Protein AF-A0A937A717-F1 (afdb_monomer_lite)

Radius of gyration: 26.48 Å; chains: 1; bounding box: 61×64×77 Å

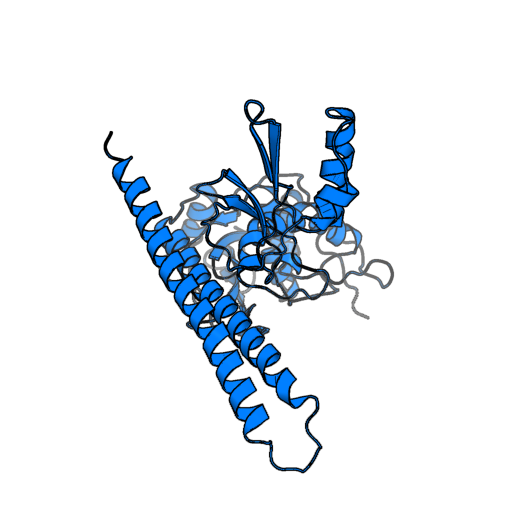InterPro domains:
  IPR003615 HNH nuclease [cd00085] (2-44)
  IPR029471 HNH endonuclease 5 [PF14279] (6-57)

Secondary structure (DSSP, 8-state):
---EE-TTT--EE-TTTB--EESS-GGGT---EESSS-BHHHHHHHIIIIIHHHHHHHHHHHHHTT---SSSPPPPEEEEETTT--EEEE-TTS--EESS-EEEEETTTTEEEEE-SSHHHHHHHHHHHHTT-TT--HHHHHHTPPP--------EEE------HHHHHHHHHHHHHHHHHTT--HHHHGGGHHHHHTS---S-EEE---SS-SS---TT--EEEEEEEEETTTTEEEEEEEETTTEEEEEEEESS--S--EEEEEEEETTT--EE-S-------HHHHHHHHHH----HHHHHHHHHHHHHHHHHHHHHHHHHHHHHHHHGGGTTSPTTSPPPHHHHHHHHHHHHHHHHHHHHHHHHHHHHHHHHHHHHHHTS--

Sequence (386 aa):
MRKTYCYNCTKEITSDNHSLEHIIPNACGGRLTSRDLLCKECNSTFGKKWDAALAKSTNAFANLLMITRDRGEPQSEIGIGVRTEERFNLPPGKPPVLSWPTIKEDLKKGEIEIHANSEKELRKVLESYKRKYPEIDVEKGVAAAVHQKEYFNQALNLKIHIGGPEAMKAIVKIAVNFYIYAQGKREVVKHLLPYLNGEEELDIVWMYHPEERVYKAEENEVPHVLKIIGDPKEGVLYAYVELLDAYSFMVLLNEDYTGEVIDIDYVFDVISQKTKKNVTELSLTKKEIKRIVTEKPFNQNQAKSRVFRIRQISNRLHDQRELDRIIRKAVKVFENEPSGEPISEKVKNEFFEQVSLDFAKLMLHKQNSAELIKEISKKKDGNSTS

Structure (mmCIF, N/CA/C/O backbone):
data_AF-A0A937A717-F1
#
_entry.id   AF-A0A937A717-F1
#
loop_
_atom_site.group_PDB
_atom_site.id
_atom_site.type_symbol
_atom_site.label_atom_id
_atom_site.label_alt_id
_atom_site.label_comp_id
_atom_site.label_asym_id
_atom_site.label_entity_id
_atom_site.label_seq_id
_atom_site.pdbx_PDB_ins_code
_atom_site.Cartn_x
_atom_site.Cartn_y
_atom_site.Cartn_z
_atom_site.occupancy
_atom_site.B_iso_or_equiv
_atom_site.auth_seq_id
_atom_site.auth_comp_id
_atom_site.auth_asym_id
_atom_site.auth_atom_id
_atom_site.pdbx_PDB_model_num
ATOM 1 N N . MET A 1 1 ? -33.377 -15.957 8.091 1.00 58.62 1 MET A N 1
ATOM 2 C CA . MET A 1 1 ? -32.101 -15.299 7.731 1.00 58.62 1 MET A CA 1
ATOM 3 C C . MET A 1 1 ? -31.812 -14.221 8.760 1.00 58.62 1 MET A C 1
ATOM 5 O O . MET A 1 1 ? -32.739 -13.510 9.130 1.00 58.62 1 MET A O 1
ATOM 9 N N . ARG A 1 2 ? -30.577 -14.131 9.267 1.00 76.50 2 ARG A N 1
ATOM 10 C CA . ARG A 1 2 ? -30.172 -13.029 10.152 1.00 76.50 2 ARG A CA 1
ATOM 11 C C . ARG A 1 2 ? -30.112 -11.757 9.307 1.00 76.50 2 ARG A C 1
ATOM 13 O O . ARG A 1 2 ? -29.486 -11.776 8.254 1.00 76.50 2 ARG A O 1
ATOM 20 N N . LYS A 1 3 ? -30.795 -10.697 9.737 1.00 87.00 3 LYS A N 1
ATOM 21 C CA . LYS A 1 3 ? -30.695 -9.389 9.085 1.00 87.00 3 LYS A CA 1
ATOM 22 C C . LYS A 1 3 ? -29.344 -8.764 9.411 1.00 87.00 3 LYS A C 1
ATOM 24 O O . LYS A 1 3 ? -28.934 -8.773 10.574 1.00 87.00 3 LYS A O 1
ATOM 29 N N . THR A 1 4 ? -28.691 -8.218 8.396 1.00 93.56 4 THR A N 1
ATOM 30 C CA . THR A 1 4 ? -27.442 -7.467 8.530 1.00 93.56 4 THR A CA 1
ATOM 31 C C . THR A 1 4 ? -27.732 -5.993 8.274 1.00 93.56 4 THR A C 1
ATOM 33 O O . THR A 1 4 ? -28.527 -5.663 7.398 1.00 93.56 4 THR A O 1
ATOM 36 N N . TYR A 1 5 ? -27.097 -5.097 9.025 1.00 96.56 5 TYR A N 1
ATOM 37 C CA . TYR A 1 5 ? -27.298 -3.654 8.904 1.00 96.56 5 TYR A CA 1
ATOM 38 C C . TYR A 1 5 ? -25.966 -2.955 8.658 1.00 96.56 5 TYR A C 1
ATOM 40 O O . TYR A 1 5 ? -24.964 -3.286 9.286 1.00 96.56 5 TYR A O 1
ATOM 48 N N . CYS A 1 6 ? -25.970 -1.962 7.770 1.00 97.81 6 CYS A N 1
ATOM 49 C CA . CYS A 1 6 ? -24.816 -1.105 7.526 1.00 97.81 6 CYS A CA 1
ATOM 50 C C . CYS A 1 6 ? -24.413 -0.405 8.825 1.00 97.81 6 CYS A C 1
ATOM 52 O O . CYS A 1 6 ? -25.221 0.327 9.403 1.00 97.81 6 CYS A O 1
ATOM 54 N N . TYR A 1 7 ? -23.165 -0.570 9.271 1.00 97.62 7 TYR A N 1
ATOM 55 C CA . TYR A 1 7 ? -22.752 0.042 10.534 1.00 97.62 7 TYR A CA 1
ATOM 56 C C . TYR A 1 7 ? -22.750 1.575 10.468 1.00 97.62 7 TYR A C 1
ATOM 58 O O . TYR A 1 7 ? -22.900 2.225 11.499 1.00 97.62 7 TYR A O 1
ATOM 66 N N . ASN A 1 8 ? -22.609 2.165 9.277 1.00 97.81 8 ASN A N 1
ATOM 67 C CA . ASN A 1 8 ? -22.604 3.615 9.126 1.00 97.81 8 ASN A CA 1
ATOM 68 C C . ASN A 1 8 ? -24.026 4.196 9.166 1.00 97.81 8 ASN A C 1
ATOM 70 O O . ASN A 1 8 ? -24.367 4.956 10.066 1.00 97.81 8 ASN A O 1
ATOM 74 N N . CYS A 1 9 ? -24.882 3.797 8.219 1.00 97.31 9 CYS A N 1
ATOM 75 C CA . CYS A 1 9 ? -26.195 4.420 8.008 1.00 97.31 9 CYS A CA 1
ATOM 76 C C . CYS A 1 9 ? -27.392 3.605 8.511 1.00 97.31 9 CYS A C 1
ATOM 78 O O . CYS A 1 9 ? -28.521 3.971 8.203 1.00 97.31 9 CYS A O 1
ATOM 80 N N . THR A 1 10 ? -27.150 2.473 9.182 1.00 97.19 10 THR A N 1
ATOM 81 C CA . THR A 1 10 ? -28.156 1.558 9.763 1.00 97.19 10 THR A CA 1
ATOM 82 C C . THR A 1 10 ? -29.210 1.001 8.800 1.00 97.19 10 THR A C 1
ATOM 84 O O . THR A 1 10 ? -30.087 0.255 9.228 1.00 97.19 10 THR A O 1
ATOM 87 N N . LYS A 1 11 ? -29.107 1.270 7.490 1.00 96.94 11 LYS A N 1
ATOM 88 C CA . LYS A 1 11 ? -29.921 0.619 6.453 1.00 96.94 11 LYS A CA 1
ATOM 89 C C . LYS A 1 11 ? -29.651 -0.892 6.445 1.00 96.94 11 LYS A C 1
ATOM 91 O O . LYS A 1 11 ? -28.496 -1.315 6.547 1.00 96.94 11 LYS A O 1
ATOM 96 N N . GLU A 1 12 ? -30.704 -1.695 6.291 1.00 97.12 12 GLU A N 1
ATOM 97 C CA . GLU A 1 12 ? -30.593 -3.148 6.094 1.00 97.12 12 GLU A CA 1
ATOM 98 C C . GLU A 1 12 ? -29.772 -3.440 4.827 1.00 97.12 12 GLU A C 1
ATOM 100 O O . GLU A 1 12 ? -29.983 -2.811 3.784 1.00 97.12 12 GLU A O 1
ATOM 105 N N . ILE A 1 13 ? -28.812 -4.360 4.928 1.00 96.50 13 ILE A N 1
ATOM 106 C CA . ILE A 1 13 ? -28.020 -4.845 3.799 1.00 96.50 13 ILE A CA 1
ATOM 107 C C . ILE A 1 13 ? -28.798 -5.985 3.140 1.00 96.50 13 ILE A C 1
ATOM 109 O O . ILE A 1 13 ? -28.999 -7.044 3.731 1.00 96.50 13 ILE A O 1
ATOM 113 N N . THR A 1 14 ? -29.235 -5.751 1.908 1.00 95.00 14 THR A N 1
ATOM 114 C CA . THR A 1 14 ? -30.004 -6.679 1.075 1.00 95.00 14 THR A CA 1
ATOM 115 C C . THR A 1 14 ? -29.220 -7.048 -0.184 1.00 95.00 14 THR A C 1
ATOM 117 O O . THR A 1 14 ? -28.162 -6.485 -0.478 1.00 95.00 14 THR A O 1
ATOM 120 N N . SER A 1 15 ? -29.752 -7.971 -0.988 1.00 92.06 15 SER A N 1
ATOM 121 C CA . SER A 1 15 ? -29.196 -8.308 -2.306 1.00 92.06 15 SER A CA 1
ATOM 122 C C . SER A 1 15 ? -28.986 -7.088 -3.208 1.00 92.06 15 SER A C 1
ATOM 124 O O . SER A 1 15 ? -28.043 -7.079 -3.993 1.00 92.06 15 SER A O 1
ATOM 126 N N . ASP A 1 16 ? -29.796 -6.043 -3.059 1.00 93.50 16 ASP A N 1
ATOM 127 C CA . ASP A 1 16 ? -29.824 -4.916 -3.997 1.00 93.50 16 ASP A CA 1
ATOM 128 C C . ASP A 1 16 ? -28.813 -3.824 -3.629 1.00 93.50 16 ASP A C 1
ATOM 130 O O . ASP A 1 16 ? -28.360 -3.058 -4.484 1.00 93.50 16 ASP A O 1
ATOM 134 N N . ASN A 1 17 ? -28.432 -3.756 -2.350 1.00 95.38 17 ASN A N 1
ATOM 135 C CA . ASN A 1 17 ? -27.528 -2.736 -1.829 1.00 95.38 17 ASN A CA 1
ATOM 136 C C . ASN A 1 17 ? -26.258 -3.303 -1.176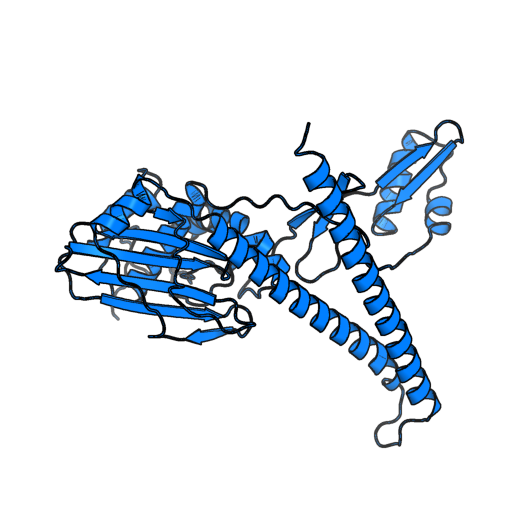 1.00 95.38 17 ASN A C 1
ATOM 138 O O . ASN A 1 17 ? -25.493 -2.522 -0.611 1.00 95.38 17 ASN A O 1
ATOM 142 N N . HIS A 1 18 ? -26.006 -4.612 -1.226 1.00 93.94 18 HIS A N 1
ATOM 143 C CA . HIS A 1 18 ? -24.770 -5.174 -0.688 1.00 93.94 18 HIS A CA 1
ATOM 144 C C . HIS A 1 18 ? -23.545 -4.770 -1.526 1.00 93.94 18 HIS A C 1
ATOM 146 O O . HIS A 1 18 ? -23.624 -4.473 -2.721 1.00 93.94 18 HIS A O 1
ATOM 152 N N . SER A 1 19 ? -22.375 -4.777 -0.893 1.00 93.38 19 SER A N 1
ATOM 153 C CA . SER A 1 19 ? -21.087 -4.549 -1.551 1.00 93.38 19 SER A CA 1
ATOM 154 C C . SER A 1 19 ? -20.008 -5.394 -0.882 1.00 93.38 19 SER A C 1
ATOM 156 O O . SER A 1 19 ? -20.148 -5.736 0.286 1.00 93.38 19 SER A O 1
ATOM 158 N N . LEU A 1 20 ? -18.958 -5.769 -1.619 1.00 95.19 20 LEU A N 1
ATOM 159 C CA . LEU A 1 20 ? -17.802 -6.438 -1.024 1.00 95.19 20 LEU A CA 1
ATOM 160 C C . LEU A 1 20 ? -16.841 -5.366 -0.507 1.00 95.19 20 LEU A C 1
ATOM 162 O O . LEU A 1 20 ? -16.179 -4.702 -1.302 1.00 95.19 20 LEU A O 1
ATOM 166 N N . GLU A 1 21 ? -16.800 -5.194 0.806 1.00 96.75 21 GLU A N 1
ATOM 167 C CA . GLU A 1 21 ? -15.905 -4.265 1.482 1.00 96.75 21 GLU A CA 1
ATOM 168 C C . GLU A 1 21 ? -14.565 -4.939 1.767 1.00 96.75 21 GLU A C 1
ATOM 170 O O . GLU A 1 21 ? -14.544 -6.049 2.293 1.00 96.75 21 GLU A O 1
ATOM 175 N N . HIS A 1 22 ? -13.456 -4.271 1.447 1.00 97.12 22 HIS A N 1
ATOM 176 C CA . HIS A 1 22 ? -12.127 -4.685 1.899 1.00 97.12 22 HIS A CA 1
ATOM 177 C C . HIS A 1 22 ? -11.787 -3.923 3.178 1.00 97.12 22 HIS A C 1
ATOM 179 O O . HIS A 1 22 ? -11.840 -2.696 3.185 1.00 97.12 22 HIS A O 1
ATOM 185 N N . ILE A 1 23 ? -11.412 -4.634 4.245 1.00 98.06 23 ILE A N 1
ATOM 186 C CA . ILE A 1 23 ? -11.097 -4.011 5.539 1.00 98.06 23 ILE A CA 1
ATOM 187 C C . ILE A 1 23 ? -9.922 -3.051 5.385 1.00 98.06 23 ILE A C 1
ATOM 189 O O . ILE A 1 23 ? -10.066 -1.881 5.712 1.00 98.06 23 ILE A O 1
ATOM 193 N N . ILE A 1 24 ? -8.811 -3.533 4.820 1.00 97.81 24 ILE A N 1
ATOM 194 C CA . ILE A 1 24 ? -7.745 -2.696 4.256 1.00 97.81 24 ILE A CA 1
ATOM 195 C C . ILE A 1 24 ? -8.059 -2.516 2.770 1.00 97.81 24 ILE A C 1
ATOM 197 O O . ILE A 1 24 ? -8.255 -3.533 2.103 1.00 97.81 24 ILE A O 1
ATOM 201 N N . PRO A 1 25 ? -8.070 -1.294 2.206 1.00 95.62 25 PRO A N 1
ATOM 202 C CA . PRO A 1 25 ? -8.430 -1.094 0.808 1.00 95.62 25 PRO A CA 1
ATOM 203 C C . PRO A 1 25 ? -7.623 -1.974 -0.153 1.00 95.62 25 PRO A C 1
ATOM 205 O O . PRO A 1 25 ? -6.398 -2.073 -0.053 1.00 95.62 25 PRO A O 1
ATOM 208 N N . ASN A 1 26 ? -8.296 -2.556 -1.149 1.00 93.88 26 ASN A N 1
ATOM 209 C CA . ASN A 1 26 ? -7.654 -3.378 -2.181 1.00 93.88 26 ASN A CA 1
ATOM 210 C C . ASN A 1 26 ? -6.513 -2.630 -2.904 1.00 93.88 26 ASN A C 1
ATOM 212 O O . ASN A 1 26 ? -5.496 -3.222 -3.247 1.00 93.88 26 ASN A O 1
ATOM 216 N N . ALA A 1 27 ? -6.632 -1.308 -3.080 1.00 91.00 27 ALA A N 1
ATOM 217 C CA . ALA A 1 27 ? -5.575 -0.491 -3.681 1.00 91.00 27 ALA A CA 1
ATOM 218 C C . ALA A 1 27 ? -4.256 -0.499 -2.879 1.00 91.00 27 ALA A C 1
ATOM 220 O O . ALA A 1 27 ? -3.189 -0.329 -3.470 1.00 91.00 27 ALA A O 1
ATOM 221 N N . CYS A 1 28 ? -4.339 -0.749 -1.568 1.00 93.00 28 CYS A N 1
ATOM 222 C CA . CYS A 1 28 ? -3.209 -0.932 -0.658 1.00 93.00 28 CYS A CA 1
ATOM 223 C C . CYS A 1 28 ? -2.779 -2.411 -0.544 1.00 93.00 28 CYS A C 1
ATOM 225 O O . CYS A 1 28 ? -1.895 -2.724 0.245 1.00 93.00 28 CYS A O 1
ATOM 227 N N . GLY A 1 29 ? -3.404 -3.338 -1.282 1.00 93.25 29 GLY A N 1
ATOM 228 C CA . GLY A 1 29 ? -3.110 -4.778 -1.248 1.00 93.25 29 GLY A CA 1
ATOM 229 C C . GLY A 1 29 ? -3.902 -5.583 -0.213 1.00 93.25 29 GLY A C 1
ATOM 230 O O . GLY A 1 29 ? -3.532 -6.714 0.082 1.00 93.25 29 GLY A O 1
ATOM 231 N N . GLY A 1 30 ? -4.966 -5.028 0.376 1.00 95.56 30 GLY A N 1
ATOM 232 C CA . GLY A 1 30 ? -5.769 -5.743 1.371 1.00 95.56 30 GLY A CA 1
ATOM 233 C C . GLY A 1 30 ? -6.651 -6.855 0.783 1.00 95.56 30 GLY A C 1
ATOM 234 O O . GLY A 1 30 ? -7.357 -6.637 -0.201 1.00 95.56 30 GLY A O 1
ATOM 235 N N . ARG A 1 31 ? -6.654 -8.031 1.431 1.00 95.69 31 ARG A N 1
ATOM 236 C CA . ARG A 1 31 ? -7.427 -9.232 1.029 1.00 95.69 31 ARG A CA 1
ATOM 237 C C . ARG A 1 31 ? -8.585 -9.603 1.959 1.00 95.69 31 ARG A C 1
ATOM 239 O O . ARG A 1 31 ? -9.467 -10.362 1.565 1.00 95.69 31 ARG A O 1
ATOM 246 N N . LEU A 1 32 ? -8.601 -9.089 3.188 1.00 97.00 32 LEU A N 1
ATOM 247 C CA . LEU A 1 32 ? -9.668 -9.388 4.142 1.00 97.00 32 LEU A CA 1
ATOM 248 C C . LEU A 1 32 ? -10.936 -8.629 3.746 1.00 97.00 32 LEU A C 1
ATOM 250 O O . LEU A 1 32 ? -10.920 -7.398 3.693 1.00 97.00 32 LEU A O 1
ATOM 254 N N . THR A 1 33 ? -12.013 -9.359 3.454 1.00 97.31 33 THR A N 1
ATOM 255 C CA . THR A 1 33 ? -13.256 -8.785 2.926 1.00 97.31 33 THR A CA 1
ATOM 256 C C . THR A 1 33 ? -14.490 -9.193 3.717 1.00 97.31 33 THR A C 1
ATOM 258 O O . THR A 1 33 ? -14.504 -10.216 4.397 1.00 97.31 33 THR A O 1
ATOM 261 N N . SER A 1 34 ? -15.548 -8.391 3.612 1.00 96.50 34 SER A N 1
ATOM 262 C CA . SER A 1 34 ? -16.865 -8.696 4.166 1.00 96.50 34 SER A CA 1
ATOM 263 C C . SER A 1 34 ? -17.975 -8.089 3.314 1.00 96.50 34 SER A C 1
ATOM 265 O O . SER A 1 34 ? -17.810 -7.024 2.722 1.00 96.50 34 SER A O 1
ATOM 267 N N . ARG A 1 35 ? -19.125 -8.765 3.252 1.00 96.06 35 ARG A N 1
ATOM 268 C CA . ARG A 1 35 ? -20.355 -8.226 2.642 1.00 96.06 35 ARG A CA 1
ATOM 269 C C . ARG A 1 35 ? -21.304 -7.611 3.668 1.00 96.06 35 ARG A C 1
ATOM 271 O O . ARG A 1 35 ? -22.312 -7.027 3.285 1.00 96.06 35 ARG A O 1
ATOM 278 N N . ASP A 1 36 ? -20.945 -7.712 4.945 1.00 94.81 36 ASP A N 1
ATOM 279 C CA . ASP A 1 36 ? -21.839 -7.475 6.073 1.00 94.81 36 ASP A CA 1
ATOM 280 C C . ASP A 1 36 ? -21.523 -6.187 6.855 1.00 94.81 36 ASP A C 1
ATOM 282 O O . ASP A 1 36 ? -22.128 -5.926 7.890 1.00 94.81 36 ASP A O 1
ATOM 286 N N . LEU A 1 37 ? -20.574 -5.370 6.380 1.00 96.56 37 LEU A N 1
ATOM 287 C CA . LEU A 1 37 ? -20.140 -4.144 7.068 1.00 96.56 37 LEU A CA 1
ATOM 288 C C . LEU A 1 37 ? -20.904 -2.901 6.595 1.00 96.56 37 LEU A C 1
ATOM 290 O O . LEU A 1 37 ? -21.502 -2.175 7.392 1.00 96.56 37 LEU A O 1
ATOM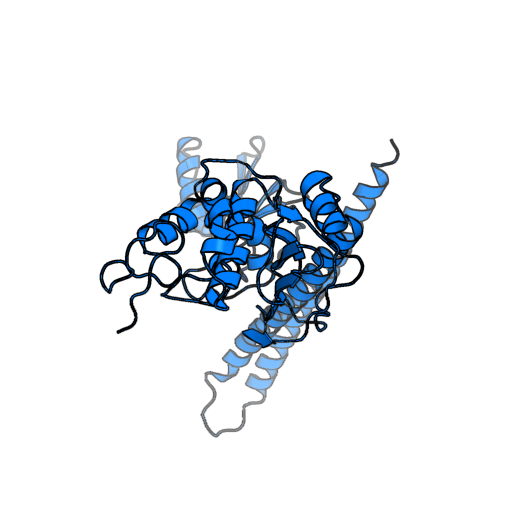 294 N N . LEU A 1 38 ? -20.873 -2.642 5.288 1.00 97.69 38 LEU A N 1
ATOM 295 C CA . LEU A 1 38 ? -21.368 -1.410 4.680 1.00 97.69 38 LEU A CA 1
ATOM 296 C C . LEU A 1 38 ? -22.329 -1.713 3.534 1.00 97.69 38 LEU A C 1
ATOM 298 O O . LEU A 1 38 ? -22.079 -2.583 2.696 1.00 97.69 38 LEU A O 1
ATOM 302 N N . CYS A 1 39 ? -23.395 -0.916 3.437 1.00 97.88 39 CYS A N 1
ATOM 303 C CA . CYS A 1 39 ? -24.169 -0.859 2.204 1.00 97.88 39 CYS A CA 1
ATOM 304 C C . CYS A 1 39 ? -23.329 -0.219 1.085 1.00 97.88 39 CYS A C 1
ATOM 306 O O . CYS A 1 39 ? -22.396 0.553 1.328 1.00 97.88 39 CYS A O 1
ATOM 308 N N . LYS A 1 40 ? -23.698 -0.506 -0.162 1.00 97.81 40 LYS A N 1
ATOM 309 C CA . LYS A 1 40 ? -23.031 -0.054 -1.386 1.00 97.81 40 LYS A CA 1
ATOM 310 C C . LYS A 1 40 ? -22.829 1.456 -1.436 1.00 97.81 40 LYS A C 1
ATOM 312 O O . LYS A 1 40 ? -21.799 1.907 -1.927 1.00 97.81 40 LYS A O 1
ATOM 317 N N . GLU A 1 41 ? -23.792 2.225 -0.936 1.00 97.94 41 GLU A N 1
ATOM 318 C CA . GLU A 1 41 ? -23.730 3.687 -0.892 1.00 97.94 41 GLU A CA 1
ATOM 319 C C . GLU A 1 41 ? -22.615 4.172 0.045 1.00 97.94 41 GLU A C 1
ATOM 321 O O . GLU A 1 41 ? -21.723 4.893 -0.396 1.00 97.94 41 GLU A O 1
ATOM 326 N N . CYS A 1 42 ? -22.606 3.725 1.307 1.00 98.00 42 CYS A N 1
ATOM 327 C CA . CYS A 1 42 ? -21.574 4.115 2.271 1.00 98.00 42 CYS A CA 1
ATOM 328 C C . CYS A 1 42 ? -20.186 3.624 1.854 1.00 98.00 42 CYS A C 1
ATOM 330 O O . CYS A 1 42 ? -19.238 4.405 1.902 1.00 98.00 42 CYS A O 1
ATOM 332 N N . ASN A 1 43 ? -20.082 2.377 1.379 1.00 97.81 43 ASN A N 1
ATOM 333 C CA . ASN A 1 43 ? -18.835 1.845 0.832 1.00 97.81 43 ASN A CA 1
ATOM 334 C C . ASN A 1 43 ? -18.328 2.732 -0.319 1.00 97.81 43 ASN A C 1
ATOM 336 O O . ASN A 1 43 ? -17.209 3.228 -0.276 1.00 97.81 43 ASN A O 1
ATOM 340 N N . SER A 1 44 ? -19.178 3.045 -1.302 1.00 97.19 44 SER A N 1
ATOM 341 C CA . SER A 1 44 ? -18.779 3.886 -2.441 1.00 97.19 44 SER A CA 1
ATOM 342 C C . SER A 1 44 ? -18.353 5.296 -2.022 1.00 97.19 44 SER A C 1
ATOM 344 O O . SER A 1 44 ? -17.417 5.849 -2.601 1.00 97.19 44 SER A O 1
ATOM 346 N N . THR A 1 45 ? -19.028 5.894 -1.039 1.00 97.50 45 THR A N 1
ATOM 347 C CA . THR A 1 45 ? -18.691 7.227 -0.521 1.00 97.50 45 THR A CA 1
ATOM 348 C C . THR A 1 45 ? -17.330 7.227 0.166 1.00 97.50 45 THR A C 1
ATOM 350 O O . THR A 1 45 ? -16.482 8.058 -0.166 1.00 97.50 45 THR A O 1
ATOM 353 N N . PHE A 1 46 ? -17.090 6.275 1.071 1.00 97.75 46 PHE A N 1
ATOM 354 C CA . PHE A 1 46 ? -15.799 6.133 1.743 1.00 97.75 46 PHE A CA 1
ATOM 355 C C . PHE A 1 46 ? -14.686 5.763 0.757 1.00 97.75 46 PHE A C 1
ATOM 357 O O . PHE A 1 46 ? -13.603 6.341 0.815 1.00 97.75 46 PHE A O 1
ATOM 364 N N . GLY A 1 47 ? -14.988 4.904 -0.218 1.00 96.44 47 GLY A N 1
ATOM 365 C CA . GLY A 1 47 ? -14.078 4.501 -1.283 1.00 96.44 47 GLY A CA 1
ATOM 366 C C . GLY A 1 47 ? -13.583 5.676 -2.130 1.00 96.44 47 GLY A C 1
ATOM 367 O O . GLY A 1 47 ? -12.388 5.811 -2.383 1.00 96.44 47 GLY A O 1
ATOM 368 N N . LYS A 1 48 ? -14.495 6.563 -2.551 1.00 96.62 48 LYS A N 1
ATOM 369 C CA . LYS A 1 48 ? -14.168 7.724 -3.401 1.00 96.62 48 LYS A CA 1
ATOM 370 C C . LYS A 1 48 ? -13.407 8.830 -2.672 1.00 96.62 48 LYS A C 1
ATOM 372 O O . LYS A 1 48 ? -12.701 9.587 -3.332 1.00 96.62 48 LYS A O 1
ATOM 377 N N . LYS A 1 49 ? -13.590 8.960 -1.356 1.00 95.62 49 LYS A N 1
ATOM 378 C CA . LYS A 1 49 ? -12.981 10.030 -0.556 1.00 95.62 49 LYS A CA 1
ATOM 379 C C . LYS A 1 49 ? -11.767 9.526 0.219 1.00 95.62 49 LYS A C 1
ATOM 381 O O . LYS A 1 49 ? -10.633 9.867 -0.105 1.00 95.62 49 LYS A O 1
ATOM 386 N N . TRP A 1 50 ? -12.013 8.693 1.223 1.00 96.94 50 TRP A N 1
ATOM 387 C CA . TRP A 1 50 ? -11.023 8.298 2.219 1.00 96.94 50 TRP A CA 1
ATOM 388 C C . TRP A 1 50 ? -10.063 7.249 1.662 1.00 96.94 50 TRP A C 1
ATOM 390 O O . TRP A 1 50 ? -8.850 7.461 1.654 1.00 96.94 50 TRP A O 1
ATOM 400 N N . ASP A 1 51 ? -10.590 6.148 1.117 1.00 96.44 51 ASP A N 1
ATOM 401 C CA . ASP A 1 51 ? -9.736 5.066 0.614 1.00 96.44 51 ASP A CA 1
ATOM 402 C C . ASP A 1 51 ? -8.910 5.527 -0.592 1.00 96.44 51 ASP A C 1
ATOM 404 O O . ASP A 1 51 ? -7.762 5.117 -0.737 1.00 96.44 51 ASP A O 1
ATOM 408 N N . ALA A 1 52 ? -9.457 6.414 -1.432 1.00 95.00 52 ALA A N 1
ATOM 409 C CA . ALA A 1 52 ? -8.728 7.035 -2.535 1.00 95.00 52 ALA A CA 1
ATOM 410 C C . ALA A 1 52 ? -7.538 7.881 -2.046 1.00 95.00 52 ALA A C 1
ATOM 412 O O . ALA A 1 52 ? -6.450 7.799 -2.622 1.00 95.00 52 ALA A O 1
ATOM 413 N N . ALA A 1 53 ? -7.714 8.654 -0.969 1.00 95.62 53 ALA A N 1
ATOM 414 C CA . ALA A 1 53 ? -6.631 9.425 -0.363 1.00 95.62 53 ALA A CA 1
ATOM 415 C C . ALA A 1 53 ? -5.542 8.510 0.221 1.00 95.62 53 ALA A C 1
ATOM 417 O O . ALA A 1 53 ? -4.355 8.723 -0.030 1.00 95.62 53 ALA A O 1
ATOM 418 N N . LEU A 1 54 ? -5.928 7.445 0.930 1.00 95.62 54 LEU A N 1
ATOM 419 C CA . LEU A 1 54 ? -4.976 6.467 1.462 1.00 95.62 54 LEU A CA 1
ATOM 420 C C . LEU A 1 54 ? -4.248 5.691 0.353 1.00 95.62 54 LEU A C 1
ATOM 422 O O . LEU A 1 54 ? -3.036 5.480 0.430 1.00 95.62 54 LEU A O 1
ATOM 426 N N . ALA A 1 55 ? -4.968 5.299 -0.700 1.00 92.88 55 ALA A N 1
ATOM 427 C CA . ALA A 1 55 ? -4.394 4.636 -1.863 1.00 92.88 55 ALA A CA 1
ATOM 428 C C . ALA A 1 55 ? -3.330 5.516 -2.523 1.00 92.88 55 ALA A C 1
ATOM 430 O O . ALA A 1 55 ? -2.241 5.032 -2.809 1.00 92.88 55 ALA A O 1
ATOM 431 N N . LYS A 1 56 ? -3.601 6.817 -2.692 1.00 91.75 56 LYS A N 1
ATOM 432 C CA . LYS A 1 56 ? -2.622 7.779 -3.213 1.00 91.75 56 LYS A CA 1
ATOM 433 C C . LYS A 1 56 ? -1.380 7.867 -2.322 1.00 91.75 56 LYS A C 1
ATOM 435 O O . LYS A 1 56 ? -0.268 7.843 -2.836 1.00 91.75 56 LYS A O 1
ATOM 440 N N . SER A 1 57 ? -1.559 7.917 -1.003 1.00 91.31 57 SER A N 1
ATOM 441 C CA . SER A 1 57 ? -0.450 8.018 -0.042 1.00 91.31 57 SER A CA 1
ATOM 442 C C . SER A 1 57 ? 0.448 6.774 0.001 1.00 91.31 57 SER A C 1
ATOM 444 O O . SER A 1 57 ? 1.625 6.868 0.338 1.00 91.31 57 SER A O 1
ATOM 446 N N . THR A 1 58 ? -0.081 5.601 -0.357 1.00 91.00 58 THR A N 1
ATOM 447 C CA . THR A 1 58 ? 0.659 4.325 -0.332 1.00 91.00 58 THR A CA 1
ATOM 448 C C . THR A 1 58 ? 1.121 3.847 -1.713 1.00 91.00 58 THR A C 1
ATOM 450 O O . THR A 1 58 ? 1.889 2.885 -1.796 1.00 91.00 58 THR A O 1
ATOM 453 N N . ASN A 1 59 ? 0.712 4.514 -2.798 1.00 90.00 59 ASN A N 1
ATOM 454 C CA . ASN A 1 59 ? 0.905 4.031 -4.169 1.00 90.00 59 ASN A CA 1
ATOM 455 C C . ASN A 1 59 ? 2.388 3.871 -4.556 1.00 90.00 59 ASN A C 1
ATOM 457 O O . ASN A 1 59 ? 2.743 2.887 -5.202 1.00 90.00 59 ASN A O 1
ATOM 461 N N . ALA A 1 60 ? 3.281 4.738 -4.067 1.00 89.62 60 ALA A N 1
ATOM 462 C CA . ALA A 1 60 ? 4.720 4.578 -4.281 1.00 89.62 60 ALA A CA 1
ATOM 463 C C . ALA A 1 60 ? 5.266 3.254 -3.723 1.00 89.62 60 ALA A C 1
ATOM 465 O O . ALA A 1 60 ? 6.018 2.558 -4.404 1.00 89.62 60 ALA A O 1
ATOM 466 N N . PHE A 1 61 ? 4.848 2.867 -2.517 1.00 90.44 61 PHE A N 1
ATOM 467 C CA . PHE A 1 61 ? 5.260 1.608 -1.895 1.00 90.44 61 PHE A CA 1
ATOM 468 C C . PHE A 1 61 ? 4.597 0.414 -2.578 1.00 90.44 61 PHE A C 1
ATOM 470 O O . PHE A 1 61 ? 5.272 -0.569 -2.870 1.00 90.44 61 PHE A O 1
ATOM 477 N N . ALA A 1 62 ? 3.310 0.531 -2.914 1.00 89.94 62 ALA A N 1
ATOM 478 C CA . ALA A 1 62 ? 2.585 -0.474 -3.686 1.00 89.94 62 ALA A CA 1
ATOM 479 C C . ALA A 1 62 ? 3.275 -0.785 -5.030 1.00 89.94 62 ALA A C 1
ATOM 481 O O . ALA A 1 62 ? 3.437 -1.953 -5.386 1.00 89.94 62 ALA A O 1
ATOM 482 N N . ASN A 1 63 ? 3.732 0.248 -5.746 1.00 88.56 63 ASN A N 1
ATOM 483 C CA . ASN A 1 63 ? 4.428 0.107 -7.024 1.00 88.56 63 ASN A CA 1
ATOM 484 C C . ASN A 1 63 ? 5.817 -0.505 -6.882 1.00 88.56 63 ASN A C 1
ATOM 486 O O . ASN A 1 63 ? 6.166 -1.403 -7.650 1.00 88.56 63 ASN A O 1
ATOM 490 N N . LEU A 1 64 ? 6.602 -0.022 -5.914 1.00 88.88 64 LEU A N 1
ATOM 491 C CA . LEU A 1 64 ? 7.940 -0.543 -5.635 1.00 88.88 64 LEU A CA 1
ATOM 492 C C . LEU A 1 64 ? 7.881 -2.034 -5.292 1.00 88.88 64 LEU A C 1
ATOM 494 O O . LEU A 1 64 ? 8.622 -2.829 -5.864 1.00 88.88 64 LEU A O 1
ATOM 498 N N . LEU A 1 65 ? 6.933 -2.420 -4.440 1.00 91.25 65 LEU A N 1
ATOM 499 C CA . LEU A 1 65 ? 6.725 -3.801 -4.006 1.00 91.25 65 LEU A CA 1
ATOM 500 C C . LEU A 1 65 ? 5.993 -4.678 -5.031 1.00 91.25 65 LEU A C 1
ATOM 502 O O . LEU A 1 65 ? 5.858 -5.876 -4.800 1.00 91.25 65 LEU A O 1
ATOM 506 N N . MET A 1 66 ? 5.526 -4.111 -6.149 1.00 89.38 66 MET A N 1
ATOM 507 C CA . MET A 1 66 ? 4.752 -4.820 -7.176 1.00 89.38 66 MET A CA 1
ATOM 508 C C . MET A 1 66 ? 3.546 -5.579 -6.594 1.00 89.38 66 MET A C 1
ATOM 510 O O . MET A 1 66 ? 3.268 -6.712 -6.993 1.00 89.38 66 MET A O 1
ATOM 514 N N . ILE A 1 67 ? 2.840 -4.970 -5.633 1.00 88.62 67 ILE A N 1
ATOM 515 C CA . ILE A 1 67 ? 1.737 -5.648 -4.944 1.00 88.62 67 ILE A CA 1
ATOM 516 C C . ILE A 1 67 ? 0.617 -6.005 -5.924 1.00 88.62 67 ILE A C 1
ATOM 518 O O . ILE A 1 67 ? 0.265 -5.234 -6.820 1.00 88.62 67 ILE A O 1
ATOM 522 N N . THR A 1 68 ? 0.014 -7.169 -5.715 1.00 85.44 68 THR A N 1
ATOM 523 C CA . THR A 1 68 ? -1.146 -7.602 -6.494 1.00 85.44 68 THR A CA 1
ATOM 524 C C . THR A 1 68 ? -2.431 -7.019 -5.911 1.00 85.44 68 THR A C 1
ATOM 526 O O . THR A 1 68 ? -2.557 -6.799 -4.703 1.00 85.44 68 THR A O 1
ATOM 529 N N . ARG A 1 69 ? -3.436 -6.799 -6.757 1.00 85.19 69 ARG A N 1
ATOM 530 C CA . ARG A 1 69 ? -4.774 -6.334 -6.364 1.00 85.19 69 ARG A CA 1
ATOM 531 C C . ARG A 1 69 ? -5.812 -7.379 -6.778 1.00 85.19 69 ARG A C 1
ATOM 533 O O . ARG A 1 69 ? -5.636 -8.030 -7.798 1.00 85.19 69 ARG A O 1
ATOM 540 N N . ASP A 1 70 ? -6.909 -7.502 -6.031 1.00 81.62 70 ASP A N 1
ATOM 541 C CA . ASP A 1 70 ? -8.045 -8.360 -6.412 1.00 81.62 70 ASP A CA 1
ATOM 542 C C . ASP A 1 70 ? -8.753 -7.818 -7.656 1.00 81.62 70 ASP A C 1
ATOM 544 O O . ASP A 1 70 ? -9.397 -8.551 -8.403 1.00 81.62 70 ASP A O 1
ATOM 548 N N . ARG A 1 71 ? -8.674 -6.497 -7.854 1.00 76.56 71 ARG A N 1
ATOM 549 C CA . ARG A 1 71 ? -9.251 -5.770 -8.987 1.00 76.56 71 ARG A CA 1
ATOM 550 C C . ARG A 1 71 ? -8.394 -4.561 -9.341 1.00 76.56 71 ARG A C 1
ATOM 552 O O . ARG A 1 71 ? -7.935 -3.853 -8.440 1.00 76.56 71 ARG A O 1
ATOM 559 N N . GLY A 1 72 ? -8.302 -4.281 -10.640 1.00 77.12 72 GLY A N 1
ATOM 560 C CA . GLY A 1 72 ? -7.568 -3.143 -11.193 1.00 77.12 72 GLY A CA 1
ATOM 561 C C . GLY A 1 72 ? -6.049 -3.292 -11.093 1.00 77.12 72 GLY A C 1
ATOM 562 O O . GLY A 1 72 ? -5.538 -4.155 -10.390 1.00 77.12 72 GLY A O 1
ATOM 563 N N . GLU A 1 73 ? -5.332 -2.408 -11.778 1.00 71.31 73 GLU A N 1
ATOM 564 C CA . GLU A 1 73 ? -3.868 -2.353 -11.753 1.00 71.31 73 GLU A CA 1
ATOM 565 C C . GLU A 1 73 ? -3.387 -1.218 -10.833 1.00 71.31 73 GLU A C 1
ATOM 567 O O . GLU A 1 73 ? -4.109 -0.224 -10.659 1.00 71.31 73 GLU A O 1
ATOM 572 N N . PRO A 1 74 ? -2.195 -1.322 -10.217 1.00 77.06 74 PRO A N 1
ATOM 573 C CA . PRO A 1 74 ? -1.579 -0.185 -9.548 1.00 77.06 74 PRO A CA 1
ATOM 574 C C . PRO A 1 74 ? -1.292 0.967 -10.522 1.00 77.06 74 PRO A C 1
ATOM 576 O O . PRO A 1 74 ? -1.010 0.759 -11.703 1.00 77.06 74 PRO A O 1
ATOM 579 N N . GLN A 1 75 ? -1.472 2.204 -10.052 1.00 83.06 75 GLN A N 1
ATOM 580 C CA . GLN A 1 75 ? -1.311 3.390 -10.897 1.00 83.06 75 GLN A CA 1
ATOM 581 C C . GLN A 1 75 ? 0.167 3.740 -10.987 1.00 83.06 75 GLN A C 1
ATOM 583 O O . GLN A 1 75 ? 0.862 3.646 -9.984 1.00 83.06 75 GLN A O 1
ATOM 588 N N . SER A 1 76 ? 0.654 4.186 -12.144 1.00 89.19 76 SER A N 1
ATOM 589 C CA . SER A 1 76 ? 2.042 4.644 -12.270 1.00 89.19 76 SER A CA 1
ATOM 590 C C . SER A 1 76 ? 2.347 5.793 -11.308 1.00 89.19 76 SER A C 1
ATOM 592 O O . SER A 1 76 ? 1.537 6.704 -11.151 1.00 89.19 76 SER A O 1
ATOM 594 N N . GLU A 1 77 ? 3.536 5.767 -10.711 1.00 90.81 77 GLU A N 1
ATOM 595 C CA . GLU A 1 77 ? 4.078 6.917 -9.980 1.00 90.81 77 GLU A CA 1
ATOM 596 C C . GLU A 1 77 ? 4.818 7.874 -10.914 1.00 90.81 77 GLU A C 1
ATOM 598 O O . GLU A 1 77 ? 5.167 7.503 -12.034 1.00 90.81 77 GLU A O 1
ATOM 603 N N . ILE A 1 78 ? 5.093 9.093 -10.446 1.00 91.44 78 ILE A N 1
ATOM 604 C CA . ILE A 1 78 ? 5.946 10.044 -11.167 1.00 91.44 78 ILE A CA 1
ATOM 605 C C . ILE A 1 78 ? 7.277 10.197 -10.430 1.00 91.44 78 ILE A C 1
ATOM 607 O O . ILE A 1 78 ? 7.321 10.611 -9.270 1.00 91.44 78 ILE A O 1
ATOM 611 N N . GLY A 1 79 ? 8.369 9.896 -11.129 1.00 92.88 79 GLY A N 1
ATOM 612 C CA . GLY A 1 79 ? 9.733 10.185 -10.698 1.00 92.88 79 GLY A CA 1
ATOM 613 C C . GLY A 1 79 ? 10.324 11.356 -11.476 1.00 92.88 79 GLY A C 1
ATOM 614 O O . GLY A 1 79 ? 10.038 11.526 -12.658 1.00 92.88 79 GLY A O 1
ATOM 615 N N . ILE A 1 80 ? 11.164 12.154 -10.820 1.00 92.75 80 ILE A N 1
ATOM 616 C CA . ILE A 1 80 ? 11.914 13.245 -11.456 1.00 92.75 80 ILE A CA 1
ATOM 617 C C . ILE A 1 80 ? 13.395 12.878 -11.506 1.00 92.75 80 ILE A C 1
ATOM 619 O O . ILE A 1 80 ? 13.972 12.566 -10.462 1.00 92.75 80 ILE A O 1
ATOM 623 N N . GLY A 1 81 ? 14.013 12.929 -12.686 1.00 91.94 81 GLY A N 1
ATOM 624 C CA . GLY A 1 81 ? 15.446 12.703 -12.870 1.00 91.94 81 GLY A CA 1
ATOM 625 C C . GLY A 1 81 ? 16.273 13.648 -12.004 1.00 91.94 81 GLY A C 1
ATOM 626 O O . GLY A 1 81 ? 16.164 14.864 -12.122 1.00 91.94 81 GLY A O 1
ATOM 627 N N . VAL A 1 82 ? 17.124 13.105 -11.130 1.00 89.06 82 VAL A N 1
ATOM 628 C CA . VAL A 1 82 ? 17.957 13.909 -10.213 1.00 89.06 82 VAL A CA 1
ATOM 629 C C . VAL A 1 82 ? 18.948 14.795 -10.976 1.00 89.06 82 VAL A C 1
ATOM 631 O O . VAL A 1 82 ? 19.316 15.855 -10.483 1.00 89.06 82 VAL A O 1
ATOM 634 N N . ARG A 1 83 ? 19.406 14.353 -12.156 1.00 86.06 83 ARG A N 1
ATOM 635 C CA . ARG A 1 83 ? 20.375 15.082 -12.993 1.00 86.06 83 ARG A CA 1
ATOM 636 C C . ARG A 1 83 ? 19.735 15.809 -14.171 1.00 86.06 83 ARG A C 1
ATOM 638 O O . ARG A 1 83 ? 20.261 16.833 -14.581 1.00 86.06 83 ARG A O 1
ATOM 645 N N . THR A 1 84 ? 18.665 15.253 -14.732 1.00 86.31 84 THR A N 1
ATOM 646 C CA . THR A 1 84 ? 18.064 15.744 -15.980 1.00 86.31 84 THR A CA 1
ATOM 647 C C . THR A 1 84 ? 16.810 16.580 -15.757 1.00 86.31 84 THR A C 1
ATOM 649 O O . THR A 1 84 ? 16.373 17.252 -16.681 1.00 86.31 84 THR A O 1
ATOM 652 N N . GLU A 1 85 ? 16.212 16.513 -14.562 1.00 88.06 85 GLU A N 1
ATOM 653 C CA . GLU A 1 85 ? 14.893 17.080 -14.236 1.00 88.06 85 GLU A CA 1
ATOM 654 C C . GLU A 1 85 ? 13.736 16.549 -15.105 1.00 88.06 85 GLU A C 1
ATOM 656 O O . GLU A 1 85 ? 12.596 17.009 -15.000 1.00 88.06 85 GLU A O 1
ATOM 661 N N . GLU A 1 86 ? 13.998 15.520 -15.915 1.00 89.94 86 GLU A N 1
ATOM 662 C CA . GLU A 1 86 ? 12.997 14.861 -16.743 1.00 89.94 86 GLU A CA 1
ATOM 663 C C . GLU A 1 86 ? 11.963 14.150 -15.872 1.00 89.94 86 GLU A C 1
ATOM 665 O O . GLU A 1 86 ? 12.255 13.630 -14.789 1.00 89.94 86 GLU A O 1
ATOM 670 N N . ARG A 1 87 ? 10.725 14.109 -16.364 1.00 92.06 87 ARG A N 1
ATOM 671 C CA . ARG A 1 87 ? 9.628 13.405 -15.703 1.00 92.06 87 ARG A CA 1
ATOM 672 C C . ARG A 1 87 ? 9.521 11.997 -16.261 1.00 92.06 87 ARG A C 1
ATOM 674 O O . ARG A 1 87 ? 9.438 11.831 -17.474 1.00 92.06 87 ARG A O 1
ATOM 681 N N . PHE A 1 88 ? 9.460 11.013 -15.375 1.00 92.75 88 PHE A N 1
ATOM 682 C CA . PHE A 1 88 ? 9.290 9.609 -15.718 1.00 92.75 88 PHE A CA 1
ATOM 683 C C . PHE A 1 88 ? 8.029 9.051 -15.071 1.00 92.75 88 PHE A C 1
ATOM 685 O O . PHE A 1 88 ? 7.819 9.204 -13.866 1.00 92.75 88 PHE A O 1
ATOM 692 N N . ASN A 1 89 ? 7.224 8.342 -15.857 1.00 92.38 89 ASN A N 1
ATOM 693 C CA . ASN A 1 89 ? 6.193 7.469 -15.326 1.00 92.38 89 ASN A CA 1
ATOM 694 C C . ASN A 1 89 ? 6.855 6.171 -14.855 1.00 92.38 89 ASN A C 1
ATOM 696 O O . ASN A 1 89 ? 7.652 5.567 -15.575 1.00 92.38 89 ASN A O 1
ATOM 700 N N . LEU A 1 90 ? 6.477 5.725 -13.663 1.00 90.44 90 LEU A N 1
ATOM 701 C CA . LEU A 1 90 ? 6.974 4.529 -12.991 1.00 90.44 90 LEU A CA 1
ATOM 702 C C . LEU A 1 90 ? 5.837 3.517 -12.869 1.00 90.44 90 LEU A C 1
ATOM 704 O O . LEU A 1 90 ? 5.184 3.438 -11.821 1.00 90.44 90 LEU A O 1
ATOM 708 N N . PRO A 1 91 ? 5.533 2.798 -13.961 1.00 87.25 91 PRO A N 1
ATOM 709 C CA . PRO A 1 91 ? 4.517 1.768 -13.938 1.00 87.25 91 PRO A CA 1
ATOM 710 C C . PRO A 1 91 ? 4.926 0.593 -13.031 1.00 87.25 91 PRO A C 1
ATOM 712 O O . PRO A 1 91 ? 6.106 0.242 -12.962 1.00 87.25 91 PRO A O 1
ATOM 715 N N . PRO A 1 92 ? 3.965 -0.067 -12.364 1.00 82.19 92 PRO A N 1
ATOM 716 C CA . PRO A 1 92 ? 4.259 -1.122 -11.396 1.00 82.19 92 PRO A CA 1
ATOM 717 C C . PRO A 1 92 ? 4.972 -2.296 -12.064 1.00 82.19 92 PRO A C 1
ATOM 719 O O . PRO A 1 92 ? 4.466 -2.901 -13.014 1.00 82.19 92 PRO A O 1
ATOM 722 N N . GLY A 1 93 ? 6.177 -2.600 -11.581 1.00 78.88 93 GLY A N 1
ATOM 723 C CA . GLY A 1 93 ? 6.999 -3.688 -12.105 1.00 78.88 93 GLY A CA 1
ATOM 724 C C . GLY A 1 93 ? 7.388 -3.558 -13.583 1.00 78.88 93 GLY A C 1
ATOM 725 O O . GLY A 1 93 ? 7.790 -4.533 -14.211 1.00 78.88 93 GLY A O 1
ATOM 726 N N . LYS A 1 94 ? 7.250 -2.378 -14.181 1.00 84.50 94 LYS A N 1
ATOM 727 C CA . LYS A 1 94 ? 7.659 -2.114 -15.562 1.00 84.50 94 LYS A CA 1
ATOM 728 C C . LYS A 1 94 ? 8.795 -1.084 -15.557 1.00 84.50 94 LYS A C 1
ATOM 730 O O . LYS A 1 94 ? 8.920 -0.335 -14.588 1.00 84.50 94 LYS A O 1
ATOM 735 N N . PRO A 1 95 ? 9.629 -1.038 -16.611 1.00 86.25 95 PRO A N 1
ATOM 736 C CA . PRO A 1 95 ? 10.678 -0.032 -16.709 1.00 86.25 95 PRO A CA 1
ATOM 737 C C . PRO A 1 95 ? 10.113 1.395 -16.615 1.00 86.25 95 PRO A C 1
ATOM 739 O O . PRO A 1 95 ? 8.988 1.624 -17.080 1.00 86.25 95 PRO A O 1
ATOM 742 N N . PRO A 1 96 ? 10.879 2.353 -16.062 1.00 90.00 96 PRO A N 1
ATOM 743 C CA . PRO A 1 96 ? 10.562 3.770 -16.182 1.00 90.00 96 PRO A CA 1
ATOM 744 C C . PRO A 1 96 ? 10.391 4.165 -17.650 1.00 90.00 96 PRO A C 1
ATOM 746 O O . PRO A 1 96 ? 11.151 3.717 -18.508 1.00 90.00 96 PRO A O 1
ATOM 749 N N . VAL A 1 97 ? 9.408 5.015 -17.933 1.00 90.19 97 VAL A N 1
ATOM 750 C CA . VAL A 1 97 ? 9.175 5.581 -19.271 1.00 90.19 97 VAL A CA 1
ATOM 751 C C . VAL A 1 97 ? 9.086 7.093 -19.162 1.00 90.19 97 VAL A C 1
ATOM 753 O O . VAL A 1 97 ? 8.566 7.600 -18.168 1.00 90.19 97 VAL A O 1
ATOM 756 N N . LEU A 1 98 ? 9.584 7.826 -20.156 1.00 90.06 98 LEU A N 1
ATOM 757 C CA . LEU A 1 98 ? 9.483 9.284 -20.160 1.00 90.06 98 LEU A CA 1
ATOM 758 C C . LEU A 1 98 ? 8.002 9.686 -20.110 1.00 90.06 98 LEU A C 1
ATOM 760 O O . LEU A 1 98 ? 7.177 9.141 -20.842 1.00 90.06 98 LEU A O 1
ATOM 764 N N . SER A 1 99 ? 7.638 10.622 -19.233 1.00 89.12 99 SER A N 1
ATOM 765 C CA . SER A 1 99 ? 6.262 11.132 -19.162 1.00 89.12 99 SER A CA 1
ATOM 766 C C . SER A 1 99 ? 5.911 11.987 -20.377 1.00 89.12 99 SER A C 1
ATOM 768 O O . SER A 1 99 ? 4.740 12.064 -20.739 1.00 89.12 99 SER A O 1
ATOM 770 N N . TRP A 1 100 ? 6.921 12.627 -20.967 1.00 84.81 100 TRP A N 1
ATOM 771 C CA . TRP A 1 100 ? 6.844 13.463 -22.159 1.00 84.81 100 TRP A CA 1
ATOM 772 C C . TRP A 1 100 ? 8.141 13.323 -22.957 1.00 84.81 100 TRP A C 1
ATOM 774 O O . TRP A 1 100 ? 9.183 13.089 -22.343 1.00 84.81 100 TRP A O 1
ATOM 784 N N . PRO A 1 101 ? 8.101 13.489 -24.288 1.00 87.69 101 PRO A N 1
ATOM 785 C CA . PRO A 1 101 ? 9.308 13.455 -25.094 1.00 87.69 101 PRO A CA 1
ATOM 786 C C . PRO A 1 101 ? 10.245 14.606 -24.706 1.00 87.69 101 PRO A C 1
ATOM 788 O O . PRO A 1 101 ? 9.799 15.743 -24.529 1.00 87.69 101 PRO A O 1
ATOM 791 N N . THR A 1 102 ? 11.538 14.312 -24.585 1.00 86.81 102 THR A N 1
ATOM 792 C CA . THR A 1 102 ? 12.571 15.328 -24.354 1.00 86.81 102 THR A CA 1
ATOM 793 C C . THR A 1 102 ? 12.934 15.956 -25.691 1.00 86.81 102 THR A C 1
ATOM 795 O O . THR A 1 102 ? 13.172 15.245 -26.666 1.00 86.81 102 THR A O 1
ATOM 798 N N . ILE A 1 103 ? 12.976 17.287 -25.746 1.00 88.19 103 ILE A N 1
ATOM 799 C CA . ILE A 1 103 ? 13.315 18.034 -26.958 1.00 88.19 103 ILE A CA 1
ATOM 800 C C . ILE A 1 103 ? 14.422 19.023 -26.621 1.00 88.19 103 ILE A C 1
ATOM 802 O O . ILE A 1 103 ? 14.275 19.825 -25.696 1.00 88.19 103 ILE A O 1
ATOM 806 N N . LYS A 1 104 ? 15.526 18.971 -27.365 1.00 86.81 104 LYS A N 1
ATOM 807 C CA . LYS A 1 104 ? 16.621 19.938 -27.269 1.00 86.81 104 LYS A CA 1
ATOM 808 C C . LYS A 1 104 ? 16.810 20.605 -28.623 1.00 86.81 104 LYS A C 1
ATOM 810 O O . LYS A 1 104 ? 17.100 19.940 -29.613 1.00 86.81 104 LYS A O 1
ATOM 815 N N . GLU A 1 105 ? 16.627 21.920 -28.654 1.00 86.19 105 GLU A N 1
ATOM 816 C CA . GLU A 1 105 ? 16.817 22.743 -29.849 1.00 86.19 105 GLU A CA 1
ATOM 817 C C . GLU A 1 105 ? 18.200 23.407 -29.795 1.00 86.19 105 GLU A C 1
ATOM 819 O O . GLU A 1 105 ? 18.462 24.217 -28.904 1.00 86.19 105 GLU A O 1
ATOM 824 N N . ASP A 1 106 ? 19.072 23.116 -30.764 1.00 84.00 106 ASP A N 1
ATOM 825 C CA . ASP A 1 106 ? 20.249 23.940 -31.052 1.00 84.00 106 ASP A CA 1
ATOM 826 C C . ASP A 1 106 ? 19.947 24.822 -32.267 1.00 84.00 106 ASP A C 1
ATOM 828 O O . ASP A 1 106 ? 20.252 24.506 -33.421 1.00 84.00 106 ASP A O 1
ATOM 832 N N . LEU A 1 107 ? 19.335 25.974 -31.987 1.00 72.25 107 LEU A N 1
ATOM 833 C CA . LEU A 1 107 ? 18.940 26.950 -33.003 1.00 72.25 107 LEU A CA 1
ATOM 834 C C . LEU A 1 107 ? 20.132 27.554 -33.763 1.00 72.25 107 LEU A C 1
ATOM 836 O O . LEU A 1 107 ? 19.930 28.127 -34.830 1.00 72.25 107 LEU A O 1
ATOM 840 N N . LYS A 1 108 ? 21.365 27.446 -33.245 1.00 78.06 108 LYS A N 1
ATOM 841 C CA . LYS A 1 108 ? 22.563 27.939 -33.945 1.00 78.06 108 LYS A CA 1
ATOM 842 C C . LYS A 1 108 ? 23.024 26.969 -35.027 1.00 78.06 108 LYS A C 1
ATOM 844 O O . LYS A 1 108 ? 23.583 27.412 -36.026 1.00 78.06 108 LYS A O 1
ATOM 849 N N . LYS A 1 109 ? 22.799 25.670 -34.824 1.00 80.25 109 LYS A N 1
ATOM 850 C CA . LYS A 1 109 ? 23.136 24.611 -35.787 1.00 80.25 109 LYS A CA 1
ATOM 851 C C . LYS A 1 109 ? 21.952 24.164 -36.641 1.00 80.25 109 LYS A C 1
ATOM 853 O O . LYS A 1 109 ? 22.157 23.463 -37.625 1.00 80.25 109 LYS A O 1
ATOM 858 N N . GLY A 1 110 ? 20.734 24.573 -36.284 1.00 80.50 110 GLY A N 1
ATOM 859 C CA . GLY A 1 110 ? 19.515 24.084 -36.927 1.00 80.50 110 GLY A CA 1
ATOM 860 C C . GLY A 1 110 ? 19.225 22.620 -36.587 1.00 80.50 110 GLY A C 1
ATOM 861 O O . GLY A 1 110 ? 18.603 21.917 -37.377 1.00 80.50 110 GLY A O 1
ATOM 862 N N . GLU A 1 111 ? 19.697 22.149 -35.431 1.00 84.81 111 GLU A N 1
ATOM 863 C CA . GLU A 1 111 ? 19.546 20.763 -34.989 1.00 84.81 111 GLU A CA 1
ATOM 864 C C . GLU A 1 111 ? 18.451 20.662 -33.921 1.00 84.81 111 GLU A C 1
ATOM 866 O O . GLU A 1 111 ? 18.354 21.496 -33.017 1.00 84.81 111 GLU A O 1
ATOM 871 N N . ILE A 1 112 ? 17.622 19.622 -34.021 1.00 85.25 112 ILE A N 1
ATOM 872 C CA . ILE A 1 112 ? 16.596 19.294 -33.028 1.00 85.25 112 ILE A CA 1
ATOM 873 C C . ILE A 1 112 ? 16.816 17.843 -32.614 1.00 85.25 112 ILE A C 1
ATOM 875 O O . ILE A 1 112 ? 16.675 16.928 -33.425 1.00 85.25 112 ILE A O 1
ATOM 879 N N . GLU A 1 113 ? 17.151 17.631 -31.346 1.00 89.06 113 GLU A N 1
ATOM 880 C CA . GLU A 1 113 ? 17.255 16.303 -30.749 1.00 89.06 113 GLU A CA 1
ATOM 881 C C . GLU A 1 113 ? 15.935 15.972 -30.042 1.00 89.06 113 GLU A C 1
ATOM 883 O O . GLU A 1 113 ? 15.487 16.725 -29.174 1.00 89.06 113 GLU A O 1
ATOM 888 N N . ILE A 1 114 ? 15.302 14.856 -30.417 1.00 89.69 114 ILE A N 1
ATOM 889 C CA . ILE A 1 114 ? 14.028 14.402 -29.844 1.00 89.69 114 ILE A CA 1
ATOM 890 C C . ILE A 1 114 ? 14.217 13.004 -29.266 1.00 89.69 114 ILE A C 1
ATOM 892 O O . ILE A 1 114 ? 14.578 12.075 -29.987 1.00 89.69 114 ILE A O 1
ATOM 896 N N . HIS A 1 115 ? 13.916 12.835 -27.981 1.00 89.00 115 HIS A N 1
ATOM 897 C CA . HIS A 1 115 ? 13.822 11.525 -27.337 1.00 89.00 115 HIS A CA 1
ATOM 898 C C . HIS A 1 115 ? 12.352 11.227 -27.059 1.00 89.00 115 HIS A C 1
ATOM 900 O O . HIS A 1 115 ? 11.682 11.990 -26.369 1.00 89.00 115 HIS A O 1
ATOM 906 N N . ALA A 1 116 ? 11.842 10.123 -27.600 1.00 90.44 116 ALA A N 1
ATOM 907 C CA . ALA A 1 116 ? 10.448 9.711 -27.466 1.00 90.44 116 ALA A CA 1
ATOM 908 C C . ALA A 1 116 ? 10.358 8.220 -27.120 1.00 90.44 116 ALA A C 1
ATOM 910 O O . ALA A 1 116 ? 11.222 7.430 -27.492 1.00 90.44 116 ALA A O 1
ATOM 911 N N . ASN A 1 117 ? 9.280 7.813 -26.451 1.00 89.50 117 ASN A N 1
ATOM 912 C CA . ASN A 1 117 ? 9.052 6.425 -26.045 1.00 89.50 117 ASN A CA 1
ATOM 913 C C . ASN A 1 117 ? 8.584 5.523 -27.201 1.00 89.50 117 ASN A C 1
ATOM 915 O O . ASN A 1 117 ? 8.513 4.305 -27.044 1.00 89.50 117 ASN A O 1
ATOM 919 N N . SER A 1 118 ? 8.166 6.103 -28.332 1.00 91.00 118 SER A N 1
ATOM 920 C CA . SER A 1 118 ? 7.688 5.359 -29.503 1.00 91.00 118 SER A CA 1
ATOM 921 C C . SER A 1 118 ? 7.755 6.192 -30.780 1.00 91.00 118 SER A C 1
ATOM 923 O O . SER A 1 118 ? 7.643 7.418 -30.727 1.00 91.00 118 SER A O 1
ATOM 925 N N . GLU A 1 119 ? 7.807 5.531 -31.939 1.00 92.69 119 GLU A N 1
ATOM 926 C CA . GLU A 1 119 ? 7.684 6.192 -33.248 1.00 92.69 119 GLU A CA 1
ATOM 927 C C . GLU A 1 119 ? 6.399 7.021 -33.367 1.00 92.69 119 GLU A C 1
ATOM 929 O O . GLU A 1 119 ? 6.402 8.113 -33.929 1.00 92.69 119 GLU A O 1
ATOM 934 N N . LYS A 1 120 ? 5.288 6.536 -32.794 1.00 93.06 120 LYS A N 1
ATOM 935 C CA . LYS A 1 120 ? 4.008 7.259 -32.784 1.00 93.06 120 LYS A CA 1
ATOM 936 C C . LYS A 1 120 ? 4.112 8.587 -32.032 1.00 93.06 120 LYS A C 1
ATOM 938 O O . LYS A 1 120 ? 3.495 9.569 -32.437 1.00 93.06 120 LYS A O 1
ATOM 943 N N . GLU A 1 121 ? 4.839 8.609 -30.920 1.00 92.88 121 GLU A N 1
ATOM 944 C CA . GLU A 1 121 ? 5.090 9.829 -30.153 1.00 92.88 121 GLU A CA 1
ATOM 945 C C . GLU A 1 121 ? 6.058 10.755 -30.896 1.00 92.88 121 GLU A C 1
ATOM 947 O O . GLU A 1 121 ? 5.741 11.930 -31.069 1.00 92.88 121 GLU A O 1
ATOM 952 N N . LEU A 1 122 ? 7.162 10.217 -31.426 1.00 94.00 122 LEU A N 1
ATOM 953 C CA . LEU A 1 122 ? 8.121 10.963 -32.246 1.00 94.00 122 LEU A CA 1
ATOM 954 C C . LEU A 1 122 ? 7.436 11.662 -33.426 1.00 94.00 122 LEU A C 1
ATOM 956 O O . LEU A 1 122 ? 7.599 12.865 -33.617 1.00 94.00 122 LEU A O 1
ATOM 960 N N . ARG A 1 123 ? 6.614 10.928 -34.181 1.00 95.19 123 ARG A N 1
ATOM 961 C CA . ARG A 1 123 ? 5.851 11.457 -35.314 1.00 95.19 123 ARG A CA 1
ATOM 962 C C . ARG A 1 123 ? 4.974 12.637 -34.902 1.00 95.19 123 ARG A C 1
ATOM 964 O O . ARG A 1 123 ? 5.000 13.664 -35.568 1.00 95.19 123 ARG A O 1
ATOM 971 N N . LYS A 1 124 ? 4.249 12.528 -33.784 1.00 94.44 124 LYS A N 1
ATOM 972 C CA . LYS A 1 124 ? 3.420 13.631 -33.266 1.00 94.44 124 LYS A CA 1
ATOM 973 C C . LYS A 1 124 ? 4.248 14.869 -32.924 1.00 94.44 124 LYS A C 1
ATOM 975 O O . LYS A 1 124 ? 3.806 15.985 -33.193 1.00 94.44 124 LYS A O 1
ATOM 980 N N . VAL A 1 125 ? 5.429 14.687 -32.329 1.00 93.44 125 VAL A N 1
ATOM 981 C CA . VAL A 1 125 ? 6.345 15.799 -32.031 1.00 93.44 125 VAL A CA 1
ATOM 982 C C . VAL A 1 125 ? 6.816 16.454 -33.327 1.00 93.44 125 VAL A C 1
ATOM 984 O O . VAL A 1 125 ? 6.676 17.666 -33.473 1.00 93.44 125 VAL A O 1
ATOM 987 N N . LEU A 1 126 ? 7.293 15.667 -34.294 1.00 93.62 126 LEU A N 1
ATOM 988 C CA . LEU A 1 126 ? 7.753 16.164 -35.593 1.00 93.62 126 LEU A CA 1
ATOM 989 C C . LEU A 1 126 ? 6.638 16.890 -36.363 1.00 93.62 126 LEU A C 1
ATOM 991 O O . LEU A 1 126 ? 6.875 17.966 -36.901 1.00 93.62 126 LEU A O 1
ATOM 995 N N . GLU A 1 127 ? 5.409 16.367 -36.368 1.00 94.31 127 GLU A N 1
ATOM 996 C CA . GLU A 1 127 ? 4.238 17.026 -36.969 1.00 94.31 127 GLU A CA 1
ATOM 997 C C . GLU A 1 127 ? 3.918 18.371 -36.302 1.00 94.31 127 GLU A C 1
ATOM 999 O O . GLU A 1 127 ? 3.558 19.335 -36.980 1.00 94.31 127 GLU A O 1
ATOM 1004 N N . SER A 1 128 ? 4.062 18.456 -34.976 1.00 92.06 128 SER A N 1
ATOM 1005 C CA . SER A 1 128 ? 3.907 19.713 -34.241 1.00 92.06 128 SER A CA 1
ATOM 1006 C C . SER A 1 128 ? 5.002 20.713 -34.615 1.00 92.06 128 SER A C 1
ATOM 1008 O O . SER A 1 128 ? 4.711 21.884 -34.853 1.00 92.06 128 SER A O 1
ATOM 1010 N N . TYR A 1 129 ? 6.251 20.255 -34.710 1.00 90.38 129 TYR A N 1
ATOM 1011 C CA . TYR A 1 129 ? 7.401 21.094 -35.045 1.00 90.38 129 TYR A CA 1
ATOM 1012 C C . TYR A 1 129 ? 7.403 21.555 -36.498 1.00 90.38 129 TYR A C 1
ATOM 1014 O O . TYR A 1 129 ? 7.755 22.702 -36.762 1.00 90.38 129 TYR A O 1
ATOM 1022 N N . LYS A 1 130 ? 6.905 20.735 -37.427 1.00 92.12 130 LYS A N 1
ATOM 1023 C CA . LYS A 1 130 ? 6.731 21.105 -38.835 1.00 92.12 130 LYS A CA 1
ATOM 1024 C C . LYS A 1 130 ? 5.871 22.360 -39.022 1.00 92.12 130 LYS A C 1
ATOM 1026 O O . LYS A 1 130 ? 6.052 23.097 -39.983 1.00 92.12 130 LYS A O 1
ATOM 1031 N N . ARG A 1 131 ? 4.953 22.650 -38.090 1.00 91.81 131 ARG A N 1
ATOM 1032 C CA . ARG A 1 131 ? 4.157 23.894 -38.112 1.00 91.81 131 ARG A CA 1
ATOM 1033 C C . ARG A 1 131 ? 5.012 25.145 -37.893 1.00 91.81 131 ARG A C 1
ATOM 1035 O O . ARG A 1 131 ? 4.664 26.201 -38.405 1.00 91.81 131 ARG A O 1
ATOM 1042 N N . LYS A 1 132 ? 6.090 25.026 -37.112 1.00 88.50 132 LYS A N 1
ATOM 1043 C CA . LYS A 1 132 ? 7.047 26.101 -36.804 1.00 88.50 132 LYS A CA 1
ATOM 1044 C C . LYS A 1 132 ? 8.222 26.117 -37.793 1.00 88.50 132 LYS A C 1
ATOM 1046 O O . LYS A 1 132 ? 8.726 27.191 -38.095 1.00 88.50 132 LYS A O 1
ATOM 1051 N N . TYR A 1 133 ? 8.599 24.946 -38.308 1.00 88.38 133 TYR A N 1
ATOM 1052 C CA . TYR A 1 133 ? 9.718 24.711 -39.226 1.00 88.38 133 TYR A CA 1
ATOM 1053 C C . TYR A 1 133 ? 9.243 23.854 -40.419 1.00 88.38 133 TYR A C 1
ATOM 1055 O O . TYR A 1 133 ? 9.352 22.623 -40.377 1.00 88.38 133 TYR A O 1
ATOM 1063 N N . PRO A 1 134 ? 8.639 24.463 -41.459 1.00 89.88 134 PRO A N 1
ATOM 1064 C CA . PRO A 1 134 ? 8.034 23.746 -42.590 1.00 89.88 134 PRO A CA 1
ATOM 1065 C C . PRO A 1 134 ? 8.977 22.802 -43.351 1.00 89.88 134 PRO A C 1
ATOM 1067 O O . PRO A 1 134 ? 8.508 21.866 -44.000 1.00 89.88 134 PRO A O 1
ATOM 1070 N N . GLU A 1 135 ? 10.286 23.035 -43.256 1.00 89.25 135 GLU A N 1
ATOM 1071 C CA . GLU A 1 135 ? 11.369 22.228 -43.820 1.00 89.25 135 GLU A CA 1
ATOM 1072 C C . GLU A 1 135 ? 11.526 20.843 -43.171 1.00 89.25 135 GLU A C 1
ATOM 1074 O O . GLU A 1 135 ? 12.188 19.974 -43.740 1.00 89.25 135 GLU A O 1
ATOM 1079 N N . ILE A 1 136 ? 10.914 20.608 -42.004 1.00 89.50 136 ILE A N 1
ATOM 1080 C CA . ILE A 1 136 ? 10.959 19.306 -41.336 1.00 89.50 136 ILE A CA 1
ATOM 1081 C C . ILE A 1 136 ? 10.203 18.259 -42.163 1.00 89.50 136 ILE A C 1
ATOM 1083 O O . ILE A 1 136 ? 8.979 18.309 -42.343 1.00 89.50 136 ILE A O 1
ATOM 1087 N N . ASP A 1 137 ? 10.944 17.242 -42.596 1.00 92.06 137 ASP A N 1
ATOM 1088 C CA . ASP A 1 137 ? 10.405 16.012 -43.162 1.00 92.06 137 ASP A CA 1
ATOM 1089 C C . ASP A 1 137 ? 10.174 14.983 -42.045 1.00 92.06 137 ASP A C 1
ATOM 1091 O O . ASP A 1 137 ? 11.110 14.396 -41.495 1.00 92.06 137 ASP A O 1
ATOM 1095 N N . VAL A 1 138 ? 8.899 14.780 -41.705 1.00 93.06 138 VAL A N 1
ATOM 1096 C CA . VAL A 1 138 ? 8.464 13.862 -40.645 1.00 93.06 138 VAL A CA 1
ATOM 1097 C C . VAL A 1 138 ? 8.861 12.421 -40.961 1.00 93.06 138 VAL A C 1
ATOM 1099 O O . VAL A 1 138 ? 9.342 11.725 -40.071 1.00 93.06 138 VAL A O 1
ATOM 1102 N N . GLU A 1 139 ? 8.687 11.968 -42.205 1.00 94.94 139 GLU A N 1
ATOM 1103 C CA . GLU A 1 139 ? 8.969 10.577 -42.581 1.00 94.94 139 GLU A CA 1
ATOM 1104 C C . GLU A 1 139 ? 10.464 10.301 -42.523 1.00 94.94 139 GLU A C 1
ATOM 1106 O O . GLU A 1 139 ? 10.892 9.295 -41.960 1.00 94.94 139 GLU A O 1
ATOM 1111 N N . LYS A 1 140 ? 11.270 11.238 -43.032 1.00 92.19 140 LYS A N 1
ATOM 1112 C CA . LYS A 1 140 ? 12.726 11.142 -42.946 1.00 92.19 140 LYS A CA 1
ATOM 1113 C C . LYS A 1 140 ? 13.206 11.148 -41.494 1.00 92.19 140 LYS A C 1
ATOM 1115 O O . LYS A 1 140 ? 14.096 10.376 -41.153 1.00 92.19 140 LYS A O 1
ATOM 1120 N N . GLY A 1 141 ? 12.609 11.983 -40.640 1.00 90.62 141 GLY A N 1
ATOM 1121 C CA . GLY A 1 141 ? 12.928 12.037 -39.212 1.00 90.62 141 GLY A CA 1
ATOM 1122 C C . GLY A 1 141 ? 12.600 10.734 -38.478 1.00 90.62 141 GLY A C 1
ATOM 1123 O O . GLY A 1 141 ? 13.422 10.247 -37.707 1.00 90.62 141 GLY A O 1
ATOM 1124 N N . VAL A 1 142 ? 11.437 10.132 -38.755 1.00 93.12 142 VAL A N 1
ATOM 1125 C CA . VAL A 1 142 ? 11.054 8.830 -38.181 1.00 93.12 142 VAL A CA 1
ATOM 1126 C C . VAL A 1 142 ? 11.961 7.712 -38.704 1.00 93.12 142 VAL A C 1
ATOM 1128 O O . VAL A 1 142 ? 12.444 6.912 -37.911 1.00 93.12 142 VAL A O 1
ATOM 1131 N N . ALA A 1 143 ? 12.253 7.676 -40.007 1.00 92.81 143 ALA A N 1
ATOM 1132 C CA . ALA A 1 143 ? 13.105 6.646 -40.608 1.00 92.81 143 ALA A CA 1
ATOM 1133 C C . ALA A 1 143 ? 14.571 6.719 -40.143 1.00 92.81 143 ALA A C 1
ATOM 1135 O O . ALA A 1 143 ? 15.252 5.697 -40.087 1.00 92.81 143 ALA A O 1
ATOM 1136 N N . ALA A 1 144 ? 15.061 7.914 -39.804 1.00 91.06 144 ALA A N 1
ATOM 1137 C CA . ALA A 1 144 ? 16.399 8.117 -39.254 1.00 91.06 144 ALA A CA 1
ATOM 1138 C C . ALA A 1 144 ? 16.489 7.843 -37.739 1.00 91.06 144 ALA A C 1
ATOM 1140 O O . ALA A 1 144 ? 17.583 7.907 -37.174 1.00 91.06 144 ALA A O 1
ATOM 1141 N N . ALA A 1 145 ? 15.366 7.567 -37.066 1.00 92.06 145 ALA A N 1
ATOM 1142 C CA . ALA A 1 145 ? 15.343 7.371 -35.624 1.00 92.06 145 ALA A CA 1
ATOM 1143 C C . ALA A 1 145 ? 16.091 6.095 -35.210 1.00 92.06 145 ALA A C 1
ATOM 1145 O O . ALA A 1 145 ? 15.912 5.015 -35.777 1.00 92.06 145 ALA A O 1
ATOM 1146 N N . VAL A 1 146 ? 16.901 6.207 -34.158 1.00 91.88 146 VAL A N 1
ATOM 1147 C CA . VAL A 1 146 ? 17.636 5.074 -33.591 1.00 91.88 146 VAL A CA 1
ATOM 1148 C C . VAL A 1 146 ? 16.838 4.487 -32.434 1.00 91.88 146 VAL A C 1
ATOM 1150 O O . VAL A 1 146 ? 16.628 5.140 -31.414 1.00 91.88 146 VAL A O 1
ATOM 1153 N N . HIS A 1 147 ? 16.429 3.227 -32.569 1.00 87.62 147 HIS A N 1
ATOM 1154 C CA . HIS A 1 147 ? 15.793 2.489 -31.483 1.00 87.62 147 HIS A CA 1
ATOM 1155 C C . HIS A 1 147 ? 16.845 2.035 -30.472 1.00 87.62 147 HIS A C 1
ATOM 1157 O O . HIS A 1 147 ? 17.722 1.234 -30.793 1.00 87.62 147 HIS A O 1
ATOM 1163 N N . GLN A 1 148 ? 16.737 2.523 -29.239 1.00 83.56 148 GLN A N 1
ATOM 1164 C CA . GLN A 1 148 ? 17.645 2.165 -28.155 1.00 83.56 148 GLN A CA 1
ATOM 1165 C C . GLN A 1 148 ? 16.892 1.443 -27.039 1.00 83.56 148 GLN A C 1
ATOM 1167 O O . GLN A 1 148 ? 15.762 1.786 -26.692 1.00 83.56 148 GLN A O 1
ATOM 1172 N N . LYS A 1 149 ? 17.532 0.418 -26.472 1.00 82.38 149 LYS A N 1
ATOM 1173 C CA . LYS A 1 149 ? 17.067 -0.268 -25.268 1.00 82.38 149 LYS A CA 1
ATOM 1174 C C . LYS A 1 149 ? 18.243 -0.438 -24.323 1.00 82.38 149 LYS A C 1
ATOM 1176 O O . LYS A 1 149 ? 19.135 -1.245 -24.577 1.00 82.38 149 LYS A O 1
ATOM 1181 N N . GLU A 1 150 ? 18.200 0.288 -23.221 1.00 84.69 150 GLU A N 1
ATOM 1182 C CA . GLU A 1 150 ? 19.244 0.298 -22.205 1.00 84.69 150 GLU A CA 1
ATOM 1183 C C . GLU A 1 150 ? 18.656 0.167 -20.800 1.00 84.69 150 GLU A C 1
ATOM 1185 O O . GLU A 1 150 ? 17.449 0.316 -20.589 1.00 84.69 150 GLU A O 1
ATOM 1190 N N . TYR A 1 151 ? 19.516 -0.155 -19.835 1.00 88.06 151 TYR A N 1
ATOM 1191 C CA . TYR A 1 151 ? 19.124 -0.092 -18.436 1.00 88.06 151 TYR A CA 1
ATOM 1192 C C . TYR A 1 151 ? 19.039 1.361 -17.987 1.00 88.06 151 TYR A C 1
ATOM 1194 O O . TYR A 1 151 ? 19.915 2.170 -18.283 1.00 88.06 151 TYR A O 1
ATOM 1202 N N . PHE A 1 152 ? 17.999 1.658 -17.214 1.00 87.25 152 PHE A N 1
ATOM 1203 C CA . PHE A 1 152 ? 17.748 2.992 -16.700 1.00 87.25 152 PHE A CA 1
ATOM 1204 C C . PHE A 1 152 ? 18.903 3.461 -15.804 1.00 87.25 152 PHE A C 1
ATOM 1206 O O . PHE A 1 152 ? 19.109 2.928 -14.720 1.00 87.25 152 PHE A O 1
ATOM 1213 N N . ASN A 1 153 ? 19.669 4.453 -16.248 1.00 84.38 153 ASN A N 1
ATOM 1214 C CA . ASN A 1 153 ? 20.932 4.869 -15.624 1.00 84.38 153 ASN A CA 1
ATOM 1215 C C . ASN A 1 153 ? 20.817 6.169 -14.806 1.00 84.38 153 ASN A C 1
ATOM 1217 O O . ASN A 1 153 ? 21.830 6.796 -14.492 1.00 84.38 153 ASN A O 1
ATOM 1221 N N . GLN A 1 154 ? 19.598 6.579 -14.443 1.00 84.81 154 GLN A N 1
ATOM 1222 C CA . GLN A 1 154 ? 19.352 7.791 -13.666 1.00 84.81 154 GLN A CA 1
ATOM 1223 C C . GLN A 1 154 ? 18.831 7.470 -12.260 1.00 84.81 154 GLN A C 1
ATOM 1225 O O . GLN A 1 154 ? 18.152 6.473 -12.025 1.00 84.81 154 GLN A O 1
ATOM 1230 N N . ALA A 1 155 ? 19.108 8.363 -11.311 1.00 89.31 155 ALA A N 1
ATOM 1231 C CA . ALA A 1 155 ? 18.426 8.369 -10.024 1.00 89.31 155 ALA A CA 1
ATOM 1232 C C . ALA A 1 155 ? 17.158 9.221 -10.125 1.00 89.31 155 ALA A C 1
ATOM 1234 O O . ALA A 1 155 ? 17.170 10.272 -10.769 1.00 89.31 155 ALA A O 1
ATOM 1235 N N . LEU A 1 156 ? 16.091 8.793 -9.451 1.00 90.06 156 LEU A N 1
ATOM 1236 C CA . LEU A 1 156 ? 14.811 9.494 -9.431 1.00 90.06 156 LEU A CA 1
ATOM 1237 C C . LEU A 1 156 ? 14.496 10.030 -8.039 1.00 90.06 156 LEU A C 1
ATOM 1239 O O . LEU A 1 156 ? 14.648 9.331 -7.038 1.00 90.06 156 LEU A O 1
ATOM 1243 N N . ASN A 1 157 ? 13.985 11.255 -7.993 1.00 90.44 157 ASN A N 1
ATOM 1244 C CA . ASN A 1 157 ? 13.291 11.799 -6.838 1.00 90.44 157 ASN A CA 1
ATOM 1245 C C . ASN A 1 157 ? 11.802 11.458 -6.949 1.00 90.44 157 ASN A C 1
ATOM 1247 O O . ASN A 1 157 ? 11.134 11.892 -7.888 1.00 90.44 157 ASN A O 1
ATOM 1251 N N . LEU A 1 158 ? 11.281 10.722 -5.967 1.00 88.75 158 LEU A N 1
ATOM 1252 C CA . LEU A 1 158 ? 9.847 10.505 -5.789 1.00 88.75 158 LEU A CA 1
ATOM 1253 C C . LEU A 1 158 ? 9.348 11.403 -4.656 1.00 88.75 158 LEU A C 1
ATOM 1255 O O . LEU A 1 158 ? 9.943 11.442 -3.577 1.00 88.75 158 LEU A O 1
ATOM 1259 N N . LYS A 1 159 ? 8.244 12.116 -4.887 1.00 85.00 159 LYS A N 1
ATOM 1260 C CA . LYS A 1 159 ? 7.557 12.872 -3.835 1.00 85.00 159 LYS A CA 1
ATOM 1261 C C . LYS A 1 159 ? 6.502 11.981 -3.201 1.00 85.00 159 LYS A C 1
ATOM 1263 O O . LYS A 1 159 ? 5.457 11.745 -3.794 1.00 85.00 159 LYS A O 1
ATOM 1268 N N . ILE A 1 160 ? 6.782 11.512 -1.992 1.00 83.25 160 ILE A N 1
ATOM 1269 C CA . ILE A 1 160 ? 5.867 10.664 -1.231 1.00 83.25 160 ILE A CA 1
ATOM 1270 C C . ILE A 1 160 ? 5.181 11.530 -0.177 1.00 83.25 160 ILE A C 1
ATOM 1272 O O . ILE A 1 160 ? 5.848 12.179 0.627 1.00 83.25 160 ILE A O 1
ATOM 1276 N N . HIS A 1 161 ? 3.851 11.545 -0.197 1.00 83.69 161 HIS A N 1
ATOM 1277 C CA . HIS A 1 161 ? 3.030 12.180 0.827 1.00 83.69 161 HIS A CA 1
ATOM 1278 C C . HIS A 1 161 ? 2.339 11.098 1.650 1.00 83.69 161 HIS A C 1
ATOM 1280 O O . HIS A 1 161 ? 1.766 10.173 1.083 1.00 83.69 161 HIS A O 1
ATOM 1286 N N . ILE A 1 162 ? 2.410 11.209 2.975 1.00 80.62 162 ILE A N 1
ATOM 1287 C CA . ILE A 1 162 ? 1.865 10.216 3.901 1.00 80.62 162 ILE A CA 1
ATOM 1288 C C . ILE A 1 162 ? 0.931 10.938 4.857 1.00 80.62 162 ILE A C 1
ATOM 1290 O O . ILE A 1 162 ? 1.333 11.902 5.506 1.00 80.62 162 ILE A O 1
ATOM 1294 N N . GLY A 1 163 ? -0.298 10.441 4.964 1.00 83.56 163 GLY A N 1
ATOM 1295 C CA . GLY A 1 163 ? -1.307 10.998 5.855 1.00 83.56 163 GLY A CA 1
ATOM 1296 C C . GLY A 1 163 ? -2.177 12.060 5.188 1.00 83.56 163 GLY A C 1
ATOM 1297 O O . GLY A 1 163 ? -2.555 11.915 4.027 1.00 83.56 163 GLY A O 1
ATOM 1298 N N . GLY A 1 164 ? -2.552 13.072 5.971 1.00 91.50 164 GLY A N 1
ATOM 1299 C CA . GLY A 1 164 ? -3.614 14.027 5.645 1.00 91.50 164 GLY A CA 1
ATOM 1300 C C . GLY A 1 164 ? -4.977 13.609 6.224 1.00 91.50 164 GLY A C 1
ATOM 1301 O O . GLY A 1 164 ? -5.187 12.416 6.468 1.00 91.50 164 GLY A O 1
ATOM 1302 N N . PRO A 1 165 ? -5.903 14.557 6.468 1.00 94.44 165 PRO A N 1
ATOM 1303 C CA . PRO A 1 165 ? -7.177 14.284 7.143 1.00 94.44 165 PRO A CA 1
ATOM 1304 C C . PRO A 1 165 ? -7.989 13.152 6.500 1.00 94.44 165 PRO A C 1
ATOM 1306 O O . PRO A 1 165 ? -8.555 12.314 7.199 1.00 94.44 165 PRO A O 1
ATOM 1309 N N . GLU A 1 166 ? -8.013 13.074 5.170 1.00 96.56 166 GLU A N 1
ATOM 1310 C CA . GLU A 1 166 ? -8.761 12.052 4.435 1.00 96.56 166 GLU A CA 1
ATOM 1311 C C . GLU A 1 166 ? -8.137 10.659 4.551 1.00 96.56 166 GLU A C 1
ATOM 1313 O O . GLU A 1 166 ? -8.854 9.673 4.729 1.00 96.56 166 GLU A O 1
ATOM 1318 N N . ALA A 1 167 ? -6.806 10.564 4.491 1.00 96.69 167 ALA A N 1
ATOM 1319 C CA . ALA A 1 167 ? -6.118 9.293 4.693 1.00 96.69 167 ALA A CA 1
ATOM 1320 C C . ALA A 1 167 ? -6.263 8.820 6.147 1.00 96.69 167 ALA A C 1
ATOM 1322 O O . ALA A 1 167 ? -6.460 7.633 6.382 1.00 96.69 167 ALA A O 1
ATOM 1323 N N . MET A 1 168 ? -6.240 9.742 7.115 1.00 97.38 168 MET A N 1
ATOM 1324 C CA . MET A 1 168 ? -6.472 9.433 8.529 1.00 97.38 168 MET A CA 1
ATOM 1325 C C . MET A 1 168 ? -7.885 8.879 8.770 1.00 97.38 168 MET A C 1
ATOM 1327 O O . MET A 1 168 ? -8.028 7.861 9.446 1.00 97.38 168 MET A O 1
ATOM 1331 N N . LYS A 1 169 ? -8.916 9.437 8.117 1.00 98.19 169 LYS A N 1
ATOM 1332 C CA . LYS A 1 169 ? -10.275 8.860 8.116 1.00 98.19 169 LYS A CA 1
ATOM 1333 C C . LYS A 1 169 ? -10.312 7.442 7.546 1.00 98.19 169 LYS A C 1
ATOM 1335 O O . LYS A 1 169 ? -11.014 6.588 8.085 1.00 98.19 169 LYS A O 1
ATOM 1340 N N . ALA A 1 170 ? -9.527 7.154 6.507 1.00 98.31 170 ALA A N 1
ATOM 1341 C CA . ALA A 1 170 ? -9.410 5.798 5.971 1.00 98.31 170 ALA A CA 1
ATOM 1342 C C . ALA A 1 170 ? -8.758 4.834 6.975 1.00 98.31 170 ALA A C 1
ATOM 1344 O O . ALA A 1 170 ? -9.226 3.710 7.126 1.00 98.31 170 ALA A O 1
ATOM 1345 N N . ILE A 1 171 ? -7.729 5.269 7.710 1.00 98.69 171 ILE A N 1
ATOM 1346 C CA . ILE A 1 171 ? -7.111 4.464 8.776 1.00 98.69 171 ILE A CA 1
ATOM 1347 C C . ILE A 1 171 ? -8.117 4.158 9.897 1.00 98.69 171 ILE A C 1
ATOM 1349 O O . ILE A 1 171 ? -8.237 3.005 10.315 1.00 98.69 171 ILE A O 1
ATOM 1353 N N . VAL A 1 172 ? -8.898 5.149 10.342 1.00 98.81 172 VAL A N 1
ATOM 1354 C CA . VAL A 1 172 ? -9.965 4.927 11.337 1.00 98.81 172 VAL A CA 1
ATOM 1355 C C . VAL A 1 172 ? -11.030 3.975 10.791 1.00 98.81 172 VAL A C 1
ATOM 1357 O O . VAL A 1 172 ? -11.457 3.061 11.494 1.00 98.81 172 VAL A O 1
ATOM 1360 N N . LYS A 1 173 ? -11.413 4.117 9.516 1.00 98.69 173 LYS A N 1
ATOM 1361 C CA . LYS A 1 173 ? -12.322 3.184 8.838 1.00 98.69 173 LYS A CA 1
ATOM 1362 C C . LYS A 1 173 ? -11.779 1.754 8.844 1.00 98.69 173 LYS A C 1
ATOM 1364 O O . LYS A 1 173 ? -12.546 0.849 9.151 1.00 98.69 173 LYS A O 1
ATOM 1369 N N . ILE A 1 174 ? -10.493 1.537 8.551 1.00 98.81 174 ILE A N 1
ATOM 1370 C CA . ILE A 1 174 ? -9.857 0.208 8.620 1.00 98.81 174 ILE A CA 1
ATOM 1371 C C . ILE A 1 174 ? -10.035 -0.389 10.023 1.00 98.81 174 ILE A C 1
ATOM 1373 O O . ILE A 1 174 ? -10.470 -1.535 10.153 1.00 98.81 174 ILE A O 1
ATOM 1377 N N . ALA A 1 175 ? -9.749 0.393 11.068 1.00 98.88 175 ALA A N 1
ATOM 1378 C CA . ALA A 1 175 ? -9.875 -0.049 12.454 1.00 98.88 175 ALA A CA 1
ATOM 1379 C C . ALA A 1 175 ? -11.332 -0.381 12.838 1.00 98.88 175 ALA A C 1
ATOM 1381 O O . ALA A 1 175 ? -11.591 -1.447 13.397 1.00 98.88 175 ALA A O 1
ATOM 1382 N N . VAL A 1 176 ? -12.297 0.476 12.480 1.00 98.81 176 VAL A N 1
ATOM 1383 C CA . VAL A 1 176 ? -13.735 0.246 12.722 1.00 98.81 176 VAL A CA 1
ATOM 1384 C C . VAL A 1 176 ? -14.247 -0.972 11.948 1.00 98.81 176 VAL A C 1
ATOM 1386 O O . VAL A 1 176 ? -14.945 -1.812 12.517 1.00 98.81 176 VAL A O 1
ATOM 1389 N N . ASN A 1 177 ? -13.867 -1.110 10.675 1.00 98.62 177 ASN A N 1
ATOM 1390 C CA . ASN A 1 177 ? -14.192 -2.273 9.851 1.00 98.62 177 ASN A CA 1
ATOM 1391 C C . ASN A 1 177 ? -13.691 -3.563 10.506 1.00 98.62 177 ASN A C 1
ATOM 1393 O O . ASN A 1 177 ? -14.449 -4.525 10.612 1.00 98.62 177 ASN A O 1
ATOM 1397 N N . PHE A 1 178 ? -12.431 -3.585 10.953 1.00 98.75 178 PHE A N 1
ATOM 1398 C CA . PHE A 1 178 ? -11.838 -4.764 11.579 1.00 98.75 178 PHE A CA 1
ATOM 1399 C C . PHE A 1 178 ? -12.499 -5.105 12.917 1.00 98.75 178 PHE A C 1
ATOM 1401 O O . PHE A 1 178 ? -12.816 -6.269 13.154 1.00 98.75 178 PHE A O 1
ATOM 1408 N N . TYR A 1 179 ? -12.797 -4.094 13.740 1.00 98.75 179 TYR A N 1
ATOM 1409 C CA . TYR A 1 179 ? -13.517 -4.262 15.002 1.00 98.75 179 TYR A CA 1
ATOM 1410 C C . TYR A 1 179 ? -14.877 -4.939 14.797 1.00 98.75 179 TYR A C 1
ATOM 1412 O O . TYR A 1 179 ? -15.173 -5.954 15.425 1.00 98.75 179 TYR A O 1
ATOM 1420 N N . ILE A 1 180 ? -15.696 -4.410 13.884 1.00 98.31 180 ILE A N 1
ATOM 1421 C CA . ILE A 1 180 ? -17.044 -4.934 13.621 1.00 98.31 180 ILE A CA 1
ATOM 1422 C C . ILE A 1 180 ? -16.974 -6.303 12.936 1.00 98.31 180 ILE A C 1
ATOM 1424 O O . ILE A 1 180 ? -17.743 -7.203 13.275 1.00 98.31 180 ILE A O 1
ATOM 1428 N N . TYR A 1 181 ? -16.028 -6.495 12.012 1.00 97.88 181 TYR A N 1
ATOM 1429 C CA . TYR A 1 181 ? -15.773 -7.791 11.381 1.00 97.88 181 TYR A CA 1
ATOM 1430 C C . TYR A 1 181 ? -15.458 -8.879 12.413 1.00 97.88 181 TYR A C 1
ATOM 1432 O O . TYR A 1 181 ? -15.947 -10.003 12.304 1.00 97.88 181 TYR A O 1
ATOM 1440 N N . ALA A 1 182 ? -14.701 -8.533 13.454 1.00 96.81 182 ALA A N 1
ATOM 1441 C CA . ALA A 1 182 ? -14.389 -9.410 14.574 1.00 96.81 182 ALA A CA 1
ATOM 1442 C C . ALA A 1 182 ? -15.505 -9.487 15.636 1.00 96.81 182 ALA A C 1
ATOM 1444 O O . ALA A 1 182 ? -15.244 -9.820 16.787 1.00 96.81 182 ALA A O 1
ATOM 1445 N N . GLN A 1 183 ? -16.757 -9.224 15.244 1.00 95.88 183 GLN A N 1
ATOM 1446 C CA . GLN A 1 183 ? -17.960 -9.286 16.087 1.00 95.88 183 GLN A CA 1
ATOM 1447 C C . GLN A 1 183 ? -18.069 -8.182 17.153 1.00 95.88 183 GLN A C 1
ATOM 1449 O O . GLN A 1 183 ? -18.917 -8.260 18.045 1.00 95.88 183 GLN A O 1
ATOM 1454 N N . GLY A 1 184 ? -17.275 -7.116 17.032 1.00 97.00 184 GLY A N 1
ATOM 1455 C CA . GLY A 1 184 ? -17.423 -5.904 17.828 1.00 97.00 184 GLY A CA 1
ATOM 1456 C C . GLY A 1 184 ? -18.797 -5.248 17.646 1.00 97.00 184 GLY A C 1
ATOM 1457 O O . GLY A 1 184 ? -19.387 -5.253 16.563 1.00 97.00 184 GLY A O 1
ATOM 1458 N N . LYS A 1 185 ? -19.333 -4.661 18.722 1.00 97.06 185 LYS A N 1
ATOM 1459 C CA . LYS A 1 185 ? -20.668 -4.045 18.712 1.00 97.06 185 LYS A CA 1
ATOM 1460 C C . LYS A 1 185 ? -20.579 -2.620 18.176 1.00 97.06 185 LYS A C 1
ATOM 1462 O O . LYS A 1 185 ? -19.890 -1.792 18.763 1.00 97.06 185 LYS A O 1
ATOM 1467 N N . ARG A 1 186 ? -21.358 -2.297 17.136 1.00 97.12 186 ARG A N 1
ATOM 1468 C CA . ARG A 1 186 ? -21.469 -0.936 16.568 1.00 97.12 186 ARG A CA 1
ATOM 1469 C C . ARG A 1 186 ? -21.605 0.143 17.643 1.00 97.12 186 ARG A C 1
ATOM 1471 O O . ARG A 1 186 ? -20.980 1.191 17.544 1.00 97.12 186 ARG A O 1
ATOM 1478 N N . GLU A 1 187 ? -22.371 -0.130 18.692 1.00 97.62 187 GLU A N 1
ATOM 1479 C CA . GLU A 1 187 ? -22.685 0.848 19.736 1.00 97.62 187 GLU A CA 1
ATOM 1480 C C . GLU A 1 187 ? -21.469 1.318 20.533 1.00 97.62 187 GLU A C 1
ATOM 1482 O O . GLU A 1 187 ? -21.503 2.419 21.077 1.00 97.62 187 GLU A O 1
ATOM 1487 N N . VAL A 1 188 ? -20.387 0.538 20.527 1.00 98.38 188 VAL A N 1
ATOM 1488 C CA . VAL A 1 188 ? -19.103 0.907 21.129 1.00 98.38 188 VAL A CA 1
ATOM 1489 C C . VAL A 1 188 ? -18.364 1.946 20.281 1.00 98.38 188 VAL A C 1
ATOM 1491 O O . VAL A 1 188 ? -17.669 2.787 20.835 1.00 98.38 188 VAL A O 1
ATOM 1494 N N . VAL A 1 189 ? -18.532 1.940 18.957 1.00 98.44 189 VAL A N 1
ATOM 1495 C CA . VAL A 1 189 ? -17.775 2.792 18.016 1.00 98.44 189 VAL A CA 1
ATOM 1496 C C . VAL A 1 189 ? -18.651 3.792 17.252 1.00 98.44 189 VAL A C 1
ATOM 1498 O O . VAL A 1 189 ? -18.151 4.568 16.445 1.00 98.44 189 VAL A O 1
ATOM 1501 N N . LYS A 1 190 ? -19.967 3.822 17.504 1.00 97.88 190 LYS A N 1
ATOM 1502 C CA . LYS A 1 190 ? -20.920 4.692 16.786 1.00 97.88 190 LYS A CA 1
ATOM 1503 C C . LYS A 1 190 ? -20.615 6.189 16.916 1.00 97.88 190 LYS A C 1
ATOM 1505 O O . LYS A 1 190 ? -21.017 6.963 16.056 1.00 97.88 190 LYS A O 1
ATOM 1510 N N . HIS A 1 191 ? -19.925 6.591 17.983 1.00 98.12 191 HIS A N 1
ATOM 1511 C CA . HIS A 1 191 ? -19.519 7.977 18.221 1.00 98.12 191 HIS A CA 1
ATOM 1512 C C . HIS A 1 191 ? -18.435 8.448 17.234 1.00 98.12 191 HIS A C 1
ATOM 1514 O O . HIS A 1 191 ? -18.240 9.642 17.078 1.00 98.12 191 HIS A O 1
ATOM 1520 N N . LEU A 1 192 ? -17.775 7.526 16.521 1.00 98.50 192 LEU A N 1
ATOM 1521 C CA . LEU A 1 192 ? -16.795 7.839 15.478 1.00 98.50 192 LEU A CA 1
ATOM 1522 C C . LEU A 1 192 ? -17.439 8.111 14.108 1.00 98.50 192 LEU A C 1
ATOM 1524 O O . LEU A 1 192 ? -16.752 8.512 13.169 1.00 98.50 192 LEU A O 1
ATOM 1528 N N . LEU A 1 193 ? -18.742 7.849 13.947 1.00 98.19 193 LEU A N 1
ATOM 1529 C CA . LEU A 1 193 ? -19.412 7.975 12.649 1.00 98.19 193 LEU A CA 1
ATOM 1530 C C . LEU A 1 193 ? -19.470 9.419 12.126 1.00 98.19 193 LEU A C 1
ATOM 1532 O O . LEU A 1 193 ? -19.204 9.575 10.936 1.00 98.19 193 LEU A O 1
ATOM 1536 N N . PRO A 1 194 ? -19.716 10.464 12.946 1.00 98.38 194 PRO A N 1
ATOM 1537 C CA . PRO A 1 194 ? -19.612 11.851 12.483 1.00 98.38 194 PRO A CA 1
ATOM 1538 C C . PRO A 1 194 ? -18.238 12.161 11.872 1.00 98.38 194 PRO A C 1
ATOM 1540 O O . PRO A 1 194 ? -18.150 12.720 10.778 1.00 98.38 194 PRO A O 1
ATOM 1543 N N . TYR A 1 195 ? -17.153 11.680 12.491 1.00 98.44 195 TYR A N 1
ATOM 1544 C CA . TYR A 1 195 ? -15.801 11.800 11.935 1.00 98.44 195 TYR A CA 1
ATOM 1545 C C . TYR A 1 195 ? -15.642 11.073 10.594 1.00 98.44 195 TYR A C 1
ATOM 1547 O O . TYR A 1 195 ? -15.136 11.639 9.623 1.00 98.44 195 TYR A O 1
ATOM 1555 N N . LEU A 1 196 ? -16.122 9.830 10.495 1.00 98.06 196 LEU A N 1
ATOM 1556 C CA . LEU A 1 196 ? -16.068 9.058 9.247 1.00 98.06 196 LEU A CA 1
ATOM 1557 C C . LEU A 1 196 ? -16.963 9.632 8.139 1.00 98.06 196 LEU A C 1
ATOM 1559 O O . LEU A 1 196 ? -16.649 9.478 6.958 1.00 98.06 196 LEU A O 1
ATOM 1563 N N . ASN A 1 197 ? -18.049 10.315 8.491 1.00 97.69 197 ASN A N 1
ATOM 1564 C CA . ASN A 1 197 ? -18.905 11.023 7.542 1.00 97.69 197 ASN A CA 1
ATOM 1565 C C . ASN A 1 197 ? -18.332 12.393 7.138 1.00 97.69 197 ASN A C 1
ATOM 1567 O O . ASN A 1 197 ? -18.791 12.976 6.154 1.00 97.69 197 ASN A O 1
ATOM 1571 N N . GLY A 1 198 ? -17.281 12.865 7.819 1.00 96.56 198 GLY A N 1
ATOM 1572 C CA . GLY A 1 198 ? -16.674 14.178 7.594 1.00 96.56 198 GLY A CA 1
ATOM 1573 C C . GLY A 1 198 ? -17.501 15.330 8.163 1.00 96.56 198 GLY A C 1
ATOM 1574 O O . GLY A 1 198 ? -17.404 16.448 7.668 1.00 96.56 198 GLY A O 1
ATOM 1575 N N . GLU A 1 199 ? -18.337 15.038 9.154 1.00 97.38 199 GLU A N 1
ATOM 1576 C CA . GLU A 1 199 ? -19.161 16.006 9.881 1.00 97.38 199 GLU A CA 1
ATOM 1577 C C . GLU A 1 199 ? -18.366 16.652 11.027 1.00 97.38 199 GLU A C 1
ATOM 1579 O O . GLU A 1 199 ? -18.594 17.812 11.358 1.00 97.38 199 GLU A O 1
ATOM 1584 N N . GLU A 1 200 ? -17.399 15.921 11.591 1.00 96.75 200 GLU A N 1
ATOM 1585 C CA . GLU A 1 200 ? -16.555 16.356 12.707 1.00 96.75 200 GLU A CA 1
ATOM 1586 C C . GLU A 1 200 ? -15.081 15.987 12.473 1.00 96.75 200 GLU A C 1
ATOM 1588 O O . GLU A 1 200 ? -14.762 15.038 11.753 1.00 96.75 200 GLU A O 1
ATOM 1593 N N . GLU A 1 201 ? -14.167 16.718 13.114 1.00 96.00 201 GLU A N 1
ATOM 1594 C CA . GLU A 1 201 ? -12.746 16.368 13.187 1.00 96.00 201 GLU A CA 1
ATOM 1595 C C . GLU A 1 201 ? -12.394 15.942 14.613 1.00 96.00 201 GLU A C 1
ATOM 1597 O O . GLU A 1 201 ? -12.765 16.612 15.574 1.00 96.00 201 GLU A O 1
ATOM 1602 N N . LEU A 1 202 ? -11.669 14.830 14.744 1.00 95.75 202 LEU A N 1
ATOM 1603 C CA . LEU A 1 202 ? -11.300 14.231 16.024 1.00 95.75 202 LEU A CA 1
ATOM 1604 C C . LEU A 1 202 ? -9.799 13.908 16.050 1.00 95.75 202 LEU A C 1
ATOM 1606 O O . LEU A 1 202 ? -9.260 13.340 15.096 1.00 95.75 202 LEU A O 1
ATOM 1610 N N . ASP A 1 203 ? -9.134 14.194 17.170 1.00 95.81 203 ASP A N 1
ATOM 1611 C CA . ASP A 1 203 ? -7.742 13.802 17.433 1.00 95.81 203 ASP A CA 1
ATOM 1612 C C . ASP A 1 203 ? -7.679 12.367 17.979 1.00 95.81 203 ASP A C 1
ATOM 1614 O O . ASP A 1 203 ? -7.363 12.120 19.140 1.00 95.81 203 ASP A O 1
ATOM 1618 N N . ILE A 1 204 ? -8.036 11.406 17.128 1.00 97.88 204 ILE A N 1
ATOM 1619 C CA . ILE A 1 204 ? -8.162 9.979 17.483 1.00 97.88 204 ILE A CA 1
ATOM 1620 C C . ILE A 1 204 ? -7.222 9.075 16.693 1.00 97.88 204 ILE A C 1
ATOM 1622 O O . ILE A 1 204 ? -7.241 7.860 16.868 1.00 97.88 204 ILE A O 1
ATOM 1626 N N . VAL A 1 205 ? -6.413 9.634 15.797 1.00 98.31 205 VAL A N 1
ATOM 1627 C CA . VAL A 1 205 ? -5.501 8.860 14.960 1.00 98.31 205 VAL A CA 1
ATOM 1628 C C . VAL A 1 205 ? -4.224 9.634 14.694 1.00 98.31 205 VAL A C 1
ATOM 1630 O O . VAL A 1 205 ? -4.250 10.816 14.350 1.00 98.31 205 VAL A O 1
ATOM 1633 N N . TRP A 1 206 ? -3.093 8.952 14.836 1.00 97.69 206 TRP A N 1
ATOM 1634 C CA . TRP A 1 206 ? -1.799 9.510 14.474 1.00 97.69 206 TRP A CA 1
ATOM 1635 C C . TRP A 1 206 ? -0.802 8.428 14.070 1.00 97.69 206 TRP A C 1
ATOM 1637 O O . TRP A 1 206 ? -0.980 7.247 14.370 1.00 97.69 206 TRP A O 1
ATOM 1647 N N . MET A 1 207 ? 0.262 8.836 13.377 1.00 96.12 207 MET A N 1
ATOM 1648 C CA . MET A 1 207 ? 1.378 7.957 13.045 1.00 96.12 207 MET A CA 1
ATOM 1649 C C . MET A 1 207 ? 2.076 7.492 14.323 1.00 96.12 207 MET A C 1
ATOM 1651 O O . MET A 1 207 ? 2.422 8.290 15.189 1.00 96.12 207 MET A O 1
ATOM 1655 N N . TYR A 1 208 ? 2.303 6.191 14.433 1.00 96.00 208 TYR A N 1
ATOM 1656 C CA . TYR A 1 208 ? 2.911 5.584 15.604 1.00 96.00 208 TYR A CA 1
ATOM 1657 C C . TYR A 1 208 ? 3.883 4.497 15.179 1.00 96.00 208 TYR A C 1
ATOM 1659 O O . TYR A 1 208 ? 3.486 3.382 14.842 1.00 96.00 208 TYR A O 1
ATOM 1667 N N . HIS A 1 209 ? 5.169 4.835 15.184 1.00 95.38 209 HIS A N 1
ATOM 1668 C CA . HIS A 1 209 ? 6.279 3.930 14.899 1.00 95.38 209 HIS A CA 1
ATOM 1669 C C . HIS A 1 209 ? 6.966 3.558 16.219 1.00 95.38 209 HIS A C 1
ATOM 1671 O O . HIS A 1 209 ? 7.862 4.291 16.647 1.00 95.38 209 HIS A O 1
ATOM 1677 N N . PRO A 1 210 ? 6.523 2.481 16.895 1.00 93.50 210 PRO A N 1
ATOM 1678 C CA . PRO A 1 210 ? 7.110 2.074 18.167 1.00 93.50 210 PRO A CA 1
ATOM 1679 C C . PRO A 1 210 ? 8.564 1.628 17.989 1.00 93.50 210 PRO A C 1
ATOM 1681 O O . PRO A 1 210 ? 8.952 1.184 16.905 1.00 93.50 210 PRO A O 1
ATOM 1684 N N . GLU A 1 211 ? 9.350 1.744 19.063 1.00 91.94 211 GLU A N 1
ATOM 1685 C CA . GLU A 1 211 ? 10.735 1.251 19.098 1.00 91.94 211 GLU A CA 1
ATOM 1686 C C . GLU A 1 211 ? 10.781 -0.267 18.904 1.00 91.94 211 GLU A C 1
ATOM 1688 O O . GLU A 1 211 ? 11.519 -0.775 18.059 1.00 91.94 211 GLU A O 1
ATOM 1693 N N . GLU A 1 212 ? 9.928 -0.986 19.634 1.00 93.00 212 GLU A N 1
ATOM 1694 C CA . GLU A 1 212 ? 9.700 -2.409 19.427 1.00 93.00 212 GLU A CA 1
ATOM 1695 C C . GLU A 1 212 ? 8.549 -2.619 18.448 1.00 93.00 212 GLU A C 1
ATOM 1697 O O . GLU A 1 212 ? 7.475 -2.028 18.564 1.00 93.00 212 GLU A O 1
ATOM 1702 N N . ARG A 1 213 ? 8.768 -3.466 17.443 1.00 94.38 213 ARG A N 1
ATOM 1703 C CA . ARG A 1 213 ? 7.732 -3.757 16.456 1.00 94.38 213 ARG A CA 1
ATOM 1704 C C . ARG A 1 213 ? 6.616 -4.589 17.079 1.00 94.38 213 ARG A C 1
ATOM 1706 O O . ARG A 1 213 ? 6.889 -5.648 17.633 1.00 94.38 213 ARG A O 1
ATOM 1713 N N . VAL A 1 214 ? 5.373 -4.168 16.837 1.00 97.19 214 VAL A N 1
ATOM 1714 C CA . VAL A 1 214 ? 4.157 -4.922 17.199 1.00 97.19 214 VAL A CA 1
ATOM 1715 C C . VAL A 1 214 ? 4.143 -6.315 16.566 1.00 97.19 214 VAL A C 1
ATOM 1717 O O . VAL A 1 214 ? 3.625 -7.267 17.141 1.00 97.19 214 VAL A O 1
ATOM 1720 N N . TYR A 1 215 ? 4.735 -6.439 15.377 1.00 97.75 215 TYR A N 1
ATOM 1721 C CA . TYR A 1 215 ? 4.954 -7.702 14.689 1.00 97.75 215 TYR A CA 1
ATOM 1722 C C . TYR A 1 215 ? 6.375 -7.764 14.117 1.00 97.75 215 TYR A C 1
ATOM 1724 O O . TYR A 1 215 ? 6.830 -6.857 13.410 1.00 97.75 215 TYR A O 1
ATOM 1732 N N . LYS A 1 216 ? 7.091 -8.853 14.408 1.00 95.38 216 LYS A N 1
ATOM 1733 C CA . LYS A 1 216 ? 8.460 -9.085 13.931 1.00 95.38 216 LYS A CA 1
ATOM 1734 C C . LYS A 1 216 ? 8.421 -9.787 12.573 1.00 95.38 216 LYS A C 1
ATOM 1736 O O . LYS A 1 216 ? 8.383 -11.010 12.504 1.00 95.38 216 LYS A O 1
ATOM 1741 N N . ALA A 1 217 ? 8.425 -8.990 11.507 1.00 95.31 217 ALA A N 1
ATOM 1742 C CA . ALA A 1 217 ? 8.420 -9.482 10.132 1.00 95.31 217 ALA A CA 1
ATOM 1743 C C . ALA A 1 217 ? 9.684 -10.294 9.795 1.00 95.31 217 ALA A C 1
ATOM 1745 O O . ALA A 1 217 ? 10.799 -9.885 10.133 1.00 95.31 217 ALA A O 1
ATOM 1746 N N . GLU A 1 218 ? 9.518 -11.399 9.066 1.00 94.88 218 GLU A N 1
ATOM 1747 C CA . GLU A 1 218 ? 10.635 -12.162 8.487 1.00 94.88 218 GLU A CA 1
ATOM 1748 C C . GLU A 1 218 ? 11.375 -11.338 7.415 1.00 94.88 218 GLU A C 1
ATOM 1750 O O . GLU A 1 218 ? 10.858 -10.338 6.928 1.00 94.88 218 GLU A O 1
ATOM 1755 N N . GLU A 1 219 ? 12.583 -11.733 6.998 1.00 91.19 219 GLU A N 1
ATOM 1756 C CA . GLU A 1 219 ? 13.462 -10.894 6.156 1.00 91.19 219 GLU A CA 1
ATOM 1757 C C . GLU A 1 219 ? 12.810 -10.359 4.863 1.00 91.19 219 GLU A C 1
ATOM 1759 O O . GLU A 1 219 ? 13.047 -9.208 4.491 1.00 91.19 219 GLU A O 1
ATOM 1764 N N . ASN A 1 220 ? 11.989 -11.169 4.189 1.00 92.50 220 ASN A N 1
ATOM 1765 C CA . ASN A 1 220 ? 11.333 -10.811 2.922 1.00 92.50 220 ASN A CA 1
ATOM 1766 C C . ASN A 1 220 ? 9.819 -10.586 3.061 1.00 92.50 220 ASN A C 1
ATOM 1768 O O . ASN A 1 220 ? 9.131 -10.410 2.058 1.00 92.50 220 ASN A O 1
ATOM 1772 N N . GLU A 1 221 ? 9.300 -10.593 4.289 1.00 96.06 221 GLU A N 1
ATOM 1773 C CA . GLU A 1 221 ? 7.881 -10.378 4.564 1.00 96.06 221 GLU A CA 1
ATOM 1774 C C . GLU A 1 221 ? 7.547 -8.881 4.510 1.00 96.06 221 GLU A C 1
ATOM 1776 O O . GLU A 1 221 ? 8.304 -8.042 5.009 1.00 96.06 221 GLU A O 1
ATOM 1781 N N . VAL A 1 222 ? 6.409 -8.516 3.926 1.00 97.44 222 VAL A N 1
ATOM 1782 C CA . VAL A 1 222 ? 5.899 -7.140 3.946 1.00 97.44 222 VAL A CA 1
ATOM 1783 C C . VAL A 1 222 ? 4.481 -7.160 4.513 1.00 97.44 222 VAL A C 1
ATOM 1785 O O . VAL A 1 222 ? 3.504 -7.239 3.763 1.00 97.44 222 VAL A O 1
ATOM 1788 N N . PRO A 1 223 ? 4.344 -7.145 5.848 1.00 97.62 223 PRO A N 1
ATOM 1789 C CA . PRO A 1 223 ? 3.047 -7.282 6.482 1.00 97.62 223 PRO A CA 1
ATOM 1790 C C . PRO A 1 223 ? 2.208 -6.003 6.395 1.00 97.62 223 PRO A C 1
ATOM 1792 O O . PRO A 1 223 ? 2.680 -4.881 6.586 1.00 97.62 223 PRO A O 1
ATOM 1795 N N . HIS A 1 224 ? 0.912 -6.206 6.203 1.00 98.25 224 HIS A N 1
ATOM 1796 C CA . HIS A 1 224 ? -0.116 -5.412 6.860 1.00 98.25 224 HIS A CA 1
ATOM 1797 C C . HIS A 1 224 ? -0.386 -6.008 8.244 1.00 98.25 224 HIS A C 1
ATOM 1799 O O . HIS A 1 224 ? -0.503 -7.229 8.359 1.00 98.25 224 HIS A O 1
ATOM 1805 N N . VAL A 1 225 ? -0.529 -5.173 9.274 1.00 98.69 225 VAL A N 1
ATOM 1806 C CA . VAL A 1 225 ? -0.839 -5.604 10.649 1.00 98.69 225 VAL A CA 1
ATOM 1807 C C . VAL A 1 225 ? -2.053 -4.840 11.146 1.00 98.69 225 VAL A C 1
ATOM 1809 O O . VAL A 1 225 ? -2.057 -3.614 11.151 1.00 98.69 225 VAL A O 1
ATOM 1812 N N . LEU A 1 226 ? -3.073 -5.556 11.599 1.00 98.88 226 LEU A N 1
ATOM 1813 C CA . LEU A 1 226 ? -4.175 -5.002 12.372 1.00 98.88 226 LEU A CA 1
ATOM 1814 C C . LEU A 1 226 ? -4.135 -5.633 13.757 1.00 98.88 226 LEU A C 1
ATOM 1816 O O . LEU A 1 226 ? -4.062 -6.853 13.865 1.00 98.88 226 LEU A O 1
ATOM 1820 N N . LYS A 1 227 ? -4.205 -4.819 14.804 1.00 98.75 227 LYS A N 1
ATOM 1821 C CA . LYS A 1 227 ? -4.333 -5.262 16.196 1.00 98.75 227 LYS A CA 1
ATOM 1822 C C . LYS A 1 227 ? -5.398 -4.412 16.860 1.00 98.75 227 LYS A C 1
ATOM 1824 O O . LYS A 1 227 ? -5.357 -3.195 16.715 1.00 98.75 227 LYS A O 1
ATOM 1829 N N . ILE A 1 228 ? -6.337 -5.034 17.561 1.00 98.75 228 ILE A N 1
ATOM 1830 C CA . ILE A 1 228 ? -7.320 -4.341 18.397 1.00 98.75 228 ILE A CA 1
ATOM 1831 C C . ILE A 1 228 ? -7.173 -4.846 19.818 1.00 98.75 228 ILE A C 1
ATOM 1833 O O . ILE A 1 228 ? -7.153 -6.056 20.046 1.00 98.75 228 ILE A O 1
ATOM 1837 N N . ILE A 1 229 ? -7.111 -3.902 20.752 1.00 98.75 229 ILE A N 1
ATOM 1838 C CA . ILE A 1 229 ? -7.091 -4.175 22.181 1.00 98.75 229 ILE A CA 1
ATOM 1839 C C . ILE A 1 229 ? -8.214 -3.378 22.834 1.00 98.75 229 ILE A C 1
ATOM 1841 O O . ILE A 1 229 ? -8.312 -2.163 22.659 1.00 98.75 229 ILE A O 1
ATOM 1845 N N . GLY A 1 230 ? -9.070 -4.082 23.566 1.00 98.50 230 GLY A N 1
ATOM 1846 C CA . GLY A 1 230 ? -10.103 -3.511 24.419 1.00 98.50 230 GLY A CA 1
ATOM 1847 C C . GLY A 1 230 ? -9.808 -3.883 25.860 1.00 98.50 230 GLY A C 1
ATOM 1848 O O . GLY A 1 230 ? -9.950 -5.047 26.225 1.00 98.50 230 GLY A O 1
ATOM 1849 N N . ASP A 1 231 ? -9.407 -2.908 26.666 1.00 98.00 231 ASP A N 1
ATOM 1850 C CA . ASP A 1 231 ? -9.111 -3.091 28.081 1.00 98.00 231 ASP A CA 1
ATOM 1851 C C . ASP A 1 231 ? -10.140 -2.321 28.929 1.00 98.00 231 ASP A C 1
ATOM 1853 O O . ASP A 1 231 ? -10.059 -1.094 29.032 1.00 98.00 231 ASP A O 1
ATOM 1857 N N . PRO A 1 232 ? -11.122 -3.007 29.543 1.00 97.31 232 PRO A N 1
ATOM 1858 C CA . PRO A 1 232 ? -12.112 -2.361 30.400 1.00 97.31 232 PRO A CA 1
ATOM 1859 C C . PRO A 1 232 ? -11.539 -1.865 31.735 1.00 97.31 232 PRO A C 1
ATOM 1861 O O . PRO A 1 232 ? -12.181 -1.044 32.385 1.00 97.31 232 PRO A O 1
ATOM 1864 N N . LYS A 1 233 ? -10.355 -2.331 32.165 1.00 96.38 233 LYS A N 1
ATOM 1865 C CA . LYS A 1 233 ? -9.698 -1.825 33.383 1.00 96.38 233 LYS A CA 1
ATOM 1866 C C . LYS A 1 233 ? -9.079 -0.454 33.137 1.00 96.38 233 LYS A C 1
ATOM 1868 O O . LYS A 1 233 ? -9.261 0.447 33.948 1.00 96.38 233 LYS A O 1
ATOM 1873 N N . GLU A 1 234 ? -8.396 -0.295 32.007 1.00 96.56 234 GLU A N 1
ATOM 1874 C CA . GLU A 1 234 ? -7.914 1.009 31.528 1.00 96.56 234 GLU A CA 1
ATOM 1875 C C . GLU A 1 234 ? -9.054 1.880 30.971 1.00 96.56 234 GLU A C 1
ATOM 1877 O O . GLU A 1 234 ? -8.913 3.097 30.831 1.00 96.56 234 GLU A O 1
ATOM 1882 N N . GLY A 1 235 ? -10.194 1.261 30.652 1.00 97.81 235 GLY A N 1
ATOM 1883 C CA . GLY A 1 235 ? -11.359 1.913 30.072 1.00 97.81 235 GLY A CA 1
ATOM 1884 C C . GLY A 1 235 ? -11.136 2.335 28.623 1.00 97.81 235 GLY A C 1
ATOM 1885 O O . GLY A 1 235 ? -11.658 3.364 28.215 1.00 97.81 235 GLY A O 1
ATOM 1886 N N . VAL A 1 236 ? -10.332 1.604 27.842 1.00 98.50 236 VAL A N 1
ATOM 1887 C CA . VAL A 1 236 ? -9.937 2.016 26.485 1.00 98.50 236 VAL A CA 1
ATOM 1888 C C . VAL A 1 236 ? -10.069 0.892 25.459 1.00 98.50 236 VAL A C 1
ATOM 1890 O O . VAL A 1 236 ? -9.734 -0.260 25.718 1.00 98.50 236 VAL A O 1
ATOM 1893 N N . LEU A 1 237 ? -10.537 1.245 24.264 1.00 98.81 237 LEU A N 1
ATOM 1894 C CA . LEU A 1 237 ? -10.483 0.433 23.053 1.00 98.81 237 LEU A CA 1
ATOM 1895 C C . LEU A 1 237 ? -9.630 1.171 22.027 1.00 98.81 237 LEU A C 1
ATOM 1897 O O . LEU A 1 237 ? -9.886 2.339 21.722 1.00 98.81 237 LEU A O 1
ATOM 1901 N N . TYR A 1 238 ? -8.641 0.492 21.465 1.00 98.81 238 TYR A N 1
ATOM 1902 C CA . TYR A 1 238 ? -7.739 1.076 20.481 1.00 98.81 238 TYR A CA 1
ATOM 1903 C C . TYR A 1 238 ? -7.316 0.056 19.433 1.00 98.81 238 TYR A C 1
ATOM 1905 O O . TYR A 1 238 ? -7.475 -1.155 19.606 1.00 98.81 238 TYR A O 1
ATOM 1913 N N . ALA A 1 239 ? -6.785 0.568 18.327 1.00 98.88 239 ALA A N 1
ATOM 1914 C CA . ALA A 1 239 ? -6.231 -0.237 17.261 1.00 98.88 239 ALA A CA 1
ATOM 1915 C C . ALA A 1 239 ? -4.843 0.243 16.848 1.00 98.88 239 ALA A C 1
ATOM 1917 O O . ALA A 1 239 ? -4.567 1.440 16.784 1.00 98.88 239 ALA A O 1
ATOM 1918 N N . TYR A 1 240 ? -3.999 -0.715 16.489 1.00 98.81 240 TYR A N 1
ATOM 1919 C CA . TYR A 1 240 ? -2.785 -0.487 15.728 1.00 98.81 240 TYR A CA 1
ATOM 1920 C C . TYR A 1 240 ? -3.012 -0.948 14.292 1.00 98.81 240 TYR A C 1
ATOM 1922 O O . TYR A 1 240 ? -3.456 -2.074 14.054 1.00 98.81 240 TYR A O 1
ATOM 1930 N N . VAL A 1 241 ? -2.722 -0.061 13.342 1.00 98.75 241 VAL A N 1
ATOM 1931 C CA . VAL A 1 241 ? -2.843 -0.324 11.906 1.00 98.75 241 VAL A CA 1
ATOM 1932 C C . VAL A 1 241 ? -1.483 -0.094 11.271 1.00 98.75 241 VAL A C 1
ATOM 1934 O O . VAL A 1 241 ? -0.988 1.028 11.268 1.00 98.75 241 VAL A O 1
ATOM 1937 N N . GLU A 1 242 ? -0.890 -1.139 10.713 1.00 98.00 242 GLU A N 1
ATOM 1938 C CA . GLU A 1 242 ? 0.338 -1.082 9.929 1.00 98.00 242 GLU A CA 1
ATOM 1939 C C . GLU A 1 242 ? 0.062 -1.465 8.482 1.00 98.00 242 GLU A C 1
ATOM 1941 O O . GLU A 1 242 ? -0.580 -2.481 8.213 1.00 98.00 242 GLU A O 1
ATOM 1946 N N . LEU A 1 243 ? 0.574 -0.656 7.556 1.00 97.25 243 LEU A N 1
ATOM 1947 C CA . LEU A 1 243 ? 0.446 -0.849 6.124 1.00 97.25 243 LEU A CA 1
ATOM 1948 C C . LEU A 1 243 ? 1.818 -0.971 5.459 1.00 97.25 243 LEU A C 1
ATOM 1950 O O . LEU A 1 243 ? 2.675 -0.093 5.616 1.00 97.25 243 LEU A O 1
ATOM 1954 N N . LEU A 1 244 ? 1.977 -2.021 4.648 1.00 95.38 244 LEU A N 1
ATOM 1955 C CA . LEU A 1 244 ? 3.145 -2.275 3.795 1.00 95.38 244 LEU A CA 1
ATOM 1956 C C . LEU A 1 244 ? 4.477 -2.246 4.562 1.00 95.38 244 LEU A C 1
ATOM 1958 O O . LEU A 1 244 ? 5.460 -1.726 4.039 1.00 95.38 244 LEU A O 1
ATOM 1962 N N . ASP A 1 245 ? 4.506 -2.732 5.807 1.00 95.50 245 ASP A N 1
ATOM 1963 C CA . ASP A 1 245 ? 5.657 -2.680 6.730 1.00 95.50 245 ASP A CA 1
ATOM 1964 C C . ASP A 1 245 ? 6.244 -1.273 7.000 1.00 95.50 245 ASP A C 1
ATOM 1966 O O . ASP A 1 245 ? 7.277 -1.116 7.656 1.00 95.50 245 ASP A O 1
ATOM 1970 N N . ALA A 1 246 ? 5.618 -0.224 6.463 1.00 93.00 246 ALA A N 1
ATOM 1971 C CA . ALA A 1 246 ? 6.198 1.110 6.347 1.00 93.00 246 ALA A CA 1
ATOM 1972 C C . ALA A 1 246 ? 5.471 2.124 7.226 1.00 93.00 246 ALA A C 1
ATOM 1974 O O . ALA A 1 246 ? 6.096 2.928 7.927 1.00 93.00 246 ALA A O 1
ATOM 1975 N N . TYR A 1 247 ? 4.142 2.086 7.198 1.00 93.56 247 TYR A N 1
ATOM 1976 C CA . TYR A 1 247 ? 3.301 3.088 7.834 1.00 93.56 247 TYR A CA 1
ATOM 1977 C C . TYR A 1 247 ? 2.501 2.462 8.943 1.00 93.56 247 TYR A C 1
ATOM 1979 O O . TYR A 1 247 ? 1.641 1.635 8.674 1.00 93.56 247 TYR A O 1
ATOM 1987 N N . SER A 1 248 ? 2.758 2.880 10.173 1.00 96.06 248 SER A N 1
ATOM 1988 C CA . SER A 1 248 ? 2.003 2.419 11.321 1.00 96.06 248 SER A CA 1
ATOM 1989 C C . SER A 1 248 ? 1.300 3.571 12.015 1.00 96.06 248 SER A C 1
ATOM 1991 O O . SER A 1 248 ? 1.822 4.685 12.094 1.00 96.06 248 SER A O 1
ATOM 1993 N N . PHE A 1 249 ? 0.096 3.294 12.496 1.00 98.06 249 PHE A N 1
ATOM 1994 C CA . PHE A 1 249 ? -0.822 4.264 13.062 1.00 98.06 249 PHE A CA 1
ATOM 1995 C C . PHE A 1 249 ? -1.428 3.715 14.347 1.00 98.06 249 PHE A C 1
ATOM 1997 O O . PHE A 1 249 ? -1.729 2.524 14.445 1.00 98.06 249 PHE A O 1
ATOM 2004 N N . MET A 1 250 ? -1.633 4.608 15.307 1.00 98.56 250 MET A N 1
ATOM 2005 C CA . MET A 1 250 ? -2.442 4.359 16.491 1.00 98.56 250 MET A CA 1
ATOM 2006 C C . MET A 1 250 ? -3.818 4.979 16.278 1.00 98.56 250 MET A C 1
ATOM 2008 O O . MET A 1 250 ? -3.900 6.121 15.826 1.00 98.56 250 MET A O 1
ATOM 2012 N N . VAL A 1 251 ? -4.874 4.242 16.614 1.00 98.81 251 VAL A N 1
ATOM 2013 C CA . VAL A 1 251 ? -6.266 4.693 16.536 1.00 98.81 251 VAL A CA 1
ATOM 2014 C C . VAL A 1 251 ? -6.937 4.501 17.890 1.00 98.81 251 VAL A C 1
ATOM 2016 O O . VAL A 1 251 ? -7.044 3.378 18.376 1.00 98.81 251 VAL A O 1
ATOM 2019 N N . LEU A 1 252 ? -7.435 5.581 18.480 1.00 98.81 252 LEU A N 1
ATOM 2020 C CA . LEU A 1 252 ? -8.308 5.547 19.646 1.00 98.81 252 LEU A CA 1
ATOM 2021 C C . LEU A 1 252 ? -9.745 5.275 19.178 1.00 98.81 252 LEU A C 1
ATOM 2023 O O . LEU A 1 252 ? -10.349 6.109 18.510 1.00 98.81 252 LEU A O 1
ATOM 2027 N N . LEU A 1 253 ? -10.280 4.093 19.494 1.00 98.75 253 LEU A N 1
ATOM 2028 C CA . LEU A 1 253 ? -11.612 3.664 19.053 1.00 98.75 253 LEU A CA 1
ATOM 2029 C C . LEU A 1 253 ? -12.716 3.979 20.068 1.00 98.75 253 LEU A C 1
ATOM 2031 O O . LEU A 1 253 ? -13.857 4.199 19.673 1.00 98.75 253 LEU A O 1
ATOM 2035 N N . ASN A 1 254 ? -12.412 3.930 21.365 1.00 98.50 254 ASN A N 1
ATOM 2036 C CA . ASN A 1 254 ? -13.321 4.334 22.434 1.00 98.50 254 ASN A CA 1
ATOM 2037 C C . ASN A 1 254 ? -12.502 4.637 23.695 1.00 98.50 254 ASN A C 1
ATOM 2039 O O . ASN A 1 254 ? -11.693 3.812 24.114 1.00 98.50 254 ASN A O 1
ATOM 2043 N N . GLU A 1 255 ? -12.702 5.806 24.295 1.00 97.38 255 GLU A N 1
ATOM 2044 C CA . GLU A 1 255 ? -11.997 6.208 25.515 1.00 97.38 255 GLU A CA 1
ATOM 2045 C C . GLU A 1 255 ? -12.730 5.883 26.819 1.00 97.38 255 GLU A C 1
ATOM 2047 O O . GLU A 1 255 ? -12.144 6.075 27.875 1.00 97.38 255 GLU A O 1
ATOM 2052 N N . ASP A 1 256 ? -13.960 5.386 26.761 1.00 97.44 256 ASP A N 1
ATOM 2053 C CA . ASP A 1 256 ? -14.783 4.972 27.903 1.00 97.44 256 ASP A CA 1
ATOM 2054 C C . ASP A 1 256 ? -15.267 3.527 27.699 1.00 97.44 256 ASP A C 1
ATOM 2056 O O . ASP A 1 256 ? -16.445 3.179 27.837 1.00 97.44 256 ASP A O 1
ATOM 2060 N N . TYR A 1 257 ? -14.339 2.664 27.287 1.00 98.31 257 TYR A N 1
ATOM 2061 C CA . TYR A 1 257 ? -14.638 1.284 26.941 1.00 98.31 257 TYR A CA 1
ATOM 2062 C C . TYR A 1 257 ? -14.981 0.456 28.185 1.00 98.31 257 TYR A C 1
ATOM 2064 O O . TYR A 1 257 ? -14.170 0.291 29.088 1.00 98.31 257 TYR A O 1
ATOM 2072 N N . THR A 1 258 ? -16.184 -0.113 28.198 1.00 97.00 258 THR A N 1
ATOM 2073 C CA . THR A 1 258 ? -16.718 -0.943 29.297 1.00 97.00 258 THR A CA 1
ATOM 2074 C C . THR A 1 258 ? -17.107 -2.351 28.836 1.00 97.00 258 THR A C 1
ATOM 2076 O O . THR A 1 258 ? -17.830 -3.066 29.527 1.00 97.00 258 THR A O 1
ATOM 2079 N N . GLY A 1 259 ? -16.673 -2.741 27.633 1.00 95.56 259 GLY A N 1
ATOM 2080 C CA . GLY A 1 259 ? -16.969 -4.049 27.053 1.00 95.56 259 GLY A CA 1
ATOM 2081 C C . GLY A 1 259 ? -16.093 -5.174 27.607 1.00 95.56 259 GLY A C 1
ATOM 2082 O O . GLY A 1 259 ? -15.407 -5.034 28.615 1.00 95.56 259 GLY A O 1
ATOM 2083 N N . GLU A 1 260 ? -16.114 -6.315 26.923 1.00 96.56 260 GLU A N 1
ATOM 2084 C CA . GLU A 1 260 ? -15.265 -7.462 27.261 1.00 96.56 260 GLU A CA 1
ATOM 2085 C C . GLU A 1 260 ? -13.795 -7.186 26.929 1.00 96.56 260 GLU A C 1
ATOM 2087 O O . GLU A 1 260 ? -13.490 -6.328 26.099 1.00 96.56 260 GLU A O 1
ATOM 2092 N N . VAL A 1 261 ? -12.874 -7.928 27.545 1.00 97.94 261 VAL A N 1
ATOM 2093 C CA . VAL A 1 261 ? -11.463 -7.875 27.146 1.00 97.94 261 VAL A CA 1
ATOM 2094 C C . VAL A 1 261 ? -11.347 -8.335 25.694 1.00 97.94 261 VAL A C 1
ATOM 2096 O O . VAL A 1 261 ? -11.815 -9.418 25.347 1.00 97.94 261 VAL A O 1
ATOM 2099 N N . ILE A 1 262 ? -10.724 -7.514 24.851 1.00 98.00 262 ILE A N 1
ATOM 2100 C CA . ILE A 1 262 ? -10.457 -7.837 23.449 1.00 98.00 262 ILE A CA 1
ATOM 2101 C C . ILE A 1 262 ? -8.952 -7.841 23.247 1.00 98.00 262 ILE A C 1
ATOM 2103 O O . ILE A 1 262 ? -8.283 -6.869 23.584 1.00 98.00 262 ILE A O 1
ATOM 2107 N N . ASP A 1 263 ? -8.451 -8.911 22.645 1.00 98.06 263 ASP A N 1
ATOM 2108 C CA . ASP A 1 263 ? -7.111 -8.981 22.085 1.00 98.06 263 ASP A CA 1
ATOM 2109 C C . ASP A 1 263 ? -7.186 -9.817 20.803 1.00 98.06 263 ASP A C 1
ATOM 2111 O O . ASP A 1 263 ? -7.339 -11.039 20.843 1.00 98.06 263 ASP A O 1
ATOM 2115 N N . ILE A 1 264 ? -7.180 -9.136 19.659 1.00 98.25 264 ILE A N 1
ATOM 2116 C CA . ILE A 1 264 ? -7.297 -9.770 18.345 1.00 98.25 264 ILE A CA 1
ATOM 2117 C C . ILE A 1 264 ? -6.334 -9.134 17.356 1.00 98.25 264 ILE A C 1
ATOM 2119 O O . ILE A 1 264 ? -6.110 -7.920 17.370 1.00 98.25 264 ILE A O 1
ATOM 2123 N N . ASP A 1 265 ? -5.821 -9.943 16.437 1.00 98.50 265 ASP A N 1
ATOM 2124 C CA . ASP A 1 265 ? -4.967 -9.457 15.367 1.00 98.50 265 ASP A CA 1
ATOM 2125 C C . ASP A 1 265 ? -5.259 -10.105 14.007 1.00 98.50 265 ASP A C 1
ATOM 2127 O O . ASP A 1 265 ? -6.000 -11.085 13.859 1.00 98.50 265 ASP A O 1
ATOM 2131 N N . TYR A 1 266 ? -4.696 -9.479 12.982 1.00 98.56 266 TYR A N 1
ATOM 2132 C CA . TYR A 1 266 ? -4.646 -9.980 11.625 1.00 98.56 266 TYR A CA 1
ATOM 2133 C C . TYR A 1 266 ? -3.363 -9.478 10.974 1.00 98.56 266 TYR A C 1
ATOM 2135 O O . TYR A 1 266 ? -3.190 -8.275 10.775 1.00 98.56 266 TYR A O 1
ATOM 2143 N N . VAL A 1 267 ? -2.477 -10.406 10.621 1.00 98.62 267 VAL A N 1
ATOM 2144 C CA . VAL A 1 267 ? -1.258 -10.114 9.866 1.00 98.62 267 VAL A CA 1
ATOM 2145 C C . VAL A 1 267 ? -1.388 -10.717 8.478 1.00 98.62 267 VAL A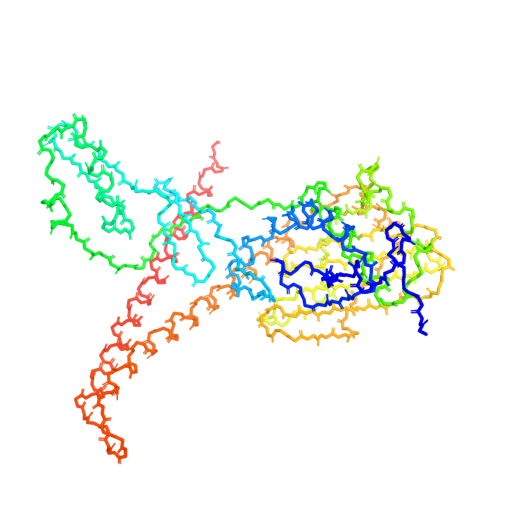 C 1
ATOM 2147 O O . VAL A 1 267 ? -1.736 -11.889 8.338 1.00 98.62 267 VAL A O 1
ATOM 2150 N N . PHE A 1 268 ? -1.112 -9.926 7.446 1.00 98.12 268 PHE A N 1
ATOM 2151 C CA . PHE A 1 268 ? -1.155 -10.366 6.054 1.00 98.12 268 PHE A CA 1
ATOM 2152 C C . PHE A 1 268 ? 0.078 -9.893 5.303 1.00 98.12 268 PHE A C 1
ATOM 2154 O O . PHE A 1 268 ? 0.270 -8.693 5.133 1.00 98.12 268 PHE A O 1
ATOM 2161 N N . ASP A 1 269 ? 0.882 -10.831 4.821 1.00 97.69 269 ASP A N 1
ATOM 2162 C CA . ASP A 1 269 ? 2.034 -10.518 3.985 1.00 97.69 269 ASP A CA 1
ATOM 2163 C C . ASP A 1 269 ? 1.601 -10.270 2.537 1.00 97.69 269 ASP A C 1
ATOM 2165 O O . ASP A 1 269 ? 1.098 -11.176 1.870 1.00 97.69 269 ASP A O 1
ATOM 2169 N N . VAL A 1 270 ? 1.830 -9.057 2.025 1.00 95.44 270 VAL A N 1
ATOM 2170 C CA . VAL A 1 270 ? 1.432 -8.692 0.655 1.00 95.44 270 VAL A CA 1
ATOM 2171 C C . VAL A 1 270 ? 2.280 -9.369 -0.424 1.00 95.44 270 VAL A C 1
ATOM 2173 O O . VAL A 1 270 ? 1.859 -9.394 -1.581 1.00 95.44 270 VAL A O 1
ATOM 2176 N N . ILE A 1 271 ? 3.449 -9.917 -0.068 1.00 93.75 271 ILE A N 1
ATOM 2177 C CA . ILE A 1 271 ? 4.329 -10.622 -1.008 1.00 93.75 271 ILE A CA 1
ATOM 2178 C C . ILE A 1 271 ? 3.919 -12.089 -1.128 1.00 93.75 271 ILE A C 1
ATOM 2180 O O . ILE A 1 271 ? 3.548 -12.536 -2.214 1.00 93.75 271 ILE A O 1
ATOM 2184 N N . SER A 1 272 ? 3.940 -12.847 -0.026 1.00 94.69 272 SER A N 1
ATOM 2185 C CA . SER A 1 272 ? 3.565 -14.269 -0.051 1.00 94.69 272 SER A CA 1
ATOM 2186 C C . SER A 1 272 ? 2.054 -14.518 -0.086 1.00 94.69 272 SER A C 1
ATOM 2188 O O . SER A 1 272 ? 1.634 -15.646 -0.346 1.00 94.69 272 SER A O 1
ATOM 2190 N N . GLN A 1 273 ? 1.239 -13.489 0.174 1.00 94.44 273 GLN A N 1
ATOM 2191 C CA . GLN A 1 273 ? -0.220 -13.564 0.316 1.00 94.44 273 GLN A CA 1
ATOM 2192 C C . GLN A 1 273 ? -0.688 -14.528 1.418 1.00 94.44 273 GLN A C 1
ATOM 2194 O O . GLN A 1 273 ? -1.784 -15.088 1.348 1.00 94.44 273 GLN A O 1
ATOM 2199 N N . LYS A 1 274 ? 0.133 -14.722 2.455 1.00 95.94 274 LYS A N 1
ATOM 2200 C CA . LYS A 1 274 ? -0.188 -15.565 3.613 1.00 95.94 274 LYS A CA 1
ATOM 2201 C C . LYS A 1 274 ? -0.680 -14.727 4.789 1.00 95.94 274 LYS A C 1
ATOM 2203 O O . LYS A 1 274 ? -0.239 -13.599 4.998 1.00 95.94 274 LYS A O 1
ATOM 2208 N N . THR A 1 275 ? -1.581 -15.310 5.577 1.00 97.19 275 THR A N 1
ATOM 2209 C CA . THR A 1 275 ? -2.130 -14.698 6.795 1.00 97.19 275 THR A CA 1
ATOM 2210 C C . THR A 1 275 ? -1.605 -15.379 8.053 1.00 97.19 275 THR A C 1
ATOM 2212 O O . THR A 1 275 ? -1.545 -16.609 8.096 1.00 97.19 275 THR A O 1
ATOM 2215 N N . LYS A 1 276 ? -1.334 -14.599 9.099 1.00 97.12 276 LYS A N 1
ATOM 2216 C CA . LYS A 1 276 ? -1.015 -15.065 10.457 1.00 97.12 276 LYS A CA 1
A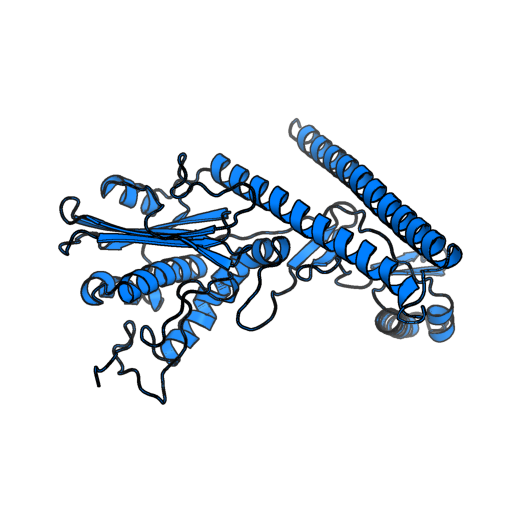TOM 2217 C C . LYS A 1 276 ? -1.975 -14.404 11.460 1.00 97.12 276 LYS A C 1
ATOM 2219 O O . LYS A 1 276 ? -2.506 -13.324 11.192 1.00 97.12 276 LYS A O 1
ATOM 2224 N N . LYS A 1 277 ? -2.232 -15.080 12.583 1.00 94.25 277 LYS A N 1
ATOM 2225 C CA . LYS A 1 277 ? -3.078 -14.601 13.690 1.00 94.25 277 LYS A CA 1
ATOM 2226 C C . LYS A 1 277 ? -2.469 -15.000 15.032 1.00 94.25 277 LYS A C 1
ATOM 2228 O O . LYS A 1 277 ? -1.816 -16.038 15.096 1.00 94.25 277 LYS A O 1
ATOM 2233 N N . ASN A 1 278 ? -2.755 -14.236 16.076 1.00 94.19 278 ASN A N 1
ATOM 2234 C CA . ASN A 1 278 ? -2.236 -14.347 17.435 1.00 94.19 278 ASN A CA 1
ATOM 2235 C C . ASN A 1 278 ? -0.699 -14.336 17.470 1.00 94.19 278 ASN A C 1
ATOM 2237 O O . ASN A 1 278 ? -0.076 -15.201 18.079 1.00 94.19 278 ASN A O 1
ATOM 2241 N N . VAL A 1 279 ? -0.092 -13.388 16.753 1.00 97.00 279 VAL A N 1
ATOM 2242 C CA . VAL A 1 279 ? 1.373 -13.269 16.585 1.00 97.00 279 VAL A CA 1
ATOM 2243 C C . VAL A 1 279 ? 1.902 -11.870 16.905 1.00 97.00 279 VAL A C 1
ATOM 2245 O O . VAL A 1 279 ? 3.067 -11.573 16.644 1.00 97.00 279 VAL A O 1
ATOM 2248 N N . THR A 1 280 ? 1.044 -10.989 17.413 1.00 97.94 280 THR A N 1
ATOM 2249 C CA . THR A 1 280 ? 1.382 -9.593 17.701 1.00 97.94 280 THR A CA 1
ATOM 2250 C C . THR A 1 280 ? 1.464 -9.317 19.195 1.00 97.94 280 THR A C 1
ATOM 2252 O O . THR A 1 280 ? 0.656 -9.820 19.978 1.00 97.94 280 THR A O 1
ATOM 2255 N N . GLU A 1 281 ? 2.388 -8.440 19.574 1.00 96.12 281 GLU A N 1
ATOM 2256 C CA . GLU A 1 281 ? 2.594 -7.996 20.953 1.00 96.12 281 GLU A CA 1
ATOM 2257 C C . GLU A 1 281 ? 2.437 -6.474 21.018 1.00 96.12 281 GLU A C 1
ATOM 2259 O O . GLU A 1 281 ? 3.131 -5.728 20.329 1.00 96.12 281 GLU A O 1
ATOM 2264 N N . LEU A 1 282 ? 1.481 -6.000 21.816 1.00 96.69 282 LEU A N 1
ATOM 2265 C CA . LEU A 1 282 ? 1.261 -4.578 22.063 1.00 96.69 282 LEU A CA 1
ATOM 2266 C C . LEU A 1 282 ? 0.553 -4.417 23.404 1.00 96.69 282 LEU A C 1
ATOM 2268 O O . LEU A 1 282 ? -0.421 -5.110 23.675 1.00 96.69 282 LEU A O 1
ATOM 2272 N N . SER A 1 283 ? 1.027 -3.485 24.222 1.00 94.12 283 SER A N 1
ATOM 2273 C CA . SER A 1 283 ? 0.354 -3.071 25.447 1.00 94.12 283 SER A CA 1
ATOM 2274 C C . SER A 1 283 ? 0.620 -1.590 25.655 1.00 94.12 283 SER A C 1
ATOM 2276 O O . SER A 1 283 ? 1.775 -1.171 25.697 1.00 94.12 283 SER A O 1
ATOM 2278 N N . LEU A 1 284 ? -0.446 -0.798 25.713 1.00 96.44 284 LEU A N 1
ATOM 2279 C CA . LEU A 1 284 ? -0.402 0.640 25.941 1.00 96.44 284 LEU A CA 1
ATOM 2280 C C . LEU A 1 284 ? -1.495 1.028 26.929 1.00 96.44 284 LEU A C 1
ATOM 2282 O O . LEU A 1 284 ? -2.628 0.554 26.835 1.00 96.44 284 LEU A O 1
ATOM 2286 N N . THR A 1 285 ? -1.158 1.938 27.833 1.00 97.44 285 THR A N 1
ATOM 2287 C CA . THR A 1 285 ? -2.114 2.553 28.759 1.00 97.44 285 THR A CA 1
ATOM 2288 C C . THR A 1 285 ? -2.989 3.582 28.046 1.00 97.44 285 THR A C 1
ATOM 2290 O O . THR A 1 285 ? -2.591 4.180 27.035 1.00 97.44 285 THR A O 1
ATOM 2293 N N . LYS A 1 286 ? -4.159 3.898 28.621 1.00 97.62 286 LYS A N 1
ATOM 2294 C CA . LYS A 1 286 ? -5.038 4.966 28.102 1.00 97.62 286 LYS A CA 1
ATOM 2295 C C . LYS A 1 286 ? -4.292 6.298 27.956 1.00 97.62 286 LYS A C 1
ATOM 2297 O O . LYS A 1 286 ? -4.490 7.031 26.985 1.00 97.62 286 LYS A O 1
ATOM 2302 N N . LYS A 1 287 ? -3.401 6.606 28.905 1.00 97.94 287 LYS A N 1
ATOM 2303 C CA . LYS A 1 287 ? -2.591 7.833 28.906 1.00 97.94 287 LYS A CA 1
ATOM 2304 C C . LYS A 1 287 ? -1.620 7.883 27.725 1.00 97.94 287 LYS A C 1
ATOM 2306 O O . LYS A 1 287 ? -1.491 8.932 27.097 1.00 97.94 287 LYS A O 1
ATOM 2311 N N . GLU A 1 288 ? -0.947 6.778 27.414 1.00 97.69 288 GLU A N 1
ATOM 2312 C CA . GLU A 1 288 ? -0.009 6.711 26.289 1.00 97.69 288 GLU A CA 1
ATOM 2313 C C . GLU A 1 288 ? -0.718 6.856 24.946 1.00 97.69 288 GLU A C 1
ATOM 2315 O O . GLU A 1 288 ? -0.240 7.601 24.093 1.00 97.69 288 GLU A O 1
ATOM 2320 N N . ILE A 1 289 ? -1.878 6.214 24.782 1.00 97.81 289 ILE A N 1
ATOM 2321 C CA . ILE A 1 289 ? -2.690 6.324 23.563 1.00 97.81 289 ILE A CA 1
ATOM 2322 C C . ILE A 1 289 ? -3.141 7.769 23.363 1.00 97.81 289 ILE A C 1
ATOM 2324 O O . ILE A 1 289 ? -2.931 8.321 22.283 1.00 97.81 289 ILE A O 1
ATOM 2328 N N . LYS A 1 290 ? -3.682 8.407 24.414 1.00 97.38 290 LYS A N 1
ATOM 2329 C CA . LYS A 1 290 ? -4.062 9.826 24.370 1.00 97.38 290 LYS A CA 1
ATOM 2330 C C . LYS A 1 290 ? -2.884 10.701 23.964 1.00 97.38 290 LYS A C 1
ATOM 2332 O O . LYS A 1 290 ? -3.019 11.482 23.032 1.00 97.38 290 LYS A O 1
ATOM 2337 N N . ARG A 1 291 ? -1.720 10.506 24.588 1.00 97.50 291 ARG A N 1
ATOM 2338 C CA . ARG A 1 291 ? -0.492 11.231 24.241 1.00 97.50 291 ARG A CA 1
ATOM 2339 C C . ARG A 1 291 ? -0.136 11.089 22.758 1.00 97.50 291 ARG A C 1
ATOM 2341 O O . ARG A 1 291 ? 0.194 12.078 22.118 1.00 97.50 291 ARG A O 1
ATOM 2348 N N . ILE A 1 292 ? -0.209 9.878 22.201 1.00 97.69 292 ILE A N 1
ATOM 2349 C CA . ILE A 1 292 ? 0.114 9.632 20.787 1.00 97.69 292 ILE A CA 1
ATOM 2350 C C . ILE A 1 292 ? -0.817 10.423 19.859 1.00 97.69 292 ILE A C 1
ATOM 2352 O O . ILE A 1 292 ? -0.338 11.044 18.911 1.00 97.69 292 ILE A O 1
ATOM 2356 N N . VAL A 1 293 ? -2.128 10.411 20.114 1.00 97.38 293 VAL A N 1
ATOM 2357 C CA . VAL A 1 293 ? -3.104 11.038 19.207 1.00 97.38 293 VAL A CA 1
ATOM 2358 C C . VAL A 1 293 ? -3.201 12.560 19.377 1.00 97.38 293 VAL A C 1
ATOM 2360 O O . VAL A 1 293 ? -3.500 13.247 18.402 1.00 97.38 293 VAL A O 1
ATOM 2363 N N . THR A 1 294 ? -2.883 13.103 20.560 1.00 96.00 294 THR A N 1
ATOM 2364 C CA . THR A 1 294 ? -2.937 14.553 20.827 1.00 96.00 294 THR A CA 1
ATOM 2365 C C . THR A 1 294 ? -1.601 15.264 20.620 1.00 96.00 294 THR A C 1
ATOM 2367 O O . THR A 1 294 ? -1.553 16.276 19.925 1.00 96.00 294 THR A O 1
ATOM 2370 N N . GLU A 1 295 ? -0.505 14.747 21.184 1.00 96.56 295 GLU A N 1
ATOM 2371 C CA . GLU A 1 295 ? 0.829 15.364 21.071 1.00 96.56 295 GLU A CA 1
ATOM 2372 C C . GLU A 1 295 ? 1.516 15.023 19.750 1.00 96.56 295 GLU A C 1
ATOM 2374 O O . GLU A 1 295 ? 2.478 15.684 19.359 1.00 96.56 295 GLU A O 1
ATOM 2379 N N . LYS A 1 296 ? 1.009 14.007 19.044 1.00 95.31 296 LYS A N 1
ATOM 2380 C CA . LYS A 1 296 ? 1.413 13.673 17.679 1.00 95.31 296 LYS A CA 1
ATOM 2381 C C . LYS A 1 296 ? 2.933 13.453 17.528 1.00 95.31 296 LYS A C 1
ATOM 2383 O O . LYS A 1 296 ? 3.545 13.985 16.595 1.00 95.31 296 LYS A O 1
ATOM 2388 N N . PRO A 1 297 ? 3.575 12.647 18.404 1.00 94.88 297 PRO A N 1
ATOM 2389 C CA . PRO A 1 297 ? 5.004 12.383 18.308 1.00 94.88 297 PRO A CA 1
ATOM 2390 C C . PRO A 1 297 ? 5.337 11.666 16.994 1.00 94.88 297 PRO A C 1
ATOM 2392 O O . PRO A 1 297 ? 4.526 10.915 16.451 1.00 94.88 297 PRO A O 1
ATOM 2395 N N . PHE A 1 298 ? 6.552 11.868 16.485 1.00 91.69 298 PHE A N 1
ATOM 2396 C CA . PHE A 1 298 ? 7.009 11.216 15.260 1.00 91.69 298 PHE A CA 1
ATOM 2397 C C . PHE A 1 298 ? 8.413 10.639 15.426 1.00 91.69 298 PHE A C 1
ATOM 2399 O O . PHE A 1 298 ? 9.392 11.370 15.577 1.00 91.69 298 PHE A O 1
ATOM 2406 N N . ASN A 1 299 ? 8.519 9.310 15.354 1.00 93.31 299 ASN A N 1
ATOM 2407 C CA . ASN A 1 299 ? 9.803 8.623 15.408 1.00 93.31 299 ASN A CA 1
ATOM 2408 C C . ASN A 1 299 ? 10.430 8.550 14.009 1.00 93.31 299 ASN A C 1
ATOM 2410 O O . ASN A 1 299 ? 10.244 7.589 13.257 1.00 93.31 299 ASN A O 1
ATOM 2414 N N . GLN A 1 300 ? 11.191 9.587 13.656 1.00 91.25 300 GLN A N 1
ATOM 2415 C CA . GLN A 1 300 ? 11.821 9.689 12.341 1.00 91.25 300 GLN A CA 1
ATOM 2416 C C . GLN A 1 300 ? 12.806 8.542 12.062 1.00 91.25 300 GLN A C 1
ATOM 2418 O O . GLN A 1 300 ? 12.925 8.112 10.913 1.00 91.25 300 GLN A O 1
ATOM 2423 N N . ASN A 1 301 ? 13.505 8.040 13.082 1.00 93.81 301 ASN A N 1
ATOM 2424 C CA . ASN A 1 301 ? 14.483 6.966 12.919 1.00 93.81 301 ASN A CA 1
ATOM 2425 C C . ASN A 1 301 ? 13.794 5.647 12.564 1.00 93.81 301 ASN A C 1
ATOM 2427 O O . ASN A 1 301 ? 14.185 5.003 11.589 1.00 93.81 301 ASN A O 1
ATOM 2431 N N . GLN A 1 302 ? 12.721 5.300 13.277 1.00 94.12 302 GLN A N 1
ATOM 2432 C CA . GLN A 1 302 ? 11.933 4.105 12.973 1.00 94.12 302 GLN A CA 1
ATOM 2433 C C . GLN A 1 302 ? 11.197 4.221 11.634 1.00 94.12 302 GLN A C 1
ATOM 2435 O O . GLN A 1 302 ? 11.148 3.266 10.862 1.00 94.12 302 GLN A O 1
ATOM 2440 N N . ALA A 1 303 ? 10.688 5.404 11.284 1.00 91.88 303 ALA A N 1
ATOM 2441 C CA . ALA A 1 303 ? 10.113 5.620 9.959 1.00 91.88 303 ALA A CA 1
ATOM 2442 C C . ALA A 1 303 ? 11.162 5.406 8.845 1.00 91.88 303 ALA A C 1
ATOM 2444 O O . ALA A 1 303 ? 10.905 4.696 7.872 1.00 91.88 303 ALA A O 1
ATOM 2445 N N . LYS A 1 304 ? 12.374 5.964 8.993 1.00 91.62 304 LYS A N 1
ATOM 2446 C CA . LYS A 1 304 ? 13.474 5.789 8.025 1.00 91.62 304 LYS A CA 1
ATOM 2447 C C . LYS A 1 304 ? 13.930 4.332 7.915 1.00 91.62 304 LYS A C 1
ATOM 2449 O O . LYS A 1 304 ? 14.158 3.868 6.797 1.00 91.62 304 LYS A O 1
ATOM 2454 N N . SER A 1 305 ? 14.056 3.616 9.034 1.00 93.38 305 SER A N 1
ATOM 2455 C CA . SER A 1 305 ? 14.495 2.213 9.043 1.00 93.38 305 SER A CA 1
ATOM 2456 C C . SER A 1 305 ? 13.519 1.317 8.271 1.00 93.38 305 SER A C 1
ATOM 2458 O O . SER A 1 305 ? 13.943 0.502 7.450 1.00 93.38 305 SER A O 1
ATOM 2460 N N . ARG A 1 306 ? 12.209 1.539 8.438 1.00 92.94 306 ARG A N 1
ATOM 2461 C CA . ARG A 1 306 ? 11.156 0.832 7.697 1.00 92.94 306 ARG A CA 1
ATOM 2462 C C . ARG A 1 306 ? 11.208 1.107 6.195 1.00 92.94 306 ARG A C 1
ATOM 2464 O O . ARG A 1 306 ? 11.193 0.172 5.397 1.00 92.94 306 ARG A O 1
ATOM 2471 N N . VAL A 1 307 ? 11.360 2.370 5.792 1.00 91.88 307 VAL A N 1
ATOM 2472 C CA . VAL A 1 307 ? 11.515 2.728 4.369 1.00 91.88 307 VAL A CA 1
ATOM 2473 C C . VAL A 1 307 ? 12.766 2.084 3.764 1.00 91.88 307 VAL A C 1
ATOM 2475 O O . VAL A 1 307 ? 12.723 1.585 2.638 1.00 91.88 307 VAL A O 1
ATOM 2478 N N . PHE A 1 308 ? 13.876 2.055 4.506 1.00 92.00 308 PHE A N 1
ATOM 2479 C CA . PHE A 1 308 ? 15.103 1.399 4.060 1.00 92.00 308 PHE A CA 1
ATOM 2480 C C . PHE A 1 308 ? 14.908 -0.109 3.861 1.00 92.00 308 PHE A C 1
ATOM 2482 O O . PHE A 1 308 ? 15.296 -0.637 2.817 1.00 92.00 308 PHE A O 1
ATOM 2489 N N . ARG A 1 309 ? 14.242 -0.783 4.806 1.00 94.19 309 ARG A N 1
ATOM 2490 C CA . ARG A 1 309 ? 13.902 -2.206 4.693 1.00 94.19 309 ARG A CA 1
ATOM 2491 C C . ARG A 1 309 ? 13.048 -2.486 3.454 1.00 94.19 309 ARG A C 1
ATOM 2493 O O . ARG A 1 309 ? 13.393 -3.365 2.666 1.00 94.19 309 ARG A O 1
ATOM 2500 N N . ILE A 1 310 ? 11.996 -1.697 3.216 1.00 93.94 310 ILE A N 1
ATOM 2501 C CA . ILE A 1 310 ? 11.166 -1.849 2.010 1.00 93.94 310 ILE A CA 1
ATOM 2502 C C . ILE A 1 310 ? 11.978 -1.655 0.734 1.00 93.94 310 ILE A C 1
ATOM 2504 O O . ILE A 1 310 ? 11.831 -2.430 -0.210 1.00 93.94 310 ILE A O 1
ATOM 2508 N N . ARG A 1 311 ? 12.880 -0.670 0.697 1.00 91.12 311 ARG A N 1
ATOM 2509 C CA . ARG A 1 311 ? 13.764 -0.477 -0.456 1.00 91.12 311 ARG A CA 1
ATOM 2510 C C . ARG A 1 311 ? 14.623 -1.716 -0.727 1.00 91.12 311 ARG A C 1
ATOM 2512 O O . ARG A 1 311 ? 14.778 -2.091 -1.885 1.00 91.12 311 ARG A O 1
ATOM 2519 N N . GLN A 1 312 ? 15.166 -2.358 0.309 1.00 93.12 312 GLN A N 1
ATOM 2520 C CA . GLN A 1 312 ? 15.955 -3.584 0.146 1.00 93.12 312 GLN A CA 1
ATOM 2521 C C . GLN A 1 312 ? 15.114 -4.731 -0.421 1.00 93.12 312 GLN A C 1
ATOM 2523 O O . GLN A 1 312 ? 15.542 -5.375 -1.378 1.00 93.12 312 GLN A O 1
ATOM 2528 N N . ILE A 1 313 ? 13.909 -4.947 0.112 1.00 95.75 313 ILE A N 1
ATOM 2529 C CA . ILE A 1 313 ? 12.992 -5.989 -0.376 1.00 95.75 313 ILE A CA 1
ATOM 2530 C C . ILE A 1 313 ? 12.580 -5.710 -1.821 1.00 95.75 313 ILE A C 1
ATOM 2532 O O . ILE A 1 313 ? 12.700 -6.587 -2.673 1.00 95.75 313 ILE A O 1
ATOM 2536 N N . SER A 1 314 ? 12.178 -4.473 -2.122 1.00 92.62 314 SER A N 1
ATOM 2537 C CA . SER A 1 314 ? 11.857 -4.026 -3.479 1.00 92.62 314 SER A CA 1
ATOM 2538 C C . SER A 1 314 ? 13.005 -4.336 -4.439 1.00 92.62 314 SER A C 1
ATOM 2540 O O . SER A 1 314 ? 12.785 -4.977 -5.460 1.00 92.62 314 SER A O 1
ATOM 2542 N N . ASN A 1 315 ? 14.243 -3.956 -4.112 1.00 90.38 315 ASN A N 1
ATOM 2543 C CA . ASN A 1 315 ? 15.392 -4.234 -4.979 1.00 90.38 315 ASN A CA 1
ATOM 2544 C C . ASN A 1 315 ? 15.534 -5.732 -5.289 1.00 90.38 315 ASN A C 1
ATOM 2546 O O . ASN A 1 315 ? 15.714 -6.085 -6.449 1.00 90.38 315 ASN A O 1
ATOM 2550 N N . ARG A 1 316 ? 15.384 -6.609 -4.285 1.00 92.50 316 ARG A N 1
ATOM 2551 C CA . ARG A 1 316 ? 15.434 -8.067 -4.491 1.00 92.50 316 ARG A CA 1
ATOM 2552 C C . ARG A 1 316 ? 14.310 -8.563 -5.400 1.00 92.50 316 ARG A C 1
ATOM 2554 O O . ARG A 1 316 ? 14.556 -9.401 -6.260 1.00 92.50 316 ARG A O 1
ATOM 2561 N N . LEU A 1 317 ? 13.092 -8.042 -5.238 1.00 92.88 317 LEU A N 1
ATOM 2562 C CA . LEU A 1 317 ? 11.951 -8.412 -6.081 1.00 92.88 317 LEU A CA 1
ATOM 2563 C C . LEU A 1 317 ? 12.173 -8.009 -7.547 1.00 92.88 317 LEU A C 1
ATOM 2565 O O . LEU A 1 317 ? 11.896 -8.796 -8.452 1.00 92.88 317 LEU A O 1
ATOM 2569 N N . HIS A 1 318 ? 12.689 -6.801 -7.789 1.00 90.88 318 HIS A N 1
ATOM 2570 C CA . HIS A 1 318 ? 13.006 -6.327 -9.142 1.00 90.88 318 HIS A CA 1
ATOM 2571 C C . HIS A 1 318 ? 14.197 -7.078 -9.750 1.00 90.88 318 HIS A C 1
ATOM 2573 O O . HIS A 1 318 ? 14.132 -7.454 -10.919 1.00 90.88 318 HIS A O 1
ATOM 2579 N N . ASP A 1 319 ? 15.230 -7.376 -8.957 1.00 91.00 319 ASP A N 1
ATOM 2580 C CA . ASP A 1 319 ? 16.359 -8.221 -9.368 1.00 91.00 319 ASP A CA 1
ATOM 2581 C C . ASP A 1 319 ? 15.880 -9.612 -9.802 1.00 91.00 319 ASP A C 1
ATOM 2583 O O . ASP A 1 319 ? 16.203 -10.063 -10.899 1.00 91.00 319 ASP A O 1
ATOM 2587 N N . GLN A 1 320 ? 15.069 -10.277 -8.972 1.00 92.94 320 GLN A N 1
ATOM 2588 C CA . GLN A 1 320 ? 14.533 -11.603 -9.279 1.00 92.94 320 GLN A CA 1
ATOM 2589 C C . GLN A 1 320 ? 13.703 -11.582 -10.563 1.00 92.94 320 GLN A C 1
ATOM 2591 O O . GLN A 1 320 ? 13.851 -12.452 -11.417 1.00 92.94 320 GLN A O 1
ATOM 2596 N N . ARG A 1 321 ? 12.854 -10.564 -10.732 1.00 92.06 321 ARG A N 1
ATOM 2597 C CA . ARG A 1 321 ? 12.043 -10.403 -11.939 1.00 92.06 321 ARG A CA 1
ATOM 2598 C C . ARG A 1 321 ? 12.897 -10.232 -13.194 1.00 92.06 321 ARG A C 1
ATOM 2600 O O . ARG A 1 321 ? 12.546 -10.766 -14.247 1.00 92.06 321 ARG A O 1
ATOM 2607 N N . GLU A 1 322 ? 13.984 -9.475 -13.107 1.00 92.50 322 GLU A N 1
ATOM 2608 C CA . GLU A 1 322 ? 14.867 -9.259 -14.249 1.00 92.50 322 GLU A CA 1
ATOM 2609 C C . GLU A 1 322 ? 15.683 -10.511 -14.580 1.00 92.50 322 GLU A C 1
ATOM 2611 O O . GLU A 1 322 ? 15.794 -10.872 -15.751 1.00 92.50 322 GLU A O 1
ATOM 2616 N N . LEU A 1 323 ? 16.159 -11.242 -13.569 1.00 94.69 323 LEU A N 1
ATOM 2617 C CA . LEU A 1 323 ? 16.782 -12.554 -13.760 1.00 94.69 323 LEU A CA 1
ATOM 2618 C C . LEU A 1 323 ? 15.817 -13.535 -14.438 1.00 94.69 323 LEU A C 1
ATOM 2620 O O . LEU A 1 323 ? 16.164 -14.138 -15.454 1.00 94.69 323 LEU A O 1
ATOM 2624 N N . ASP A 1 324 ? 14.574 -13.622 -13.961 1.00 94.94 324 ASP A N 1
ATOM 2625 C CA . ASP A 1 324 ? 13.513 -14.407 -14.594 1.00 94.94 324 ASP A CA 1
ATOM 2626 C C . ASP A 1 324 ? 13.303 -14.009 -16.063 1.00 94.94 324 ASP A C 1
ATOM 2628 O O . ASP A 1 324 ? 13.110 -14.870 -16.923 1.00 94.94 324 ASP A O 1
ATOM 2632 N N . ARG A 1 325 ? 13.329 -12.707 -16.378 1.00 93.81 325 ARG A N 1
ATOM 2633 C CA . ARG A 1 325 ? 13.189 -12.204 -17.753 1.00 93.81 325 ARG A CA 1
ATOM 2634 C C . ARG A 1 325 ? 14.355 -12.649 -18.633 1.00 93.81 325 ARG A C 1
ATOM 2636 O O . ARG A 1 325 ? 14.120 -13.034 -19.780 1.00 93.81 325 ARG A O 1
ATOM 2643 N N . ILE A 1 326 ? 15.586 -12.575 -18.123 1.00 95.00 326 ILE A N 1
ATOM 2644 C CA . ILE A 1 326 ? 16.802 -13.012 -18.825 1.00 95.00 326 ILE A CA 1
ATOM 2645 C C . ILE A 1 326 ? 16.703 -14.503 -19.148 1.00 95.00 326 ILE A C 1
ATOM 2647 O O . ILE A 1 326 ? 16.847 -14.883 -20.310 1.00 95.00 326 ILE A O 1
ATOM 2651 N N . ILE A 1 327 ? 16.357 -15.330 -18.158 1.00 95.44 327 ILE A N 1
ATOM 2652 C CA . ILE A 1 327 ? 16.205 -16.777 -18.342 1.00 95.44 327 ILE A CA 1
ATOM 2653 C C . ILE A 1 327 ? 15.077 -17.094 -19.328 1.00 95.44 327 ILE A C 1
ATOM 2655 O O . ILE A 1 327 ? 15.304 -17.819 -20.291 1.00 95.44 327 ILE A O 1
ATOM 2659 N N . ARG A 1 328 ? 13.882 -16.509 -19.166 1.00 94.69 328 ARG A N 1
ATOM 2660 C CA . ARG A 1 328 ? 12.754 -16.739 -20.092 1.00 94.69 328 ARG A CA 1
ATOM 2661 C C . ARG A 1 328 ? 13.084 -16.337 -21.524 1.00 94.69 328 ARG A C 1
ATOM 2663 O O . ARG A 1 328 ? 12.646 -17.005 -22.451 1.00 94.69 328 ARG A O 1
ATOM 2670 N N . LYS A 1 329 ? 13.831 -15.244 -21.716 1.00 93.81 329 LYS A N 1
ATOM 2671 C CA . LYS A 1 329 ? 14.296 -14.826 -23.042 1.00 93.81 329 LYS A CA 1
ATOM 2672 C C . LYS A 1 329 ? 15.272 -15.851 -23.620 1.00 93.81 329 LYS A C 1
ATOM 2674 O O . LYS A 1 329 ? 15.126 -16.200 -24.783 1.00 93.81 329 LYS A O 1
ATOM 2679 N N . ALA A 1 330 ? 16.231 -16.319 -22.825 1.00 94.50 330 ALA A N 1
ATOM 2680 C CA . ALA A 1 330 ? 17.222 -17.287 -23.275 1.00 94.50 330 ALA A CA 1
ATOM 2681 C C . ALA A 1 330 ? 16.595 -18.647 -23.610 1.00 94.50 330 ALA A C 1
ATOM 2683 O O . ALA A 1 330 ? 16.945 -19.227 -24.624 1.00 94.50 330 ALA A O 1
ATOM 2684 N N . VAL A 1 331 ? 15.613 -19.121 -22.835 1.00 93.88 331 VAL A N 1
ATOM 2685 C CA . VAL A 1 331 ? 14.918 -20.400 -23.085 1.00 93.88 331 VAL A CA 1
ATOM 2686 C C . VAL A 1 331 ? 14.219 -20.442 -24.453 1.00 93.88 331 VAL A C 1
ATOM 2688 O O . VAL A 1 331 ? 14.024 -21.524 -24.998 1.00 93.88 331 VAL A O 1
ATOM 2691 N N . LYS A 1 332 ? 13.902 -19.291 -25.063 1.00 93.12 332 LYS A N 1
ATOM 2692 C CA . LYS A 1 332 ? 13.279 -19.248 -26.395 1.00 93.12 332 LYS A CA 1
ATOM 2693 C C . LYS A 1 332 ? 14.114 -19.890 -27.500 1.00 93.12 332 LYS A C 1
ATOM 2695 O O . LYS A 1 332 ? 13.548 -20.313 -28.499 1.00 93.12 332 LYS A O 1
ATOM 2700 N N . VAL A 1 333 ? 15.434 -19.998 -27.330 1.00 91.75 333 VAL A N 1
ATOM 2701 C CA . VAL A 1 333 ? 16.294 -20.684 -28.312 1.00 91.75 333 VAL A CA 1
ATOM 2702 C C . VAL A 1 333 ? 15.916 -22.161 -28.481 1.00 91.75 333 VAL A C 1
ATOM 2704 O O . VAL A 1 333 ? 16.159 -22.732 -29.537 1.00 91.75 333 VAL A O 1
ATOM 2707 N N . PHE A 1 334 ? 15.258 -22.761 -27.481 1.00 90.56 334 PHE A N 1
ATOM 2708 C CA . PHE A 1 334 ? 14.779 -24.143 -27.530 1.00 90.56 334 PHE A CA 1
ATOM 2709 C C . PHE A 1 334 ? 13.394 -24.301 -28.186 1.00 90.56 334 PHE A C 1
ATOM 2711 O O . PHE A 1 334 ? 12.967 -25.431 -28.390 1.00 90.56 334 PHE A O 1
ATOM 2718 N N . GLU A 1 335 ? 12.670 -23.220 -28.523 1.00 88.56 335 GLU A N 1
ATOM 2719 C CA . GLU A 1 335 ? 11.292 -23.302 -29.063 1.00 88.56 335 GLU A CA 1
ATOM 2720 C C . GLU A 1 335 ? 11.208 -24.052 -30.406 1.00 88.56 335 GLU A C 1
ATOM 2722 O O . GLU A 1 335 ? 10.147 -24.571 -30.747 1.00 88.56 335 GLU A O 1
ATOM 2727 N N . ASN A 1 336 ? 12.317 -24.131 -31.146 1.00 82.62 336 ASN A N 1
ATOM 2728 C CA . ASN A 1 336 ? 12.396 -24.809 -32.442 1.00 82.62 336 ASN A CA 1
ATOM 2729 C C . ASN A 1 336 ? 13.054 -26.200 -32.375 1.00 82.62 336 ASN A C 1
ATOM 2731 O O . ASN A 1 336 ? 13.201 -26.836 -33.418 1.00 82.62 336 ASN A O 1
ATOM 2735 N N . GLU A 1 337 ? 13.467 -26.672 -31.192 1.00 84.00 337 GLU A N 1
ATOM 2736 C CA . GLU A 1 337 ? 14.090 -27.995 -31.061 1.00 84.00 337 GLU A CA 1
ATOM 2737 C C . GLU A 1 337 ? 13.022 -29.111 -31.095 1.00 84.00 337 GLU A C 1
ATOM 2739 O O . GLU A 1 337 ? 11.952 -28.966 -30.488 1.00 84.00 337 GLU A O 1
ATOM 2744 N N . PRO A 1 338 ? 13.286 -30.247 -31.771 1.00 81.81 338 PRO A N 1
ATOM 2745 C CA . PRO A 1 338 ? 12.365 -31.379 -31.806 1.00 81.81 338 PRO A CA 1
ATOM 2746 C C . PRO A 1 338 ? 12.107 -31.958 -30.410 1.00 81.81 338 PRO A C 1
ATOM 2748 O O . PRO A 1 338 ? 13.016 -32.133 -29.597 1.00 81.81 338 PRO A O 1
ATOM 2751 N N . SER A 1 339 ? 10.853 -32.316 -30.130 1.00 82.38 339 SER A N 1
ATOM 2752 C CA . SER A 1 339 ? 10.501 -32.960 -28.862 1.00 82.38 339 SER A CA 1
ATOM 2753 C C . SER A 1 339 ? 11.066 -34.382 -28.791 1.00 82.38 339 SER A C 1
ATOM 2755 O O . SER A 1 339 ? 10.875 -35.173 -29.711 1.00 82.38 339 SER A O 1
ATOM 2757 N N . GLY A 1 340 ? 11.717 -34.723 -27.675 1.00 82.25 340 GLY A N 1
ATOM 2758 C CA . GLY A 1 340 ? 12.252 -36.065 -27.418 1.00 82.25 340 GLY A CA 1
ATOM 2759 C C . GLY A 1 340 ? 13.669 -36.313 -27.946 1.00 82.25 340 GLY A C 1
ATOM 2760 O O . GLY A 1 340 ? 14.221 -37.380 -27.682 1.00 82.25 340 GLY A O 1
ATOM 2761 N N . GLU A 1 341 ? 14.276 -35.341 -28.629 1.00 85.00 341 GLU A N 1
ATOM 2762 C CA . GLU A 1 341 ? 15.666 -35.416 -29.087 1.00 85.00 341 GLU A CA 1
ATOM 2763 C C . GLU A 1 341 ? 16.629 -34.699 -28.119 1.00 85.00 341 GLU A C 1
ATOM 2765 O O . GLU A 1 341 ? 16.232 -33.764 -27.415 1.00 85.00 341 GLU A O 1
ATOM 2770 N N . PRO A 1 342 ? 17.909 -35.119 -28.039 1.00 86.69 342 PRO A N 1
ATOM 2771 C CA . PRO A 1 342 ? 18.921 -34.374 -27.300 1.00 86.69 342 PRO A CA 1
ATOM 2772 C C . PRO A 1 342 ? 19.126 -32.977 -27.896 1.00 86.69 342 PRO A C 1
ATOM 2774 O O . PRO A 1 342 ? 19.349 -32.837 -29.094 1.00 86.69 342 PRO A O 1
ATOM 2777 N N . ILE A 1 343 ? 19.138 -31.958 -27.035 1.00 89.31 343 ILE A N 1
ATOM 2778 C CA . ILE A 1 343 ? 19.407 -30.568 -27.427 1.00 89.31 343 ILE A CA 1
ATOM 2779 C C . ILE A 1 343 ? 20.774 -30.473 -28.114 1.00 89.31 343 ILE A C 1
ATOM 2781 O O . ILE A 1 343 ? 21.789 -30.916 -27.553 1.00 89.31 343 ILE A O 1
ATOM 2785 N N . SER A 1 344 ? 20.811 -29.851 -29.294 1.00 90.44 344 SER A N 1
ATOM 2786 C CA . SER A 1 344 ? 22.052 -29.694 -30.055 1.00 90.44 344 SER A CA 1
ATOM 2787 C C . SER A 1 344 ? 23.065 -28.784 -29.346 1.00 90.44 344 SER A C 1
ATOM 2789 O O . SER A 1 344 ? 22.715 -27.834 -28.643 1.00 90.44 344 SER A O 1
ATOM 2791 N N . GLU A 1 345 ? 24.360 -29.038 -29.555 1.00 92.12 345 GLU A N 1
ATOM 2792 C CA . GLU A 1 345 ? 25.424 -28.234 -28.934 1.00 92.12 345 GLU A CA 1
ATOM 2793 C C . GLU A 1 345 ? 25.379 -26.764 -29.375 1.00 92.12 345 GLU A C 1
ATOM 2795 O O . GLU A 1 345 ? 25.669 -25.860 -28.594 1.00 92.12 345 GLU A O 1
ATOM 2800 N N . LYS A 1 346 ? 24.934 -26.516 -30.612 1.00 92.19 346 LYS A N 1
ATOM 2801 C CA . LYS A 1 346 ? 24.697 -25.169 -31.132 1.00 92.19 346 LYS A CA 1
ATOM 2802 C C . LYS A 1 346 ? 23.673 -24.417 -30.276 1.00 92.19 346 LYS A C 1
ATOM 2804 O O . LYS A 1 346 ? 23.969 -23.320 -29.815 1.00 92.19 346 LYS A O 1
ATOM 2809 N N . VAL A 1 347 ? 22.511 -25.019 -30.019 1.00 92.75 347 VAL A N 1
ATOM 2810 C CA . VAL A 1 347 ? 21.431 -24.372 -29.254 1.00 92.75 347 VAL A CA 1
ATOM 2811 C C . VAL A 1 347 ? 21.822 -24.189 -27.783 1.00 92.75 347 VAL A C 1
ATOM 2813 O O . VAL A 1 347 ? 21.514 -23.156 -27.187 1.00 92.75 347 VAL A O 1
ATOM 2816 N N . LYS A 1 348 ? 22.580 -25.128 -27.193 1.00 93.25 348 LYS A N 1
ATOM 2817 C CA . LYS A 1 348 ? 23.165 -24.930 -25.852 1.00 93.25 348 LYS A CA 1
ATOM 2818 C C . LYS A 1 348 ? 24.092 -23.715 -25.807 1.00 93.25 348 LYS A C 1
ATOM 2820 O O . LYS A 1 348 ? 23.983 -22.908 -24.888 1.00 93.25 348 LYS A O 1
ATOM 2825 N N . ASN A 1 349 ? 24.981 -23.572 -26.789 1.00 95.12 349 ASN A N 1
ATOM 2826 C CA . ASN A 1 349 ? 25.902 -22.437 -26.856 1.00 95.12 349 ASN A CA 1
ATOM 2827 C C . ASN A 1 349 ? 25.155 -21.109 -27.028 1.00 95.12 349 ASN A C 1
ATOM 2829 O O . ASN A 1 349 ? 25.461 -20.157 -26.316 1.00 95.12 349 ASN A O 1
ATOM 2833 N N . GLU A 1 350 ? 24.128 -21.066 -27.881 1.00 94.56 350 GLU A N 1
ATOM 2834 C CA . GLU A 1 350 ? 23.258 -19.890 -28.037 1.00 94.56 350 GLU A CA 1
ATOM 2835 C C . GLU A 1 350 ? 22.557 -19.518 -26.719 1.00 94.56 350 GLU A C 1
ATOM 2837 O O . GLU A 1 350 ? 22.516 -18.343 -26.341 1.00 94.56 350 GLU A O 1
ATOM 2842 N N . PHE A 1 351 ? 22.060 -20.510 -25.971 1.00 95.25 351 PHE A N 1
ATOM 2843 C CA . PHE A 1 351 ? 21.496 -20.291 -24.638 1.00 95.25 351 PHE A CA 1
ATOM 2844 C C . PHE A 1 351 ? 22.529 -19.679 -23.679 1.00 95.25 351 PHE A C 1
ATOM 2846 O O . PHE A 1 351 ? 22.259 -18.649 -23.053 1.00 95.25 351 PHE A O 1
ATOM 2853 N N . PHE A 1 352 ? 23.715 -20.289 -23.567 1.00 95.88 352 PHE A N 1
ATOM 2854 C CA . PHE A 1 352 ? 24.767 -19.825 -22.658 1.00 95.88 352 PHE A CA 1
ATOM 2855 C C . PHE A 1 352 ? 25.265 -18.424 -23.006 1.00 95.88 352 PHE A C 1
ATOM 2857 O O . PHE A 1 352 ? 25.434 -17.599 -22.104 1.00 95.88 352 PHE A O 1
ATOM 2864 N N . GLU A 1 353 ? 25.470 -18.131 -24.288 1.00 95.75 353 GLU A N 1
ATOM 2865 C CA . GLU A 1 353 ? 25.872 -16.808 -24.762 1.00 95.75 353 GLU A CA 1
ATOM 2866 C C . GLU A 1 353 ? 24.808 -15.758 -24.419 1.00 95.75 353 GLU A C 1
ATOM 2868 O O . GLU A 1 353 ? 25.123 -14.713 -23.840 1.00 95.75 353 GLU A O 1
ATOM 2873 N N . GLN A 1 354 ? 23.530 -16.055 -24.684 1.00 94.44 354 GLN A N 1
ATOM 2874 C CA . GLN A 1 354 ? 22.435 -15.128 -24.417 1.00 94.44 354 GLN A CA 1
ATOM 2875 C C . GLN A 1 354 ? 22.269 -14.832 -22.920 1.00 94.44 354 GLN A C 1
ATOM 2877 O O . GLN A 1 354 ? 22.073 -13.666 -22.556 1.00 94.44 354 GLN A O 1
ATOM 2882 N N . VAL A 1 355 ? 22.355 -15.851 -22.055 1.00 96.25 355 VAL A N 1
ATOM 2883 C CA . VAL A 1 355 ? 22.319 -15.667 -20.593 1.00 96.25 355 VAL A CA 1
ATOM 2884 C C . VAL A 1 355 ? 23.519 -14.846 -20.135 1.00 96.25 355 VAL A C 1
ATOM 2886 O O . VAL A 1 355 ? 23.341 -13.867 -19.412 1.00 96.25 355 VAL A O 1
ATOM 2889 N N . SER A 1 356 ? 24.724 -15.208 -20.579 1.00 96.06 356 SER A N 1
ATOM 2890 C CA . SER A 1 356 ? 25.970 -14.563 -20.148 1.00 96.06 356 SER A CA 1
ATOM 2891 C C . SER A 1 356 ? 25.989 -13.080 -20.509 1.00 96.06 356 SER A C 1
ATOM 2893 O O . SER A 1 356 ? 26.289 -12.240 -19.660 1.00 96.06 356 SER A O 1
ATOM 2895 N N . LEU A 1 357 ? 25.605 -12.739 -21.744 1.00 94.50 357 LEU A N 1
ATOM 2896 C CA . LEU A 1 357 ? 25.578 -11.360 -22.225 1.00 94.50 357 LEU A CA 1
ATOM 2897 C C . LEU A 1 357 ? 24.564 -10.502 -21.457 1.00 94.50 357 LEU A C 1
ATOM 2899 O O . LEU A 1 357 ? 24.885 -9.393 -21.026 1.00 94.50 357 LEU A O 1
ATOM 2903 N N . ASP A 1 358 ? 23.332 -10.986 -21.291 1.00 94.38 358 ASP A N 1
ATOM 2904 C CA . ASP A 1 358 ? 22.284 -10.212 -20.623 1.00 94.38 358 ASP A CA 1
ATOM 2905 C C . ASP A 1 358 ? 22.533 -10.106 -19.105 1.00 94.38 358 ASP A C 1
ATOM 2907 O O . ASP A 1 358 ? 22.279 -9.050 -18.517 1.00 94.38 358 ASP A O 1
ATOM 2911 N N . PHE A 1 359 ? 23.104 -11.146 -18.485 1.00 95.00 359 PHE A N 1
ATOM 2912 C CA . PHE A 1 359 ? 23.536 -11.114 -17.087 1.00 95.00 359 PHE A CA 1
ATOM 2913 C C . PHE A 1 359 ? 24.690 -10.127 -16.869 1.00 95.00 359 PHE A C 1
ATOM 2915 O O . PHE A 1 359 ? 24.632 -9.316 -15.945 1.00 95.00 359 PHE A O 1
ATOM 2922 N N . ALA A 1 360 ? 25.703 -10.118 -17.743 1.00 94.25 360 ALA A N 1
ATOM 2923 C CA . ALA A 1 360 ? 26.803 -9.156 -17.667 1.00 94.25 360 ALA A CA 1
ATOM 2924 C C . ALA A 1 360 ? 26.299 -7.703 -17.745 1.00 94.25 360 ALA A C 1
ATOM 2926 O O . ALA A 1 360 ? 26.725 -6.855 -16.959 1.00 94.25 360 ALA A O 1
ATOM 2927 N N . LYS A 1 361 ? 25.328 -7.423 -18.627 1.00 92.69 361 LYS A N 1
ATOM 2928 C CA . LYS A 1 361 ? 24.686 -6.100 -18.718 1.00 92.69 361 LYS A CA 1
ATOM 2929 C C . LYS A 1 361 ? 23.950 -5.719 -17.430 1.00 92.69 361 LYS A C 1
ATOM 2931 O O . LYS A 1 361 ? 24.060 -4.574 -16.995 1.00 92.69 361 LYS A O 1
ATOM 2936 N N . LEU A 1 362 ? 23.227 -6.659 -16.811 1.00 92.88 362 LEU A N 1
ATOM 2937 C CA . LEU A 1 362 ? 22.566 -6.430 -15.521 1.00 92.88 362 LEU A CA 1
ATOM 2938 C C . LEU A 1 362 ? 23.591 -6.100 -14.427 1.00 92.88 362 LEU A C 1
ATOM 2940 O O . LEU A 1 362 ? 23.422 -5.127 -13.694 1.00 92.88 362 LEU A O 1
ATOM 2944 N N . MET A 1 363 ? 24.675 -6.872 -14.336 1.00 93.56 363 MET A N 1
ATOM 2945 C CA . MET A 1 363 ? 25.716 -6.658 -13.328 1.00 93.56 363 MET A CA 1
ATOM 2946 C C . MET A 1 363 ? 26.407 -5.302 -13.489 1.00 93.56 363 MET A C 1
ATOM 2948 O O . MET A 1 363 ? 26.573 -4.586 -12.498 1.00 93.56 363 MET A O 1
ATOM 2952 N N . LEU A 1 364 ? 26.724 -4.907 -14.725 1.00 91.44 364 LEU A N 1
ATOM 2953 C CA . LEU A 1 364 ? 27.281 -3.587 -15.022 1.00 91.44 364 LEU A CA 1
ATOM 2954 C C . LEU A 1 364 ? 26.315 -2.464 -14.613 1.00 91.44 364 LEU A C 1
ATOM 2956 O O . LEU A 1 364 ? 26.712 -1.503 -13.957 1.00 91.44 364 LEU A O 1
ATOM 2960 N N . HIS A 1 365 ? 25.024 -2.601 -14.929 1.00 90.88 365 HIS A N 1
ATOM 2961 C CA . HIS A 1 365 ? 24.009 -1.634 -14.512 1.00 90.88 365 HIS A CA 1
ATOM 2962 C C . HIS A 1 365 ? 23.937 -1.483 -12.983 1.00 90.88 365 HIS A C 1
ATOM 2964 O O . HIS A 1 365 ? 23.857 -0.360 -12.473 1.00 90.88 365 HIS A O 1
ATOM 2970 N N . LYS A 1 366 ? 24.006 -2.590 -12.235 1.00 89.75 366 LYS A N 1
ATOM 2971 C CA . LYS A 1 366 ? 23.983 -2.561 -10.765 1.00 89.75 366 LYS A CA 1
ATOM 2972 C C . LYS A 1 366 ? 25.212 -1.869 -10.179 1.00 89.75 366 LYS A C 1
ATOM 2974 O O . LYS A 1 366 ? 25.063 -1.091 -9.236 1.00 89.75 366 LYS A O 1
ATOM 2979 N N . GLN A 1 367 ? 26.396 -2.115 -10.740 1.00 88.50 367 GLN A N 1
ATOM 2980 C CA . GLN A 1 367 ? 27.631 -1.432 -10.341 1.00 88.50 367 GLN A CA 1
ATOM 2981 C C . GLN A 1 367 ? 27.516 0.082 -10.559 1.00 88.50 367 GLN A C 1
ATOM 2983 O O . GLN A 1 367 ? 27.645 0.847 -9.601 1.00 88.50 367 GLN A O 1
ATOM 2988 N N . ASN A 1 368 ? 27.138 0.499 -11.770 1.00 88.56 368 ASN A N 1
ATOM 2989 C CA . ASN A 1 368 ? 26.976 1.913 -12.120 1.00 88.56 368 ASN A CA 1
ATOM 2990 C C . ASN A 1 368 ? 25.927 2.609 -11.235 1.00 88.56 368 ASN A C 1
ATOM 2992 O O . ASN A 1 368 ? 26.119 3.737 -10.784 1.00 88.56 368 ASN A O 1
ATOM 2996 N N . SER A 1 369 ? 24.820 1.925 -10.932 1.00 86.25 369 SER A N 1
ATOM 2997 C CA . SER A 1 369 ? 23.769 2.458 -10.056 1.00 86.25 369 SER A CA 1
ATOM 2998 C C . SER A 1 369 ? 24.267 2.682 -8.627 1.00 86.25 369 SER A C 1
ATOM 3000 O O . SER A 1 369 ? 23.928 3.687 -7.997 1.00 86.25 369 SER A O 1
ATOM 3002 N N . ALA A 1 370 ? 25.087 1.769 -8.100 1.00 85.00 370 ALA A N 1
ATOM 3003 C CA . ALA A 1 370 ? 25.669 1.903 -6.768 1.00 85.00 370 ALA A CA 1
ATOM 3004 C C . ALA A 1 370 ? 26.649 3.086 -6.685 1.00 85.00 370 ALA A C 1
ATOM 3006 O O . ALA A 1 370 ? 26.648 3.814 -5.689 1.00 85.00 370 ALA A O 1
ATOM 3007 N N . GLU A 1 371 ? 27.456 3.303 -7.724 1.00 86.81 371 GLU A N 1
ATOM 3008 C CA . GLU A 1 371 ? 28.357 4.455 -7.828 1.00 86.81 371 GLU A CA 1
ATOM 3009 C C . GLU A 1 371 ? 27.583 5.772 -7.906 1.00 86.81 371 GLU A C 1
ATOM 3011 O O . GLU A 1 371 ? 27.829 6.676 -7.104 1.00 86.81 371 GLU A O 1
ATOM 3016 N N . LEU A 1 372 ? 26.561 5.838 -8.764 1.00 85.31 372 LEU A N 1
ATOM 3017 C CA . LEU A 1 372 ? 25.689 7.004 -8.899 1.00 85.31 372 LEU A CA 1
ATOM 3018 C C . LEU A 1 372 ? 25.050 7.410 -7.562 1.00 85.31 372 LEU A C 1
ATOM 3020 O O . LEU A 1 372 ? 25.014 8.592 -7.214 1.00 85.31 372 LEU A O 1
ATOM 3024 N N . ILE A 1 373 ? 24.563 6.439 -6.783 1.00 81.62 373 ILE A N 1
ATOM 3025 C CA . ILE A 1 373 ? 23.980 6.701 -5.459 1.00 81.62 373 ILE A CA 1
ATOM 3026 C C . ILE A 1 373 ? 25.033 7.277 -4.503 1.00 81.62 373 ILE A C 1
ATOM 3028 O O . ILE A 1 373 ? 24.741 8.244 -3.800 1.00 81.62 373 ILE A O 1
ATOM 3032 N N . LYS A 1 374 ? 26.256 6.728 -4.485 1.00 84.50 374 LYS A N 1
ATOM 3033 C CA . LYS A 1 374 ? 27.351 7.246 -3.644 1.00 84.50 374 LYS A CA 1
ATOM 3034 C C . LYS A 1 374 ? 27.701 8.691 -4.005 1.00 84.50 374 LYS A C 1
ATOM 3036 O O . LYS A 1 374 ? 27.902 9.505 -3.107 1.00 84.50 374 LYS A O 1
ATOM 3041 N N . GLU A 1 375 ? 27.752 9.019 -5.294 1.00 86.00 375 GLU A N 1
ATOM 3042 C CA . GLU A 1 375 ? 28.011 10.384 -5.768 1.00 86.00 375 GLU A CA 1
ATOM 3043 C C . GLU A 1 375 ? 26.924 11.370 -5.328 1.00 86.00 375 GLU A C 1
ATOM 3045 O O . GLU A 1 375 ? 27.231 12.471 -4.867 1.00 86.00 375 GLU A O 1
ATOM 3050 N N . ILE A 1 376 ? 25.651 10.978 -5.444 1.00 83.19 376 ILE A N 1
ATOM 3051 C CA . ILE A 1 376 ? 24.514 11.814 -5.037 1.00 83.19 376 ILE A CA 1
ATOM 3052 C C . ILE A 1 376 ? 24.525 12.055 -3.525 1.00 83.19 376 ILE A C 1
ATOM 3054 O O . ILE A 1 376 ? 24.295 13.187 -3.098 1.00 83.19 376 ILE A O 1
ATOM 3058 N N . SER A 1 377 ? 24.811 11.028 -2.718 1.00 80.62 377 SER A N 1
ATOM 3059 C CA . SER A 1 377 ? 24.891 11.172 -1.260 1.00 80.62 377 SER A CA 1
ATOM 3060 C C . SER A 1 377 ? 26.000 12.143 -0.845 1.00 80.62 377 SER A C 1
ATOM 3062 O O . SER A 1 377 ? 25.727 13.084 -0.107 1.00 80.62 377 SER A O 1
ATOM 3064 N N . LYS A 1 378 ? 27.212 12.012 -1.408 1.00 81.69 378 LYS A N 1
ATOM 3065 C CA . LYS A 1 378 ? 28.337 12.921 -1.108 1.00 81.69 378 LYS A CA 1
ATOM 3066 C C . LYS A 1 378 ? 28.019 14.391 -1.401 1.00 81.69 378 LYS A C 1
ATOM 3068 O O . LYS A 1 378 ? 28.404 15.266 -0.632 1.00 81.69 378 LYS A O 1
ATOM 3073 N N . LYS A 1 379 ? 27.311 14.6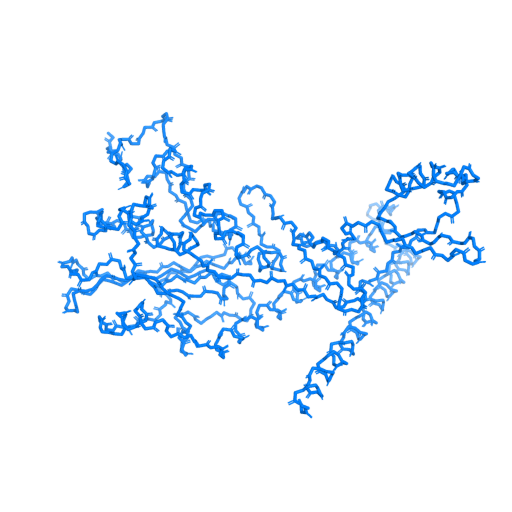77 -2.501 1.00 74.25 379 LYS A N 1
ATOM 3074 C CA . LYS A 1 379 ? 26.909 16.052 -2.853 1.00 74.25 379 LYS A CA 1
ATOM 3075 C C . LYS A 1 379 ? 25.903 16.653 -1.868 1.00 74.25 379 LYS A C 1
ATOM 3077 O O . LYS A 1 379 ? 25.902 17.864 -1.688 1.00 74.25 379 LYS A O 1
ATOM 3082 N N . LYS A 1 380 ? 25.049 15.834 -1.246 1.00 66.88 380 LYS A N 1
ATOM 3083 C CA . LYS A 1 380 ? 24.094 16.310 -0.236 1.00 66.88 380 LYS A CA 1
ATOM 3084 C C . LYS A 1 380 ? 24.789 16.672 1.074 1.00 66.88 380 LYS A C 1
ATOM 3086 O O . LYS A 1 380 ? 24.483 17.723 1.623 1.00 66.88 380 LYS A O 1
ATOM 3091 N N . ASP A 1 381 ? 25.754 15.865 1.508 1.00 64.12 381 ASP A N 1
ATOM 3092 C CA . ASP A 1 381 ? 26.480 16.096 2.764 1.00 64.12 381 ASP A CA 1
ATOM 3093 C C . ASP A 1 381 ? 27.459 17.287 2.670 1.00 64.12 381 ASP A C 1
ATOM 3095 O O . ASP A 1 381 ? 27.693 17.987 3.653 1.00 64.12 381 ASP A O 1
ATOM 3099 N N . GLY A 1 382 ? 27.988 17.579 1.474 1.00 50.66 382 GLY A N 1
ATOM 3100 C CA . GLY A 1 382 ? 28.857 18.741 1.232 1.00 50.66 382 GLY A CA 1
ATOM 3101 C C . GLY A 1 382 ? 28.142 20.101 1.191 1.00 50.66 382 GLY A C 1
ATOM 3102 O O . GLY A 1 382 ? 28.788 21.125 1.383 1.00 50.66 382 GLY A O 1
ATOM 3103 N N . ASN A 1 383 ? 26.820 20.124 0.982 1.00 49.66 383 ASN A N 1
ATOM 3104 C CA . ASN A 1 383 ? 26.004 21.350 0.968 1.00 49.66 383 ASN A CA 1
ATOM 3105 C C . ASN A 1 383 ? 25.353 21.666 2.331 1.00 49.66 383 ASN A C 1
ATOM 3107 O O . ASN A 1 383 ? 24.617 22.641 2.441 1.00 49.66 383 ASN A O 1
ATOM 3111 N N . SER A 1 384 ? 25.599 20.858 3.369 1.00 41.22 384 SER A N 1
ATOM 3112 C CA . SER A 1 384 ? 25.146 21.118 4.748 1.00 41.22 384 SER A CA 1
ATOM 3113 C C . SER A 1 384 ? 26.163 21.884 5.612 1.00 41.22 384 SER A C 1
ATOM 3115 O O . SER A 1 384 ? 25.945 22.048 6.809 1.00 41.22 384 SER A O 1
ATOM 3117 N N . THR A 1 385 ? 27.258 22.370 5.019 1.00 36.69 385 THR A N 1
ATOM 3118 C CA . THR A 1 385 ? 28.313 23.158 5.687 1.00 36.69 385 THR A CA 1
ATOM 3119 C C . THR A 1 385 ? 28.597 24.481 4.968 1.00 36.69 385 THR A C 1
ATOM 3121 O O . THR A 1 385 ? 29.753 24.802 4.691 1.00 36.69 385 THR A O 1
ATOM 3124 N N . SER A 1 386 ? 27.551 25.246 4.650 1.00 32.34 386 SER A N 1
ATOM 3125 C CA . SER A 1 386 ? 27.664 26.640 4.195 1.00 32.34 386 SER A CA 1
ATOM 3126 C C . SER A 1 386 ? 26.564 27.502 4.783 1.00 32.34 386 SER A C 1
ATOM 3128 O O . SER A 1 386 ? 25.391 27.099 4.595 1.00 32.34 386 SER A O 1
#

pLDDT: mean 92.02, std 8.23, range [32.34, 98.88]

Foldseek 3Di:
DDWAAALQPRHTQDPVFWDWDFLQDLLLLGDDTDRRHHTNVLRVVLCVFQNVVLSQLCLVLCQLLLFDGPDDARAWFWWAFPPPRFIWTRGRLDATAGPAWDWDDPPVVRDIDIHHPDLVRQLVVQVVVCVVVVPRDSVVSSVPDDDDDAHDLTDTDGDRDHDDLSNQLSVLSSQVSVCVVVVHDSVQQVVCSCSNVVVDDDLFKAWDQDPDDQADDDLLFQKFKWWWWQDQVLQFIKIWTDGRLQTIMIGTRHNRGNDDTDTWMWIAGSNVRDIDIPRGDDDDHSVRSCCCSVVRDDDPVSNVVSVVSSNVSSVVVSVVVQLVVQLVVLCVLCVPPDPPDPDDPVSVVSSVVSSVVSVVSVVVSVVSNVVNVVVVVVVVVVVVPD

Organism: NCBI:txid874423